Protein 7ZIE (pdb70)

Sequence (368 aa):
TKAIRLQKKINEARSAKKNLQQQIKDISTQHKTLSKQRKFEEKARSKIHKLAPGNFYSMFQKKRAGDSVAEFYQFPEEEKAKWIAARDAYWEKAKSYFTPKPKLGANGFAKYVQENYIRGDSLTETMKKLADEWNALSETEKQQYQISKEDKEKYKKALEKWKELRLKEYSDYLKFKENYKVEDTKAIRLQKKINEARSAKKNLQQQIKDISTQHKTLSKQRKFEEKARSKIHKLAPGNFYSMFQKKRAGDSVAEFYQFPEEEKAKWIAARDAYWEKAKSYFTPKPKLGANGFAKYVQENYIRGDSLTETMKKLADEWNALSETEKQQYQISKEDKEKYKKALEKWKELRLKEYSDYLKFKENYKVED

Radius of gyration: 31.55 Å; Cα contacts (8 Å, |Δi|>4): 201; chains: 2; bounding box: 53×84×81 Å

Structure (mmCIF, N/CA/C/O backbone):
data_7ZIE
#
_entry.id   7ZIE
#
_cell.length_a   66.630
_cell.length_b   96.900
_cell.length_c   113.060
_cell.angle_alpha   90.000
_cell.angle_beta   90.000
_cell.angle_gamma   90.000
#
_symmetry.space_group_name_H-M   'P 2 21 21'
#
loop_
_entity.id
_entity.type
_entity.pdbx_description
1 polymer Gcf1p
2 polymer '20-mer DNA'
3 polymer '20-mer DNA'
4 non-polymer GLYCEROL
5 water water
#
loop_
_atom_site.group_PDB
_atom_site.id
_atom_site.type_symbol
_atom_site.label_atom_id
_atom_site.label_alt_id
_atom_site.label_comp_id
_atom_site.label_asym_id
_atom_site.label_entity_id
_atom_site.label_seq_id
_atom_site.pdbx_PDB_ins_code
_atom_site.Cartn_x
_atom_site.Cartn_y
_atom_site.Cartn_z
_atom_site.occupancy
_atom_site.B_iso_or_equiv
_atom_site.auth_seq_id
_atom_site.auth_comp_id
_atom_site.auth_asym_id
_atom_site.auth_atom_id
_atom_site.pdbx_PDB_model_num
ATOM 1 N N . THR A 1 60 ? 61.49896 -17.21441 75.16436 1.000 97.21703 60 THR A N 1
ATOM 2 C CA . THR A 1 60 ? 60.80210 -16.09902 74.51550 1.000 114.96092 60 THR A CA 1
ATOM 3 C C . THR A 1 60 ? 61.62150 -14.81747 74.52766 1.000 116.54069 60 THR A C 1
ATOM 4 O O . THR A 1 60 ? 61.40779 -13.94033 73.69452 1.000 122.18969 60 THR A O 1
ATOM 8 N N . LYS A 1 61 ? 62.52951 -14.68985 75.49710 1.000 118.70447 61 LYS A N 1
ATOM 9 C CA . LYS A 1 61 ? 63.48786 -13.58714 75.47458 1.000 99.20702 61 LYS A CA 1
ATOM 10 C C . LYS A 1 61 ? 64.34450 -13.65400 74.22034 1.000 100.83412 61 LYS A C 1
ATOM 11 O O . LYS A 1 61 ? 64.38825 -12.71156 73.41440 1.000 116.06175 61 LYS A O 1
ATOM 17 N N . ALA A 1 62 ? 65.01469 -14.79485 74.03051 1.000 101.47792 62 ALA A N 1
ATOM 18 C CA . ALA A 1 62 ? 65.81292 -15.00976 72.83458 1.000 95.33766 62 ALA A CA 1
ATOM 19 C C . ALA A 1 62 ? 64.94246 -15.07688 71.58569 1.000 101.05083 62 ALA A C 1
ATOM 20 O O . ALA A 1 62 ? 65.41243 -14.72795 70.49921 1.000 118.96769 62 ALA A O 1
ATOM 22 N N . ILE A 1 63 ? 63.67452 -15.48929 71.71178 1.000 99.24502 63 ILE A N 1
ATOM 23 C CA . ILE A 1 63 ? 62.78020 -15.50210 70.54986 1.000 110.45361 63 ILE A CA 1
ATOM 24 C C . ILE A 1 63 ? 62.52943 -14.07697 70.05399 1.000 108.55022 63 ILE A C 1
ATOM 25 O O . ILE A 1 63 ? 62.66675 -13.77840 68.85882 1.000 114.05776 63 ILE A O 1
ATOM 30 N N . ARG A 1 64 ? 62.15681 -13.17854 70.96956 1.000 96.97991 64 ARG A N 1
ATOM 31 C CA . ARG A 1 64 ? 61.97022 -11.77860 70.61242 1.000 92.36252 64 ARG A CA 1
ATOM 32 C C . ARG A 1 64 ? 63.25256 -11.17332 70.05836 1.000 104.84536 64 ARG A C 1
ATOM 33 O O . ARG A 1 64 ? 63.21997 -10.44183 69.05609 1.000 97.11050 64 ARG A O 1
ATOM 41 N N . LEU A 1 65 ? 64.39249 -11.47038 70.69693 1.000 95.29588 65 LEU A N 1
ATOM 42 C CA . LEU A 1 65 ? 65.65067 -10.88286 70.24898 1.000 91.80083 65 LEU A CA 1
ATOM 43 C C . LEU A 1 65 ? 66.00531 -11.34836 68.84273 1.000 92.94508 65 LEU A C 1
ATOM 44 O O . LEU A 1 65 ? 66.44318 -10.54740 68.00914 1.000 107.20572 65 LEU A O 1
ATOM 49 N N . GLN A 1 66 ? 65.79796 -12.63080 68.54799 1.000 92.87327 66 GLN A N 1
ATOM 50 C CA . GLN A 1 66 ? 66.07054 -13.12447 67.20404 1.000 93.23353 66 GLN A CA 1
ATOM 51 C C . GLN A 1 66 ? 65.10349 -12.52576 66.20529 1.000 99.74664 66 GLN A C 1
ATOM 52 O O . GLN A 1 66 ? 65.46734 -12.30440 65.04772 1.000 115.53801 66 GLN A O 1
ATOM 58 N N . LYS A 1 67 ? 63.86158 -12.29572 66.62550 1.000 93.03669 67 LYS A N 1
ATOM 59 C CA . LYS A 1 67 ? 62.88953 -11.66945 65.74212 1.000 94.15016 67 LYS A CA 1
ATOM 60 C C . LYS A 1 67 ? 63.35252 -10.27676 65.34927 1.000 98.51000 67 LYS A C 1
ATOM 61 O O . LYS A 1 67 ? 63.26533 -9.88387 64.17649 1.000 104.39749 67 LYS A O 1
ATOM 67 N N . LYS A 1 68 ? 63.90139 -9.54239 66.31929 1.000 97.79395 68 LYS A N 1
ATOM 68 C CA . LYS A 1 68 ? 64.46627 -8.22764 66.04181 1.000 89.41527 68 LYS A CA 1
ATOM 69 C C . LYS A 1 68 ? 65.68416 -8.34107 65.12870 1.000 96.57274 68 LYS A C 1
ATOM 70 O O . LYS A 1 68 ? 65.88541 -7.50100 64.24291 1.000 115.64515 68 LYS A O 1
ATOM 76 N N . ILE A 1 69 ? 66.49181 -9.38411 65.30622 1.000 90.34038 69 ILE A N 1
ATOM 77 C CA . ILE A 1 69 ? 67.65393 -9.56734 64.44023 1.000 90.69055 69 ILE A CA 1
ATOM 78 C C . ILE A 1 69 ? 67.22219 -9.83417 63.00510 1.000 94.52519 69 ILE A C 1
ATOM 79 O O . ILE A 1 69 ? 67.85052 -9.36081 62.04737 1.000 98.78332 69 ILE A O 1
ATOM 84 N N . ASN A 1 70 ? 66.14331 -10.60006 62.83406 1.000 91.87428 70 ASN A N 1
ATOM 85 C CA . ASN A 1 70 ? 65.65683 -10.92347 61.49489 1.000 100.74135 70 ASN A CA 1
ATOM 86 C C . ASN A 1 70 ? 65.04201 -9.71000 60.81777 1.000 111.24031 70 ASN A C 1
ATOM 87 O O . ASN A 1 70 ? 65.21629 -9.51163 59.60551 1.000 104.24367 70 ASN A O 1
ATOM 92 N N . GLU A 1 71 ? 64.31391 -8.88952 61.58282 1.000 103.34311 71 GLU A N 1
ATOM 93 C CA . GLU A 1 71 ? 63.81223 -7.64315 61.01499 1.000 99.37187 71 GLU A CA 1
ATOM 94 C C . GLU A 1 71 ? 64.95757 -6.71544 60.64191 1.000 98.31495 71 GLU A C 1
ATOM 95 O O . GLU A 1 71 ? 64.87701 -6.02356 59.62525 1.000 106.62523 71 GLU A O 1
ATOM 101 N N . ALA A 1 72 ? 66.04763 -6.72051 61.41472 1.000 92.47649 72 ALA A N 1
ATOM 102 C CA . ALA A 1 72 ? 67.20214 -5.91143 61.04154 1.000 88.02147 72 ALA A CA 1
ATOM 103 C C . ALA A 1 72 ? 67.83214 -6.40309 59.74468 1.000 88.52576 72 ALA A C 1
ATOM 104 O O . ALA A 1 72 ? 68.19992 -5.59905 58.88713 1.000 92.50488 72 ALA A O 1
ATOM 106 N N . ARG A 1 73 ? 67.95760 -7.71480 59.57041 1.000 89.52676 73 ARG A N 1
ATOM 107 C CA . ARG A 1 73 ? 68.56047 -8.20964 58.33683 1.000 92.98722 73 ARG A CA 1
ATOM 108 C C . ARG A 1 73 ? 67.66129 -7.94616 57.13067 1.000 100.50034 73 ARG A C 1
ATOM 109 O O . ARG A 1 73 ? 68.15395 -7.59565 56.04721 1.000 119.29898 73 ARG A O 1
ATOM 117 N N . SER A 1 74 ? 66.33822 -8.04028 57.31002 1.000 95.57047 74 SER A N 1
ATOM 118 C CA . SER A 1 74 ? 65.42715 -7.64083 56.23438 1.000 100.99374 74 SER A CA 1
ATOM 119 C C . SER A 1 74 ? 65.52588 -6.14843 55.93274 1.000 108.44543 74 SER A C 1
ATOM 120 O O . SER A 1 74 ? 65.49520 -5.73951 54.76200 1.000 117.64400 74 SER A O 1
ATOM 123 N N . ALA A 1 75 ? 65.59151 -5.31584 56.97242 1.000 88.29473 75 ALA A N 1
ATOM 124 C CA . ALA A 1 75 ? 65.67762 -3.87903 56.75522 1.000 88.21024 75 ALA A CA 1
ATOM 125 C C . ALA A 1 75 ? 66.97037 -3.50789 56.04981 1.000 86.89546 75 ALA A C 1
ATOM 126 O O . ALA A 1 75 ? 66.97759 -2.64296 55.16742 1.000 111.90060 75 ALA A O 1
ATOM 128 N N . LYS A 1 76 ? 68.06338 -4.18910 56.38121 1.000 87.36472 76 LYS A N 1
ATOM 129 C CA . LYS A 1 76 ? 69.31923 -3.92184 55.69560 1.000 87.57729 76 LYS A CA 1
ATOM 130 C C . LYS A 1 76 ? 69.24572 -4.36059 54.23906 1.000 96.61386 76 LYS A C 1
ATOM 131 O O . LYS A 1 76 ? 69.81247 -3.70287 53.35760 1.000 99.41955 76 LYS A O 1
ATOM 137 N N . LYS A 1 77 ? 68.53077 -5.45437 53.95829 1.000 101.57717 77 LYS A N 1
ATOM 138 C CA . LYS A 1 77 ? 68.32363 -5.84440 52.56461 1.000 89.39869 77 LYS A CA 1
ATOM 139 C C . LYS A 1 77 ? 67.51561 -4.79444 51.78954 1.000 101.31885 77 LYS A C 1
ATOM 140 O O . LYS A 1 77 ? 67.85986 -4.45561 50.64594 1.000 101.23276 77 LYS A O 1
ATOM 146 N N . ASN A 1 78 ? 66.44905 -4.25545 52.39759 1.000 101.46737 78 ASN A N 1
ATOM 147 C CA . ASN A 1 78 ? 65.67345 -3.20227 51.73237 1.000 93.32012 78 ASN A CA 1
ATOM 148 C C . ASN A 1 78 ? 66.52395 -1.96600 51.47954 1.000 102.39105 78 ASN A C 1
ATOM 149 O O . ASN A 1 78 ? 66.40424 -1.31589 50.43221 1.000 94.54542 78 ASN A O 1
ATOM 154 N N . LEU A 1 79 ? 67.39197 -1.62922 52.43058 1.000 99.80303 79 LEU A N 1
ATOM 155 C CA . LEU A 1 79 ? 68.27040 -0.48604 52.24395 1.000 88.15218 79 LEU A CA 1
ATOM 156 C C . LEU A 1 79 ? 69.23082 -0.72034 51.08421 1.000 97.09285 79 LEU A C 1
ATOM 157 O O . LEU A 1 79 ? 69.48247 0.18914 50.28295 1.000 119.55768 79 LEU A O 1
ATOM 162 N N . GLN A 1 80 ? 69.78614 -1.92987 50.98479 1.000 87.22687 80 GLN A N 1
ATOM 163 C CA . GLN A 1 80 ? 70.70584 -2.22520 49.89010 1.000 95.37743 80 GLN A CA 1
ATOM 164 C C . GLN A 1 80 ? 69.99963 -2.10818 48.54320 1.000 99.77500 80 GLN A C 1
ATOM 165 O O . GLN A 1 80 ? 70.55855 -1.56168 47.57534 1.000 106.50726 80 GLN A O 1
ATOM 171 N N . GLN A 1 81 ? 68.74128 -2.55594 48.48290 1.000 98.78853 81 GLN A N 1
ATOM 172 C CA . GLN A 1 81 ? 67.97897 -2.41142 47.24355 1.000 104.95456 81 GLN A CA 1
ATOM 173 C C . GLN A 1 81 ? 67.71406 -0.94630 46.91483 1.000 100.06594 81 GLN A C 1
ATOM 174 O O . GLN A 1 81 ? 67.79359 -0.53958 45.74968 1.000 95.48767 81 GLN A O 1
ATOM 180 N N . GLN A 1 82 ? 67.37749 -0.14320 47.92018 1.000 90.17349 82 GLN A N 1
ATOM 181 C CA . GLN A 1 82 ? 67.09532 1.26478 47.65513 1.000 102.38786 82 GLN A CA 1
ATOM 182 C C . GLN A 1 82 ? 68.34257 2.00745 47.19170 1.000 90.13230 82 GLN A C 1
ATOM 183 O O . GLN A 1 82 ? 68.26402 2.88369 46.32006 1.000 95.91334 82 GLN A O 1
ATOM 189 N N . ILE A 1 83 ? 69.50412 1.64690 47.73620 1.000 85.69507 83 ILE A N 1
ATOM 190 C CA . ILE A 1 83 ? 70.74137 2.29100 47.31500 1.000 85.74163 83 ILE A CA 1
ATOM 191 C C . ILE A 1 83 ? 71.04510 1.94531 45.87380 1.000 86.47746 83 ILE A C 1
ATOM 192 O O . ILE A 1 83 ? 71.45030 2.80614 45.08483 1.000 105.25598 83 ILE A O 1
ATOM 197 N N . LYS A 1 84 ? 70.83535 0.68552 45.49901 1.000 89.21144 84 LYS A N 1
ATOM 198 C CA . LYS A 1 84 ? 71.08460 0.31224 44.11688 1.000 88.25548 84 LYS A CA 1
ATOM 199 C C . LYS A 1 84 ? 70.08047 0.97537 43.17915 1.000 95.20674 84 LYS A C 1
ATOM 200 O O . LYS A 1 84 ? 70.44369 1.36700 42.06151 1.000 91.28023 84 LYS A O 1
ATOM 206 N N . ASP A 1 85 ? 68.83667 1.16679 43.63785 1.000 92.31549 85 ASP A N 1
ATOM 207 C CA . ASP A 1 85 ? 67.82874 1.81923 42.80506 1.000 87.07858 85 ASP A CA 1
ATOM 208 C C . ASP A 1 85 ? 68.17055 3.27988 42.56970 1.000 95.08626 85 ASP A C 1
ATOM 209 O O . ASP A 1 85 ? 68.04620 3.78278 41.44062 1.000 92.64516 85 ASP A O 1
ATOM 214 N N . ILE A 1 86 ? 68.61495 3.97415 43.62076 1.000 91.51861 86 ILE A N 1
ATOM 215 C CA . ILE A 1 86 ? 68.99337 5.36916 43.44088 1.000 84.87474 86 ILE A CA 1
ATOM 216 C C . ILE A 1 86 ? 70.25799 5.48500 42.59992 1.000 94.86347 86 ILE A C 1
ATOM 217 O O . ILE A 1 86 ? 70.39062 6.42590 41.81813 1.000 102.44279 86 ILE A O 1
ATOM 222 N N . SER A 1 87 ? 71.18846 4.52872 42.70506 1.000 94.36057 87 SER A N 1
ATOM 223 C CA . SER A 1 87 ? 72.36649 4.56655 41.83794 1.000 101.98689 87 SER A CA 1
ATOM 224 C C . SER A 1 87 ? 72.00621 4.36726 40.36690 1.000 102.83549 87 SER A C 1
ATOM 225 O O . SER A 1 87 ? 72.52459 5.08122 39.49562 1.000 106.37643 87 SER A O 1
ATOM 228 N N . THR A 1 88 ? 71.12997 3.40511 40.06490 1.000 102.67283 88 THR A N 1
ATOM 229 C CA . THR A 1 88 ? 70.72840 3.19742 38.67356 1.000 110.07625 88 THR A CA 1
ATOM 230 C C . THR A 1 88 ? 70.00559 4.42406 38.13069 1.000 105.40427 88 THR A C 1
ATOM 231 O O . THR A 1 88 ? 70.31119 4.90313 37.02550 1.000 122.87289 88 THR A O 1
ATOM 235 N N . GLN A 1 89 ? 69.05563 4.96494 38.90406 1.000 93.15455 89 GLN A N 1
ATOM 236 C CA . GLN A 1 89 ? 68.33407 6.14229 38.42771 1.000 92.05552 89 GLN A CA 1
ATOM 237 C C . GLN A 1 89 ? 69.26515 7.34134 38.27718 1.000 90.47660 89 GLN A C 1
ATOM 238 O O . GLN A 1 89 ? 69.12824 8.12468 37.33361 1.000 88.05683 89 GLN A O 1
ATOM 244 N N . HIS A 1 90 ? 70.24912 7.46502 39.16704 1.000 98.64550 90 HIS A N 1
ATOM 245 C CA . HIS A 1 90 ? 71.22493 8.54134 39.07708 1.000 87.04593 90 HIS A CA 1
ATOM 246 C C . HIS A 1 90 ? 72.06057 8.44025 37.81192 1.000 86.57950 90 HIS A C 1
ATOM 247 O O . HIS A 1 90 ? 72.36790 9.46066 37.18904 1.000 109.58659 90 HIS A O 1
ATOM 254 N N . LYS A 1 91 ? 72.47148 7.22884 37.43171 1.000 89.71767 91 LYS A N 1
ATOM 255 C CA . LYS A 1 91 ? 73.19971 7.09195 36.17334 1.000 90.21083 91 LYS A CA 1
ATOM 256 C C . LYS A 1 91 ? 72.31541 7.47617 34.99754 1.000 108.60025 91 LYS A C 1
ATOM 257 O O . LYS A 1 91 ? 72.78596 8.11683 34.04441 1.000 118.64048 91 LYS A O 1
ATOM 263 N N . THR A 1 92 ? 71.03097 7.09332 35.04191 1.000 95.64499 92 THR A N 1
ATOM 264 C CA . THR A 1 92 ? 70.13152 7.45920 33.94388 1.000 94.96896 92 THR A CA 1
ATOM 265 C C . THR A 1 92 ? 69.99110 8.97151 33.83030 1.000 102.33932 92 THR A C 1
ATOM 266 O O . THR A 1 92 ? 70.07418 9.53602 32.73657 1.000 111.40901 92 THR A O 1
ATOM 270 N N . LEU A 1 93 ? 69.76851 9.64175 34.95325 1.000 98.95231 93 LEU A N 1
ATOM 271 C CA . LEU A 1 93 ? 69.66667 11.09177 34.92694 1.000 85.81925 93 LEU A CA 1
ATOM 272 C C . LEU A 1 93 ? 70.97661 11.74108 34.50878 1.000 93.10178 93 LEU A C 1
ATOM 273 O O . LEU A 1 93 ? 70.96149 12.80498 33.88649 1.000 117.57661 93 LEU A O 1
ATOM 278 N N . SER A 1 94 ? 72.11831 11.12209 34.81296 1.000 94.41373 94 SER A N 1
ATOM 279 C CA . SER A 1 94 ? 73.37554 11.71358 34.37126 1.000 104.43702 94 SER A CA 1
ATOM 280 C C . SER A 1 94 ? 73.51750 11.60765 32.85894 1.000 104.42332 94 SER A C 1
ATOM 281 O O . SER A 1 94 ? 73.94127 12.56669 32.19712 1.000 110.58816 94 SER A O 1
ATOM 284 N N . LYS A 1 95 ? 73.13047 10.46257 32.29056 1.000 105.80274 95 LYS A N 1
ATOM 285 C CA . LYS A 1 95 ? 73.10185 10.34684 30.83420 1.000 105.15104 95 LYS A CA 1
ATOM 286 C C . LYS A 1 95 ? 72.11544 11.33468 30.21396 1.000 109.84055 95 LYS A C 1
ATOM 287 O O . LYS A 1 95 ? 72.41691 11.96124 29.18771 1.000 124.27410 95 LYS A O 1
ATOM 293 N N . GLN A 1 96 ? 70.93387 11.48295 30.82165 1.000 90.70991 96 GLN A N 1
ATOM 294 C CA . GLN A 1 96 ? 69.94037 12.43119 30.32412 1.000 87.98793 96 GLN A CA 1
ATOM 295 C C . GLN A 1 96 ? 70.48230 13.85417 30.31940 1.000 96.61099 96 GLN A C 1
ATOM 296 O O . GLN A 1 96 ? 70.30020 14.59907 29.34771 1.000 110.03318 96 GLN A O 1
ATOM 302 N N . ARG A 1 97 ? 71.15901 14.24565 31.39822 1.000 98.05133 97 ARG A N 1
ATOM 303 C CA . ARG A 1 97 ? 71.69934 15.59488 31.47775 1.000 97.07309 97 ARG A CA 1
ATOM 304 C C . ARG A 1 97 ? 72.79410 15.80270 30.44019 1.000 93.79185 97 ARG A C 1
ATOM 305 O O . ARG A 1 97 ? 72.84508 16.85564 29.79694 1.000 115.98743 97 ARG A O 1
ATOM 313 N N . LYS A 1 98 ? 73.66352 14.80534 30.24476 1.000 87.54227 98 LYS A N 1
ATOM 314 C CA . LYS A 1 98 ? 74.69597 14.92536 29.21424 1.000 101.67627 98 LYS A CA 1
ATOM 315 C C . LYS A 1 98 ? 74.08207 15.11299 27.83013 1.000 97.27880 98 LYS A C 1
ATOM 316 O O . LYS A 1 98 ? 74.53365 15.95932 27.04128 1.000 89.27125 98 LYS A O 1
ATOM 322 N N . PHE A 1 99 ? 73.03716 14.34005 27.53474 1.000 103.12103 99 PHE A N 1
ATOM 323 C CA . PHE A 1 99 ? 72.34768 14.44694 26.25494 1.000 89.86291 99 PHE A CA 1
ATOM 324 C C . PHE A 1 99 ? 71.71970 15.81825 26.07505 1.000 95.37815 99 PHE A C 1
ATOM 325 O O . PHE A 1 99 ? 71.83013 16.42620 25.00569 1.000 99.81867 99 PHE A O 1
ATOM 333 N N . GLU A 1 100 ? 71.03988 16.31709 27.10718 1.000 97.61139 100 GLU A N 1
ATOM 334 C CA . GLU A 1 100 ? 70.42340 17.63695 26.99696 1.000 98.05630 100 GLU A CA 1
ATOM 335 C C . GLU A 1 100 ? 71.47030 18.73360 26.83645 1.000 87.73426 100 GLU A C 1
ATOM 336 O O . GLU A 1 100 ? 71.21918 19.74257 26.17164 1.000 97.87331 100 GLU A O 1
ATOM 342 N N . GLU A 1 101 ? 72.65573 18.53596 27.40836 1.000 93.30659 101 GLU A N 1
ATOM 343 C CA . GLU A 1 101 ? 73.74236 19.49082 27.23997 1.000 87.70823 101 GLU A CA 1
ATOM 344 C C . GLU A 1 101 ? 74.23904 19.49519 25.79605 1.000 88.69227 101 GLU A C 1
ATOM 345 O O . GLU A 1 101 ? 74.44067 20.56039 25.20239 1.000 100.57977 101 GLU A O 1
ATOM 351 N N . LYS A 1 102 ? 74.43590 18.31514 25.20356 1.000 92.74517 102 LYS A N 1
ATOM 352 C CA . LYS A 1 102 ? 74.88531 18.29409 23.80798 1.000 94.43332 102 LYS A CA 1
ATOM 353 C C . LYS A 1 102 ? 73.79606 18.74608 22.83083 1.000 90.78978 102 LYS A C 1
ATOM 354 O O . LYS A 1 102 ? 74.11624 19.29527 21.77518 1.000 91.43698 102 LYS A O 1
ATOM 360 N N . ALA A 1 103 ? 72.51599 18.51464 23.14288 1.000 90.37820 103 ALA A N 1
ATOM 361 C CA . ALA A 1 103 ? 71.42567 18.86977 22.23514 1.000 90.76775 103 ALA A CA 1
ATOM 362 C C . ALA A 1 103 ? 71.19233 20.36504 22.13431 1.000 92.34502 103 ALA A C 1
ATOM 363 O O . ALA A 1 103 ? 70.48886 20.81341 21.22210 1.000 93.40251 103 ALA A O 1
ATOM 365 N N . ARG A 1 104 ? 71.76331 21.14613 23.03334 1.000 94.79155 104 ARG A N 1
ATOM 366 C CA . ARG A 1 104 ? 71.55158 22.57601 23.03971 1.000 89.22987 104 ARG A CA 1
ATOM 367 C C . ARG A 1 104 ? 72.83724 23.34039 22.79718 1.000 92.18931 104 ARG A C 1
ATOM 368 O O . ARG A 1 104 ? 72.80742 24.57306 22.74781 1.000 97.86448 104 ARG A O 1
ATOM 376 N N . SER A 1 105 ? 73.95106 22.63929 22.61133 1.000 89.83602 105 SER A N 1
ATOM 377 C CA . SER A 1 105 ? 75.25363 23.24704 22.44704 1.000 90.15916 105 SER A CA 1
ATOM 378 C C . SER A 1 105 ? 75.33836 23.95465 21.10335 1.000 99.62565 105 SER A C 1
ATOM 379 O O . SER A 1 105 ? 74.44662 23.85299 20.25579 1.000 96.49520 105 SER A O 1
ATOM 382 N N . LYS A 1 106 ? 76.43382 24.69563 20.92686 1.000 123.06425 106 LYS A N 1
ATOM 383 C CA . LYS A 1 106 ? 76.66683 25.48023 19.72112 1.000 102.93144 106 LYS A CA 1
ATOM 384 C C . LYS A 1 106 ? 77.11282 24.57689 18.58374 1.000 97.95894 106 LYS A C 1
ATOM 385 O O . LYS A 1 106 ? 78.07267 23.81227 18.72197 1.000 127.18359 106 LYS A O 1
ATOM 391 N N . ILE A 1 107 ? 76.43850 24.70456 17.44994 1.000 103.92863 107 ILE A N 1
ATOM 392 C CA . ILE A 1 107 ? 76.61724 23.82257 16.29925 1.000 101.43469 107 ILE A CA 1
ATOM 393 C C . ILE A 1 107 ? 77.86888 24.24958 15.54147 1.000 106.04153 107 ILE A C 1
ATOM 394 O O . ILE A 1 107 ? 77.95928 25.38861 15.07329 1.000 130.69772 107 ILE A O 1
ATOM 399 N N . HIS A 1 108 ? 78.83781 23.34175 15.41978 1.000 96.86018 108 HIS A N 1
ATOM 400 C CA . HIS A 1 108 ? 80.11588 23.66626 14.79042 1.000 98.15390 108 HIS A CA 1
ATOM 401 C C . HIS A 1 108 ? 80.38147 22.76395 13.59708 1.000 112.27566 108 HIS A C 1
ATOM 402 O O . HIS A 1 108 ? 80.20901 21.54480 13.68861 1.000 134.99460 108 HIS A O 1
ATOM 409 N N . LYS A 1 109 ? 80.80637 23.37340 12.48472 1.000 108.40611 109 LYS A N 1
ATOM 410 C CA . LYS A 1 109 ? 81.04528 22.64680 11.24141 1.000 113.04439 109 LYS A CA 1
ATOM 411 C C . LYS A 1 109 ? 82.14347 21.61082 11.41672 1.000 110.09339 109 LYS A C 1
ATOM 412 O O . LYS A 1 109 ? 83.27766 21.95143 11.76814 1.000 103.85647 109 LYS A O 1
ATOM 418 N N . LEU A 1 110 ? 81.78420 20.34948 11.17408 1.000 107.66131 110 LEU A N 1
ATOM 419 C CA . LEU A 1 110 ? 82.68652 19.21603 11.33819 1.000 110.76254 110 LEU A CA 1
ATOM 420 C C . LEU A 1 110 ? 83.93791 19.37052 10.47823 1.000 107.32819 110 LEU A C 1
ATOM 421 O O . LEU A 1 110 ? 83.84917 19.66191 9.28306 1.000 123.81157 110 LEU A O 1
ATOM 426 N N . ALA A 1 111 ? 85.10748 19.17356 11.08406 1.000 107.94030 111 ALA A N 1
ATOM 427 C CA . ALA A 1 111 ? 86.34719 19.21112 10.32474 1.000 110.25916 111 ALA A CA 1
ATOM 428 C C . ALA A 1 111 ? 86.38914 18.04953 9.33879 1.000 136.12429 111 ALA A C 1
ATOM 429 O O . ALA A 1 111 ? 85.72642 17.02668 9.53817 1.000 147.16528 111 ALA A O 1
ATOM 431 N N . PRO A 1 112 ? 87.16827 18.18525 8.26247 1.000 138.15959 112 PRO A N 1
ATOM 432 C CA . PRO A 1 112 ? 87.18222 17.12296 7.23569 1.000 138.30796 112 PRO A CA 1
ATOM 433 C C . PRO A 1 112 ? 87.75712 15.79861 7.71623 1.000 136.92499 112 PRO A C 1
ATOM 434 O O . PRO A 1 112 ? 87.24834 14.73096 7.33495 1.000 134.89219 112 PRO A O 1
ATOM 438 N N . GLY A 1 113 ? 88.79102 15.83697 8.55983 1.000 131.59900 113 GLY A N 1
ATOM 439 C CA . GLY A 1 113 ? 89.34166 14.60223 9.09446 1.000 141.84213 113 GLY A CA 1
ATOM 440 C C . GLY A 1 113 ? 88.33860 13.81659 9.91565 1.000 136.52544 113 GLY A C 1
ATOM 441 O O . GLY A 1 113 ? 88.24963 12.59357 9.78937 1.000 135.62943 113 GLY A O 1
ATOM 442 N N . ASN A 1 114 ? 87.55794 14.51410 10.75211 1.000 130.82276 114 ASN A N 1
ATOM 443 C CA . ASN A 1 114 ? 86.52282 13.85326 11.54258 1.000 128.78267 114 ASN A CA 1
ATOM 444 C C . ASN A 1 114 ? 85.44576 13.25589 10.65545 1.000 126.10758 114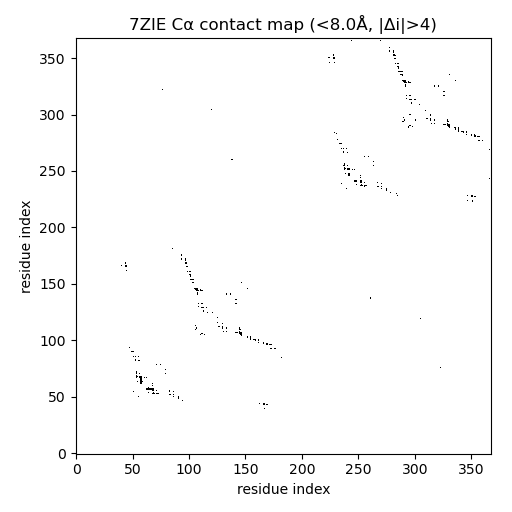 ASN A C 1
ATOM 445 O O . ASN A 1 114 ? 84.89039 12.20146 10.97505 1.000 138.67059 114 ASN A O 1
ATOM 450 N N . PHE A 1 115 ? 85.13585 13.91902 9.54715 1.000 130.78610 115 PHE A N 1
ATOM 451 C CA . PHE A 1 115 ? 84.24308 13.34467 8.55197 1.000 121.82288 115 PHE A CA 1
ATOM 452 C C . PHE A 1 115 ? 84.79874 12.02362 8.03928 1.000 138.07260 115 PHE A C 1
ATOM 453 O O . PHE A 1 115 ? 84.12006 10.97972 8.07275 1.000 152.62685 115 PHE A O 1
ATOM 461 N N . TYR A 1 116 ? 86.06922 12.04433 7.62322 1.000 133.55518 116 TYR A N 1
ATOM 462 C CA . TYR A 1 116 ? 86.68980 10.84671 7.06886 1.000 142.27891 116 TYR A CA 1
ATOM 463 C C . TYR A 1 116 ? 86.74617 9.71567 8.09465 1.000 140.09780 116 TYR A C 1
ATOM 464 O O . TYR A 1 116 ? 86.53514 8.54734 7.75026 1.000 157.10446 116 TYR A O 1
ATOM 473 N N . SER A 1 117 ? 86.99887 10.04160 9.36369 1.000 129.33610 117 SER A N 1
ATOM 474 C CA . SER A 1 117 ? 86.99649 9.00062 10.38601 1.000 126.27684 117 SER A CA 1
ATOM 475 C C . SER A 1 117 ? 85.58212 8.51124 10.66717 1.000 128.30172 117 SER A C 1
ATOM 476 O O . SER A 1 117 ? 85.40024 7.37146 11.10671 1.000 135.73250 117 SER A O 1
ATOM 479 N N . MET A 1 118 ? 84.57656 9.36847 10.46230 1.000 133.61123 118 MET A N 1
ATOM 480 C CA . MET A 1 118 ? 83.19188 8.91881 10.55098 1.000 125.71304 118 MET A CA 1
ATOM 481 C C . MET A 1 118 ? 82.91483 7.83247 9.53639 1.000 124.17653 118 MET A C 1
ATOM 482 O O . MET A 1 118 ? 82.14113 6.90526 9.80225 1.000 128.64096 118 MET A O 1
ATOM 487 N N . PHE A 1 119 ? 83.51489 7.94264 8.35701 1.000 122.57780 119 PHE A N 1
ATOM 488 C CA . PHE A 1 119 ? 83.18953 6.99298 7.29938 1.000 137.81989 119 PHE A CA 1
ATOM 489 C C . PHE A 1 119 ? 84.12600 5.79019 7.22011 1.000 147.11572 119 PHE A C 1
ATOM 490 O O . PHE A 1 119 ? 83.86754 4.87644 6.42836 1.000 133.96921 119 PHE A O 1
ATOM 498 N N . GLN A 1 120 ? 85.17753 5.73837 8.02677 1.000 148.24862 120 GLN A N 1
ATOM 499 C CA . GLN A 1 120 ? 86.05431 4.57701 8.07386 1.000 146.45080 120 GLN A CA 1
ATOM 500 C C . GLN A 1 120 ? 85.80431 3.84933 9.39000 1.000 149.48811 120 GLN A C 1
ATOM 501 O O . GLN A 1 120 ? 85.88962 4.45429 10.46488 1.000 145.16859 120 GLN A O 1
ATOM 507 N N . LYS A 1 121 ? 85.50482 2.54868 9.30683 1.000 162.31386 121 LYS A N 1
ATOM 508 C CA . LYS A 1 121 ? 85.22837 1.77761 10.51549 1.000 156.35158 121 LYS A CA 1
ATOM 509 C C . LYS A 1 121 ? 86.48493 1.47655 11.31682 1.000 153.29267 121 LYS A C 1
ATOM 510 O O . LYS A 1 121 ? 86.37980 0.96315 12.43700 1.000 159.30101 121 LYS A O 1
ATOM 516 N N . LYS A 1 122 ? 87.66104 1.77056 10.77023 1.000 150.90515 122 LYS A N 1
ATOM 517 C CA . LYS A 1 122 ? 88.85758 1.83003 11.58141 1.000 149.89251 122 LYS A CA 1
ATOM 518 C C . LYS A 1 122 ? 88.74592 2.98704 12.57248 1.000 165.73570 122 LYS A C 1
ATOM 519 O O . LYS A 1 122 ? 87.85942 3.84187 12.48598 1.000 169.59565 122 LYS A O 1
ATOM 525 N N . ARG A 1 123 ? 89.67205 3.00091 13.52217 1.000 169.09960 123 ARG A N 1
ATOM 526 C CA . ARG A 1 123 ? 89.64800 3.97303 14.60269 1.000 164.18718 123 ARG A CA 1
ATOM 527 C C . ARG A 1 123 ? 89.79762 5.39330 14.06270 1.000 159.73749 123 ARG A C 1
ATOM 528 O O . ARG A 1 123 ? 90.49572 5.63012 13.07326 1.000 159.83112 123 ARG A O 1
ATOM 536 N N . ALA A 1 124 ? 89.10580 6.33497 14.71214 1.000 159.30333 124 ALA A N 1
ATOM 537 C CA . ALA A 1 124 ? 88.96352 7.68355 14.16698 1.000 165.70899 124 ALA A CA 1
ATOM 538 C C . ALA A 1 124 ? 90.28959 8.43584 14.09817 1.000 166.93463 124 ALA A C 1
ATOM 539 O O . ALA A 1 124 ? 90.52877 9.18530 13.14338 1.000 164.07880 124 ALA A O 1
ATOM 541 N N . GLY A 1 125 ? 91.15717 8.26666 15.09951 1.000 159.19623 125 GLY A N 1
ATOM 542 C CA . GLY A 1 125 ? 92.41556 9.00297 15.10317 1.000 164.18518 125 GLY A CA 1
ATOM 543 C C . GLY A 1 125 ? 93.32797 8.62199 13.95229 1.000 172.00565 125 GLY A C 1
ATOM 544 O O . GLY A 1 125 ? 93.84541 9.48673 13.23321 1.000 168.87468 125 GLY A O 1
ATOM 545 N N . ASP A 1 126 ? 93.53072 7.31511 13.76040 1.000 177.72703 126 ASP A N 1
ATOM 546 C CA . ASP A 1 126 ? 94.32598 6.82961 12.63831 1.000 179.16044 126 ASP A CA 1
ATOM 547 C C . ASP A 1 126 ? 93.72222 7.25080 11.30568 1.000 179.78882 126 ASP A C 1
ATOM 548 O O . ASP A 1 126 ? 94.45530 7.49454 10.34196 1.000 177.01011 126 ASP A O 1
ATOM 553 N N . SER A 1 127 ? 92.39133 7.33719 11.23257 1.000 178.06691 127 SER A N 1
ATOM 554 C CA . SER A 1 127 ? 91.73942 7.75603 9.99699 1.000 171.90338 127 SER A CA 1
ATOM 555 C C . SER A 1 127 ? 92.08329 9.20357 9.65838 1.000 169.55163 127 SER A C 1
ATOM 556 O O . SER A 1 127 ? 92.40158 9.51600 8.50775 1.000 159.74268 127 SER A O 1
ATOM 559 N N . VAL A 1 128 ? 92.03675 10.10172 10.64512 1.000 169.36709 128 VAL A N 1
ATOM 560 C CA . VAL A 1 128 ? 92.42634 11.48793 10.39482 1.000 168.08055 128 VAL A CA 1
ATOM 561 C C . VAL A 1 128 ? 93.91032 11.57171 10.05638 1.000 169.32010 128 VAL A C 1
ATOM 562 O O . VAL A 1 128 ? 94.32894 12.39091 9.22444 1.000 162.02775 128 VAL A O 1
ATOM 566 N N . ALA A 1 129 ? 94.72704 10.71721 10.68465 1.000 175.18466 129 ALA A N 1
ATOM 567 C CA . ALA A 1 129 ? 96.15395 10.69559 10.37243 1.000 174.65376 129 ALA A CA 1
ATOM 568 C C . ALA A 1 129 ? 96.39895 10.28666 8.92364 1.000 176.33870 129 ALA A C 1
ATOM 569 O O . ALA A 1 129 ? 97.20855 10.90363 8.22224 1.000 174.80873 129 ALA A O 1
ATOM 571 N N . GLU A 1 130 ? 95.70084 9.25198 8.45687 1.000 177.96725 130 GLU A N 1
ATOM 572 C CA . GLU A 1 130 ? 95.77428 8.87164 7.05024 1.000 176.11679 130 GLU A CA 1
ATOM 573 C C . GLU A 1 130 ? 95.17680 9.94713 6.14852 1.000 176.60978 130 GLU A C 1
ATOM 574 O O . GLU A 1 130 ? 95.58038 10.07330 4.98565 1.000 183.06449 130 GLU A O 1
ATOM 580 N N . PHE A 1 131 ? 94.21061 10.71880 6.65762 1.000 168.29280 131 PHE A N 1
ATOM 581 C CA . PHE A 1 131 ? 93.62145 11.79091 5.86123 1.000 166.44790 131 PHE A CA 1
ATOM 582 C C . PHE A 1 131 ? 94.58574 12.95793 5.68242 1.000 161.07027 131 PHE A C 1
ATOM 583 O O . PHE A 1 131 ? 94.46365 13.71429 4.71134 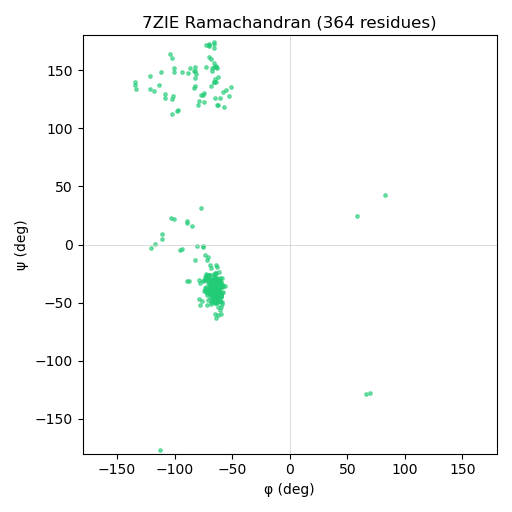1.000 164.71111 131 PHE A O 1
ATOM 591 N N . TYR A 1 132 ? 95.52881 13.14209 6.61071 1.000 171.76620 132 TYR A N 1
ATOM 592 C CA . TYR A 1 132 ? 96.50966 14.21292 6.43196 1.000 172.58393 132 TYR A CA 1
ATOM 593 C C . TYR A 1 132 ? 97.41104 13.94477 5.22796 1.000 180.23082 132 TYR A C 1
ATOM 594 O O . TYR A 1 132 ? 97.74991 14.86983 4.47879 1.000 167.43783 132 TYR A O 1
ATOM 603 N N . GLN A 1 133 ? 97.80038 12.68587 5.02168 1.000 185.89280 133 GLN A N 1
ATOM 604 C CA . GLN A 1 133 ? 98.71030 12.30197 3.94827 1.000 172.05232 133 GLN A CA 1
ATOM 605 C C . GLN A 1 133 ? 98.02193 12.17293 2.59527 1.000 166.48145 133 GLN A C 1
ATOM 606 O O . GLN A 1 133 ? 98.70158 11.87527 1.60501 1.000 167.37014 133 GLN A O 1
ATOM 612 N N . PHE A 1 134 ? 96.70795 12.39151 2.53139 1.000 159.57744 134 PHE A N 1
ATOM 613 C CA . PHE A 1 134 ? 95.96817 12.20397 1.29377 1.000 156.44714 134 PHE A CA 1
ATOM 614 C C . PHE A 1 134 ? 96.43754 13.18246 0.22290 1.000 158.19814 134 PHE A C 1
ATOM 615 O O . PHE A 1 134 ? 96.93192 14.27193 0.53435 1.000 159.51337 134 PHE A O 1
ATOM 623 N N . PRO A 1 135 ? 96.30408 12.81997 -1.05028 1.000 170.64498 135 PRO A N 1
ATOM 624 C CA . PRO A 1 135 ? 96.55244 13.77683 -2.13177 1.000 152.73340 135 PRO A CA 1
ATOM 625 C C . PRO A 1 135 ? 95.52154 14.89875 -2.12160 1.000 149.44091 135 PRO A C 1
ATOM 626 O O . PRO A 1 135 ? 94.55189 14.89722 -1.36386 1.000 163.52107 135 PRO A O 1
ATOM 630 N N . GLU A 1 136 ? 95.74764 15.87526 -2.99701 1.000 160.56449 136 GLU A N 1
ATOM 631 C CA . GLU A 1 136 ? 94.85213 17.02592 -3.07213 1.000 164.85561 136 GLU A CA 1
ATOM 632 C C . GLU A 1 136 ? 93.47884 16.64402 -3.62240 1.000 171.81873 136 GLU A C 1
ATOM 633 O O . GLU A 1 136 ? 92.45911 17.17792 -3.17227 1.000 161.57406 136 GLU A O 1
ATOM 639 N N . GLU A 1 137 ? 93.42796 15.71984 -4.58908 1.000 166.47079 137 GLU A N 1
ATOM 640 C CA . GLU A 1 137 ? 92.17298 15.43173 -5.28509 1.000 160.47601 137 GLU A CA 1
ATOM 641 C C . GLU A 1 137 ? 91.18082 14.68082 -4.39928 1.000 171.45244 137 GLU A C 1
ATOM 642 O O . GLU A 1 137 ? 90.02041 15.09486 -4.26453 1.000 180.21181 137 GLU A O 1
ATOM 648 N N . GLU A 1 138 ? 91.61044 13.56687 -3.79349 1.000 171.71316 138 GLU A N 1
ATOM 649 C CA . GLU A 1 138 ? 90.72823 12.84328 -2.87914 1.000 170.39154 138 GLU A CA 1
ATOM 650 C C . GLU A 1 138 ? 90.37788 13.69024 -1.66595 1.000 171.69757 138 GLU A C 1
ATOM 651 O O . GLU A 1 138 ? 89.26058 13.59812 -1.13980 1.000 171.04582 138 GLU A O 1
ATOM 657 N N . LYS A 1 139 ? 91.32276 14.51337 -1.20992 1.000 171.46450 139 LYS A N 1
ATOM 658 C CA . LYS A 1 139 ? 91.05475 15.42506 -0.10604 1.000 161.72179 139 LYS A CA 1
ATOM 659 C C . LYS A 1 139 ? 89.95258 16.41568 -0.47049 1.000 158.95803 139 LYS A C 1
ATOM 660 O O . LYS A 1 139 ? 89.05278 16.67504 0.33596 1.000 163.94311 139 LYS A O 1
ATOM 666 N N . ALA A 1 140 ? 89.98959 16.96124 -1.69145 1.000 155.56839 140 ALA A N 1
ATOM 667 C CA . ALA A 1 140 ? 88.93544 17.87575 -2.12678 1.000 147.75220 140 ALA A CA 1
ATOM 668 C C . ALA A 1 140 ? 87.59497 17.16267 -2.30245 1.000 155.62867 140 ALA A C 1
ATOM 669 O O . ALA A 1 140 ? 86.54330 17.75959 -2.03499 1.000 158.50634 140 ALA A O 1
ATOM 671 N N . LYS A 1 141 ? 87.60428 15.89907 -2.74727 1.000 140.33179 141 LYS A N 1
ATOM 672 C CA . LYS A 1 141 ? 86.35203 15.14462 -2.84329 1.000 134.35951 141 LYS A CA 1
ATOM 673 C C . LYS A 1 141 ? 85.73959 14.93525 -1.46599 1.000 138.01822 141 LYS A C 1
ATOM 674 O O . LYS A 1 141 ? 84.52885 15.12251 -1.26639 1.000 134.52842 141 LYS A O 1
ATOM 680 N N . TRP A 1 142 ? 86.57451 14.55160 -0.49858 1.000 144.70358 142 TRP A N 1
ATOM 681 C CA . TRP A 1 142 ? 86.10099 14.37077 0.86655 1.000 136.57217 142 TRP A CA 1
ATOM 682 C C . TRP A 1 142 ? 85.59861 15.68235 1.45360 1.000 144.07352 142 TRP A C 1
ATOM 683 O O . TRP A 1 142 ? 84.59777 15.69888 2.17448 1.000 147.82867 142 TRP A O 1
ATOM 694 N N . ILE A 1 143 ? 86.25899 16.79833 1.12982 1.000 146.54208 143 ILE A N 1
ATOM 695 C CA . ILE A 1 143 ? 85.84638 18.09216 1.67314 1.000 137.81944 143 ILE A CA 1
ATOM 696 C C . ILE A 1 143 ? 84.51042 18.53967 1.08860 1.000 135.37985 143 ILE A C 1
ATOM 697 O O . ILE A 1 143 ? 83.66616 19.09666 1.80141 1.000 125.91101 143 ILE A O 1
ATOM 702 N N . ALA A 1 144 ? 84.29741 18.32310 -0.21436 1.000 132.49109 144 ALA A N 1
ATOM 703 C CA . ALA A 1 144 ? 83.01100 18.67907 -0.80946 1.000 121.31334 144 ALA A CA 1
ATOM 704 C C . ALA A 1 144 ? 81.88573 17.80173 -0.26574 1.000 123.76099 144 ALA A C 1
ATOM 705 O O . ALA A 1 144 ? 80.78512 18.29910 0.02408 1.000 118.55406 144 ALA A O 1
ATOM 707 N N . ALA A 1 145 ? 82.14429 16.49641 -0.10580 1.000 121.42175 145 ALA A N 1
ATOM 708 C CA . ALA A 1 145 ? 81.13513 15.62385 0.49000 1.000 132.01999 145 ALA A CA 1
ATOM 709 C C . ALA A 1 145 ? 80.84714 16.03280 1.92818 1.000 126.35125 145 ALA A C 1
ATOM 710 O O . ALA A 1 145 ? 79.68895 16.02774 2.36621 1.000 133.75670 145 ALA A O 1
ATOM 712 N N . ARG A 1 146 ? 81.89062 16.41772 2.66942 1.000 123.21656 146 ARG A N 1
ATOM 713 C CA . ARG A 1 146 ? 81.70931 16.90706 4.02814 1.000 118.42551 146 ARG A CA 1
ATOM 714 C C . ARG A 1 146 ? 80.93244 18.20678 4.04782 1.000 118.48030 146 ARG A C 1
ATOM 715 O O . ARG A 1 146 ? 80.17698 18.45914 4.98494 1.000 117.56210 146 ARG A O 1
ATOM 723 N N . ASP A 1 147 ? 81.08838 19.03765 3.02549 1.000 128.01303 147 ASP A N 1
ATOM 724 C CA . ASP A 1 147 ? 80.35302 20.29108 3.01827 1.000 115.79794 147 ASP A CA 1
ATOM 725 C C . ASP A 1 147 ? 78.87336 20.05225 2.74028 1.000 122.35540 147 ASP A C 1
ATOM 726 O O . ASP A 1 147 ? 78.00941 20.68783 3.36362 1.000 135.84639 147 ASP A O 1
ATOM 731 N N . ALA A 1 148 ? 78.56146 19.14002 1.81231 1.000 114.05388 148 ALA A N 1
ATOM 732 C CA . ALA A 1 148 ? 77.16286 18.79287 1.57735 1.000 113.98218 148 ALA A CA 1
ATOM 733 C C . ALA A 1 148 ? 76.54127 18.18653 2.82415 1.000 118.23522 148 ALA A C 1
ATOM 734 O O . ALA A 1 148 ? 75.39044 18.49720 3.17789 1.000 133.95583 148 ALA A O 1
ATOM 736 N N . TYR A 1 149 ? 77.30203 17.33038 3.51594 1.000 115.77391 149 TYR A N 1
ATOM 737 C CA . TYR A 1 149 ? 76.85443 16.82071 4.80411 1.000 111.15622 149 TYR A CA 1
ATOM 738 C C . TYR A 1 149 ? 76.65422 17.94985 5.80080 1.000 112.82479 149 TYR A C 1
ATOM 739 O O . TYR A 1 149 ? 75.73515 17.90169 6.61870 1.000 112.00046 149 TYR A O 1
ATOM 748 N N . TRP A 1 150 ? 77.50120 18.97728 5.75056 1.000 113.93102 150 TRP A N 1
ATOM 749 C CA . TRP A 1 150 ? 77.35821 20.06151 6.70864 1.000 106.63575 150 TRP A CA 1
ATOM 750 C C . TRP A 1 150 ? 76.08000 20.83798 6.46802 1.000 105.92502 150 TRP A C 1
ATOM 751 O O . TRP A 1 150 ? 75.40143 21.22110 7.42655 1.000 132.22440 150 TRP A O 1
ATOM 762 N N . GLU A 1 151 ? 75.74860 21.09511 5.20405 1.000 107.16424 151 GLU A N 1
ATOM 763 C CA . GLU A 1 151 ? 74.49120 21.77628 4.90588 1.000 117.15229 151 GLU A CA 1
ATOM 764 C C . GLU A 1 151 ? 73.31110 20.95490 5.41125 1.000 106.42476 151 GLU A C 1
ATOM 765 O O . GLU A 1 151 ? 72.43475 21.46401 6.13677 1.000 117.48147 151 GLU A O 1
ATOM 771 N N . LYS A 1 152 ? 73.31189 19.65812 5.08675 1.000 109.71770 152 LYS A N 1
ATOM 772 C CA . LYS A 1 152 ? 72.24091 18.79086 5.55752 1.000 109.90083 152 LYS A CA 1
ATOM 773 C C . LYS A 1 152 ? 72.19234 18.72385 7.07892 1.000 105.64692 152 LYS A C 1
ATOM 774 O O . LYS A 1 152 ? 71.10356 18.67260 7.65788 1.000 110.52610 152 LYS A O 1
ATOM 780 N N . ALA A 1 153 ? 73.34580 18.80625 7.74200 1.000 104.97072 153 ALA A N 1
ATOM 781 C CA . ALA A 1 153 ? 73.40217 18.62530 9.18890 1.000 103.41845 153 ALA A CA 1
ATOM 782 C C . ALA A 1 153 ? 72.89358 19.85846 9.91081 1.000 106.66864 153 ALA A C 1
ATOM 783 O O . ALA A 1 153 ? 72.05539 19.75918 10.81610 1.000 100.77002 153 ALA A O 1
ATOM 785 N N . LYS A 1 154 ? 73.39277 21.03291 9.51387 1.000 106.37702 154 LYS A N 1
ATOM 786 C CA . LYS A 1 154 ? 72.92890 22.27965 10.10261 1.000 106.09062 154 LYS A CA 1
ATOM 787 C C . LYS A 1 154 ? 71.44205 22.50403 9.85382 1.000 100.44322 154 LYS A C 1
ATOM 788 O O . LYS A 1 154 ? 70.79951 23.18398 10.66038 1.000 99.33962 154 LYS A O 1
ATOM 794 N N . SER A 1 155 ? 70.86614 21.88851 8.80624 1.000 101.84170 155 SER A N 1
ATOM 795 C CA . SER A 1 155 ? 69.42691 22.01719 8.57885 1.000 102.12742 155 SER A CA 1
ATOM 796 C C . SER A 1 155 ? 68.59337 21.52234 9.75552 1.000 101.17662 155 SER A C 1
ATOM 797 O O . SER A 1 155 ? 67.49116 22.03291 9.98479 1.000 109.17135 155 SER A O 1
ATOM 800 N N . TYR A 1 156 ? 69.10413 20.55696 10.52523 1.000 100.71452 156 TYR A N 1
ATOM 801 C CA . TYR A 1 156 ? 68.29378 19.94222 11.57510 1.000 108.63461 156 TYR A CA 1
ATOM 802 C C . TYR A 1 156 ? 68.07817 20.86939 12.76019 1.000 104.00735 156 TYR A C 1
ATOM 803 O O . TYR A 1 156 ? 67.08285 20.72300 13.47927 1.000 97.97167 156 TYR A O 1
ATOM 812 N N . PHE A 1 157 ? 68.98405 21.81398 12.98425 1.000 104.16867 157 PHE A N 1
ATOM 813 C CA . PHE A 1 157 ? 68.97721 22.62075 14.19599 1.000 107.88332 157 PHE A CA 1
ATOM 814 C C . PHE A 1 157 ? 68.36596 24.00365 13.96451 1.000 98.81150 157 PHE A C 1
ATOM 815 O O . PHE A 1 157 ? 68.48474 24.58904 12.88685 1.000 118.71675 157 PHE A O 1
ATOM 823 N N . THR A 1 158 ? 67.73943 24.52865 15.00806 1.000 92.04857 158 THR A N 1
ATOM 824 C CA . THR A 1 158 ? 67.19841 25.87178 15.18373 1.000 90.77552 158 THR A CA 1
ATOM 825 C C . THR A 1 158 ? 68.13498 26.69173 16.05416 1.000 89.06987 158 THR A C 1
ATOM 826 O O . THR A 1 158 ? 68.42075 26.29459 17.19506 1.000 91.41259 158 THR A O 1
ATOM 830 N N . PRO A 1 159 ? 68.58894 27.85270 15.59428 1.000 98.11962 159 PRO A N 1
ATOM 831 C CA . PRO A 1 159 ? 69.49565 28.66242 16.41388 1.000 98.51717 159 PRO A CA 1
ATOM 832 C C . PRO A 1 159 ? 68.80707 29.21976 17.64850 1.000 93.20263 159 PRO A C 1
ATOM 833 O O . PRO A 1 159 ? 67.61388 29.54278 17.64302 1.000 86.40132 159 PRO A O 1
ATOM 837 N N . LYS A 1 160 ? 69.60629 29.37652 18.69425 1.000 85.15056 160 LYS A N 1
ATOM 838 C CA . LYS A 1 160 ? 69.08750 29.69899 20.00432 1.000 84.22447 160 LYS A CA 1
ATOM 839 C C . LYS A 1 160 ? 68.46577 31.08754 19.99835 1.000 87.62274 160 LYS A C 1
ATOM 840 O O . LYS A 1 160 ? 69.00600 32.00141 19.36812 1.000 92.79813 160 LYS A O 1
ATOM 846 N N . PRO A 1 161 ? 67.33135 31.27310 20.66962 1.000 92.87602 161 PRO A N 1
ATOM 847 C CA . PRO A 1 161 ? 66.74760 32.61775 20.77430 1.000 91.43934 161 PRO A CA 1
ATOM 848 C C . PRO A 1 161 ? 67.68816 33.59216 21.47067 1.000 98.01289 161 PRO A C 1
ATOM 849 O O . PRO A 1 161 ? 68.18979 33.32484 22.56696 1.000 97.73972 161 PRO A O 1
ATOM 853 N N . LYS A 1 162 ? 67.95037 34.71533 20.79198 1.000 97.49992 162 LYS A N 1
ATOM 854 C CA . LYS A 1 162 ? 68.75217 35.79584 21.34656 1.000 88.44190 162 LYS A CA 1
ATOM 855 C C . LYS A 1 162 ? 67.88902 36.66879 22.24181 1.000 97.15106 162 LYS A C 1
ATOM 856 O O . LYS A 1 162 ? 66.71568 36.91523 21.94734 1.000 88.78372 162 LYS A O 1
ATOM 862 N N . LEU A 1 163 ? 68.47087 37.15286 23.32898 1.000 99.60116 163 LEU A N 1
ATOM 863 C CA . LEU A 1 163 ? 67.75486 38.10496 24.16300 1.000 112.27938 163 LEU A CA 1
ATOM 864 C C . LEU A 1 163 ? 67.96651 39.51980 23.63716 1.000 110.68617 163 LEU A C 1
ATOM 865 O O . LEU A 1 163 ? 68.98462 39.82078 23.00561 1.000 118.07501 163 LEU A O 1
ATOM 870 N N . GLY A 1 164 ? 66.97779 40.37931 23.88374 1.000 101.32173 164 GLY A N 1
ATOM 871 C CA . GLY A 1 164 ? 67.03889 41.73746 23.37232 1.000 95.21757 164 GLY A CA 1
ATOM 872 C C . GLY A 1 164 ? 68.18826 42.53002 23.96721 1.000 113.30241 164 GLY A C 1
ATOM 873 O O . GLY A 1 164 ? 68.67603 42.24130 25.06489 1.000 122.99749 164 GLY A O 1
ATOM 874 N N . ALA A 1 165 ? 68.64491 43.52807 23.20864 1.000 94.78332 165 ALA A N 1
ATOM 875 C CA . ALA A 1 165 ? 69.66845 44.43699 23.70350 1.000 84.35504 165 ALA A CA 1
ATOM 876 C C . ALA A 1 165 ? 69.12255 45.21688 24.88893 1.000 95.83083 165 ALA A C 1
ATOM 877 O O . ALA A 1 165 ? 67.96681 45.64800 24.88719 1.000 110.43468 165 ALA A O 1
ATOM 879 N N . ASN A 1 166 ? 69.95993 45.40395 25.90502 1.000 83.45534 166 ASN A N 1
ATOM 880 C CA . ASN A 1 166 ? 69.51590 46.00817 27.15105 1.000 79.73555 166 ASN A CA 1
ATOM 881 C C . ASN A 1 166 ? 70.51867 47.05458 27.61156 1.000 97.38855 166 ASN A C 1
ATOM 882 O O . ASN A 1 166 ? 71.73072 46.82419 27.55700 1.000 99.32979 166 ASN A O 1
ATOM 887 N N . GLY A 1 167 ? 70.00889 48.19598 28.07789 1.000 82.29777 167 GLY A N 1
ATOM 888 C CA . GLY A 1 167 ? 70.88403 49.18655 28.69092 1.000 80.46701 167 GLY A CA 1
ATOM 889 C C . GLY A 1 167 ? 71.83797 49.77182 27.67812 1.000 80.68398 167 GLY A C 1
ATOM 890 O O . GLY A 1 167 ? 71.43194 50.16190 26.58320 1.000 80.83856 167 GLY A O 1
ATOM 891 N N . PHE A 1 168 ? 73.13257 49.76194 28.00828 1.000 81.11026 168 PHE A N 1
ATOM 892 C CA . PHE A 1 168 ? 74.12495 50.36709 27.12848 1.000 81.92741 168 PHE A CA 1
ATOM 893 C C . PHE A 1 168 ? 74.24018 49.62430 25.81152 1.000 88.75120 168 PHE A C 1
ATOM 894 O O . PHE A 1 168 ? 74.56234 50.23389 24.78467 1.000 86.68282 168 PHE A O 1
ATOM 902 N N . ALA A 1 169 ? 73.99999 48.31297 25.82018 1.000 90.06206 169 ALA A N 1
ATOM 903 C CA . ALA A 1 169 ? 73.96812 47.57575 24.56503 1.000 89.96969 169 ALA A CA 1
ATOM 904 C C . ALA A 1 169 ? 72.87792 48.11706 23.65353 1.000 88.49954 169 ALA A C 1
ATOM 905 O O . ALA A 1 169 ? 73.10492 48.31446 22.45465 1.000 90.71669 169 ALA A O 1
ATOM 907 N N . LYS A 1 170 ? 71.69309 48.39499 24.21236 1.000 81.43701 170 LYS A N 1
ATOM 908 C CA . LYS A 1 170 ? 70.62083 48.94534 23.39326 1.000 81.48931 170 LYS A CA 1
ATOM 909 C C . LYS A 1 170 ? 70.93973 50.34874 22.93747 1.000 84.70172 170 LYS A C 1
ATOM 910 O O . LYS A 1 170 ? 70.55605 50.74803 21.83115 1.000 106.29940 170 LYS A O 1
ATOM 916 N N . TYR A 1 171 ? 71.64942 51.10113 23.76982 1.000 95.91556 171 TYR A N 1
ATOM 917 C CA . TYR A 1 171 ? 72.07851 52.43824 23.38599 1.000 83.55977 171 TYR A CA 1
ATOM 918 C C . TYR A 1 171 ? 72.99711 52.37989 22.17384 1.000 88.29361 171 TYR A C 1
ATOM 919 O O . TYR A 1 171 ? 72.82794 53.15235 21.22152 1.000 114.56890 171 TYR A O 1
ATOM 928 N N . VAL A 1 172 ? 73.94997 51.43964 22.17488 1.000 86.09946 172 VAL A N 1
ATOM 929 C CA . VAL A 1 172 ? 74.82707 51.26782 21.01997 1.000 86.86279 172 VAL A CA 1
ATOM 930 C C . VAL A 1 172 ? 74.01735 50.82318 19.81535 1.000 87.34901 172 VAL A C 1
ATOM 931 O O . VAL A 1 172 ? 74.30545 51.20575 18.67664 1.000 89.38868 172 VAL A O 1
ATOM 935 N N . GLN A 1 173 ? 73.00628 49.98763 20.04615 1.000 85.86654 173 GLN A N 1
ATOM 936 C CA . GLN A 1 173 ? 72.16126 49.54324 18.94810 1.000 88.45078 173 GLN A CA 1
ATOM 937 C C . GLN A 1 173 ? 71.41415 50.70804 18.32175 1.000 87.73782 173 GLN A C 1
ATOM 938 O O . GLN A 1 173 ? 71.20801 50.74409 17.10476 1.000 89.52552 173 GLN A O 1
ATOM 944 N N . GLU A 1 174 ? 71.02298 51.67498 19.12482 1.000 87.10105 174 GLU A N 1
ATOM 945 C CA . GLU A 1 174 ? 70.20307 52.74230 18.58099 1.000 103.94269 174 GLU A CA 1
ATOM 946 C C . GLU A 1 174 ? 71.02429 53.87303 17.98336 1.000 98.91626 174 GLU A C 1
ATOM 947 O O . GLU A 1 174 ? 70.60089 54.47910 16.99050 1.000 101.97651 174 GLU A O 1
ATOM 953 N N . ASN A 1 175 ? 72.21161 54.13434 18.52033 1.000 90.23816 175 ASN A N 1
ATOM 954 C CA . ASN A 1 175 ? 72.95857 55.32291 18.14435 1.000 103.14706 175 ASN A CA 1
ATOM 955 C C . ASN A 1 175 ? 74.21812 55.00463 17.35264 1.000 104.54208 175 ASN A C 1
ATOM 956 O O . ASN A 1 175 ? 74.99380 55.91298 17.03926 1.000 106.18738 175 ASN A O 1
ATOM 961 N N . TYR A 1 176 ? 74.43823 53.74625 17.00916 1.000 110.53718 176 TYR A N 1
ATOM 962 C CA . TYR A 1 176 ? 75.51217 53.42674 16.08970 1.000 124.69504 176 TYR A CA 1
ATOM 963 C C . TYR A 1 176 ? 75.05706 53.82393 14.69809 1.000 131.64991 176 TYR A C 1
ATOM 964 O O . TYR A 1 176 ? 73.96000 53.44864 14.26449 1.000 137.92297 176 TYR A O 1
ATOM 973 N N . ILE A 1 177 ? 75.89417 54.58713 14.00262 1.000 133.37625 177 ILE A N 1
ATOM 974 C CA . ILE A 1 177 ? 75.61397 55.00980 12.63739 1.000 147.51735 177 ILE A CA 1
ATOM 975 C C . ILE A 1 177 ? 76.63116 54.35916 11.71047 1.000 146.29634 177 ILE A C 1
ATOM 976 O O . ILE A 1 177 ? 77.80973 54.23943 12.06526 1.000 138.64308 177 ILE A O 1
ATOM 981 N N . ARG A 1 178 ? 76.14624 53.87114 10.56189 1.000 154.04921 178 ARG A N 1
ATOM 982 C CA . ARG A 1 178 ? 76.95686 53.13264 9.59265 1.000 155.05022 178 ARG A CA 1
ATOM 983 C C . ARG A 1 178 ? 78.24566 53.87004 9.22719 1.000 168.16627 178 ARG A C 1
ATOM 984 O O . ARG A 1 178 ? 78.25104 55.08672 9.00994 1.000 170.02150 178 ARG A O 1
ATOM 992 N N . GLY A 1 179 ? 79.34801 53.12516 9.19027 1.000 158.73032 179 GLY A N 1
ATOM 993 C CA . GLY A 1 179 ? 80.63148 53.69032 8.80878 1.000 175.41659 179 GLY A CA 1
ATOM 994 C C . GLY A 1 179 ? 81.37353 54.40294 9.91934 1.000 168.20626 179 GLY A C 1
ATOM 995 O O . GLY A 1 179 ? 81.95129 55.47911 9.69016 1.000 153.52776 179 GLY A O 1
ATOM 996 N N . ASP A 1 180 ? 81.38967 53.82651 11.11945 1.000 161.13767 180 ASP A N 1
ATOM 997 C CA . ASP A 1 180 ? 82.04235 54.42611 12.27462 1.000 162.40748 180 ASP A CA 1
ATOM 998 C C . ASP A 1 180 ? 83.11590 53.49749 12.82963 1.000 170.04270 180 ASP A C 1
ATOM 999 O O . ASP A 1 180 ? 82.96869 52.27008 12.79213 1.000 158.82967 180 ASP A O 1
ATOM 1004 N N . SER A 1 181 ? 84.20287 54.09530 13.33019 1.000 170.75908 181 SER A N 1
ATOM 1005 C CA . SER A 1 181 ? 85.18658 53.36402 14.12379 1.000 158.91168 181 SER A CA 1
ATOM 1006 C C . SER A 1 181 ? 84.48938 52.72478 15.31271 1.000 155.53896 181 SER A C 1
ATOM 1007 O O . SER A 1 181 ? 83.89901 53.42625 16.14329 1.000 159.37967 181 SER A O 1
ATOM 1010 N N . LEU A 1 182 ? 84.53129 51.39180 15.37761 1.000 148.37290 182 LEU A N 1
ATOM 1011 C CA . LEU A 1 182 ? 83.78044 50.69824 16.41704 1.000 157.48862 182 LEU A CA 1
ATOM 1012 C C . LEU A 1 182 ? 84.30337 51.04616 17.80746 1.000 159.01914 182 LEU A C 1
ATOM 1013 O O . LEU A 1 182 ? 83.51243 51.32316 18.71332 1.000 146.40708 182 LEU A O 1
ATOM 1018 N N . THR A 1 183 ? 85.62492 51.01049 18.00401 1.000 162.57268 183 THR A N 1
ATOM 1019 C CA . THR A 1 183 ? 86.20809 51.38804 19.29366 1.000 161.90684 183 THR A CA 1
ATOM 1020 C C . THR A 1 183 ? 85.89600 52.84488 19.64959 1.000 151.09924 183 THR A C 1
ATOM 1021 O O . THR A 1 183 ? 85.52391 53.15673 20.79373 1.000 131.83115 183 THR A O 1
ATOM 1025 N N . GLU A 1 184 ? 86.01839 53.74738 18.67337 1.000 145.21050 184 GLU A N 1
ATOM 1026 C CA . GLU A 1 184 ? 85.71060 55.14976 18.92046 1.000 126.49468 184 GLU A CA 1
ATOM 1027 C C . GLU A 1 184 ? 84.22583 55.35844 19.19772 1.000 123.94975 184 GLU A C 1
ATOM 1028 O O . GLU A 1 184 ? 83.86137 56.09287 20.12344 1.000 127.60418 184 GLU A O 1
ATOM 1034 N N . THR A 1 185 ? 83.35466 54.68897 18.43793 1.000 122.51234 185 THR A N 1
ATOM 1035 C CA . THR A 1 185 ? 81.91771 54.83429 18.66024 1.000 127.00240 185 THR A CA 1
ATOM 1036 C C . THR A 1 185 ? 81.50708 54.26667 20.00966 1.000 131.50553 185 THR A C 1
ATOM 1037 O O . THR A 1 185 ? 80.71030 54.87877 20.72743 1.000 120.21139 185 THR A O 1
ATOM 1041 N N . MET A 1 186 ? 82.03618 53.09362 20.36201 1.000 132.09890 186 MET A N 1
ATOM 1042 C CA . MET A 1 186 ? 81.73404 52.48692 21.65097 1.000 121.13485 186 MET A CA 1
ATOM 1043 C C . MET A 1 186 ? 82.18938 53.37873 22.80457 1.000 132.13922 186 MET A C 1
ATOM 1044 O O . MET A 1 186 ? 81.42474 53.61857 23.74620 1.000 125.52833 186 MET A O 1
ATOM 1049 N N . LYS A 1 187 ? 83.39894 53.94735 22.71746 1.000 111.03982 187 LYS A N 1
ATOM 1050 C CA . LYS A 1 187 ? 83.86470 54.79450 23.80941 1.000 104.52108 187 LYS A CA 1
ATOM 1051 C C . LYS A 1 187 ? 83.06634 56.09578 23.89000 1.000 126.21506 187 LYS A C 1
ATOM 1052 O O . LYS A 1 187 ? 82.69239 56.53383 24.98879 1.000 122.70847 187 LYS A O 1
ATOM 1058 N N . LYS A 1 188 ? 82.79177 56.72696 22.74074 1.000 123.24992 188 LYS A N 1
ATOM 1059 C CA . LYS A 1 188 ? 82.03216 57.97387 22.74268 1.000 124.42500 188 LYS A CA 1
ATOM 1060 C C . LYS A 1 188 ? 80.61555 57.75178 23.24808 1.000 115.60814 188 LYS A C 1
ATOM 1061 O O . LYS A 1 188 ? 80.09329 58.54648 24.04505 1.000 125.85510 188 LYS A O 1
ATOM 1067 N N . LEU A 1 189 ? 79.97626 56.67813 22.78922 1.000 101.54678 189 LEU A N 1
ATOM 1068 C CA . LEU A 1 189 ? 78.65875 56.33461 23.28812 1.000 103.34443 189 LEU A CA 1
ATOM 1069 C C . LEU A 1 189 ? 78.69887 56.04356 24.77771 1.000 105.62766 189 LEU A C 1
ATOM 1070 O O . LEU A 1 189 ? 77.74392 56.36252 25.48487 1.000 107.55097 189 LEU A O 1
ATOM 1075 N N . ALA A 1 190 ? 79.79879 55.46601 25.27746 1.000 110.45731 190 ALA A N 1
ATOM 1076 C CA . ALA A 1 190 ? 79.91580 55.21981 26.71337 1.000 106.91085 190 ALA A CA 1
ATOM 1077 C C . ALA A 1 190 ? 79.95328 56.52454 27.48997 1.000 117.42819 190 ALA A C 1
ATOM 1078 O O . ALA A 1 190 ? 79.31739 56.64980 28.54691 1.000 113.43565 190 ALA A O 1
ATOM 1080 N N . ASP A 1 191 ? 80.70271 57.50219 26.97801 1.000 123.25416 191 ASP A N 1
ATOM 1081 C CA . ASP A 1 191 ? 80.74537 58.81057 27.62318 1.000 99.76580 191 ASP A CA 1
ATOM 1082 C C . ASP A 1 191 ? 79.36431 59.45097 27.63645 1.000 93.16967 191 ASP A C 1
ATOM 1083 O O . ASP A 1 191 ? 78.95437 60.03653 28.64302 1.000 103.20528 191 ASP A O 1
ATOM 1088 N N . GLU A 1 192 ? 78.62721 59.33906 26.53252 1.000 92.55233 192 GLU A N 1
ATOM 1089 C CA . GLU A 1 192 ? 77.26143 59.86125 26.51713 1.000 93.19233 192 GLU A CA 1
ATOM 1090 C C . GLU A 1 192 ? 76.36972 59.12821 27.50927 1.000 94.62640 192 GLU A C 1
ATOM 1091 O O . GLU A 1 192 ? 75.58441 59.75229 28.23841 1.000 92.14215 192 GLU A O 1
ATOM 1097 N N . TRP A 1 193 ? 76.49135 57.80276 27.55297 1.000 93.69439 193 TRP A N 1
ATOM 1098 C CA . TRP A 1 193 ? 75.64021 56.97665 28.40000 1.000 92.93810 193 TRP A CA 1
ATOM 1099 C C . TRP A 1 193 ? 75.85600 57.29443 29.86734 1.000 100.07404 193 TRP A C 1
ATOM 1100 O O . TRP A 1 193 ? 74.89136 57.46634 30.62259 1.000 102.64782 193 TRP A O 1
ATOM 1111 N N . ASN A 1 194 ? 77.12393 57.37192 30.28452 1.000 93.53992 194 ASN A N 1
ATOM 1112 C CA . ASN A 1 194 ? 77.44625 57.59706 31.68750 1.000 103.13208 194 ASN A CA 1
ATOM 1113 C C . ASN A 1 194 ? 76.86035 58.90332 32.20429 1.000 103.34471 194 ASN A C 1
ATOM 1114 O O . ASN A 1 194 ? 76.43050 58.97925 33.36331 1.000 103.23973 194 ASN A O 1
ATOM 1119 N N . ALA A 1 195 ? 76.76071 59.90829 31.34245 1.000 93.19646 195 ALA A N 1
ATOM 1120 C CA . ALA A 1 195 ? 76.18916 61.18965 31.71792 1.000 96.31640 195 ALA A CA 1
ATOM 1121 C C . ALA A 1 195 ? 74.67155 61.16181 31.82581 1.000 100.41877 195 ALA A C 1
ATOM 1122 O O . ALA A 1 195 ? 74.07273 62.19554 32.14332 1.000 115.63510 195 ALA A O 1
ATOM 1124 N N . LEU A 1 196 ? 74.02952 60.03237 31.56321 1.000 92.39095 196 LEU A N 1
ATOM 1125 C CA . LEU A 1 196 ? 72.58277 59.99215 31.65735 1.000 95.38728 196 LEU A CA 1
ATOM 1126 C C . LEU A 1 196 ? 72.15288 59.80615 33.10539 1.000 101.32343 196 LEU A C 1
ATOM 1127 O O . LEU A 1 196 ? 72.82203 59.12607 33.89366 1.000 90.02019 196 LEU A O 1
ATOM 1132 N N . SER A 1 197 ? 71.01091 60.40111 33.44825 1.000 87.56452 197 SER A N 1
ATOM 1133 C CA . SER A 1 197 ? 70.43875 60.14455 34.75804 1.000 101.24850 197 SER A CA 1
ATOM 1134 C C . SER A 1 197 ? 69.91270 58.71360 34.81674 1.000 102.50640 197 SER A C 1
ATOM 1135 O O . SER A 1 197 ? 69.77650 58.03258 33.80397 1.000 102.14167 197 SER A O 1
ATOM 1138 N N . GLU A 1 198 ? 69.53707 58.28522 36.01654 1.000 111.55261 198 GLU A N 1
ATOM 1139 C CA . GLU A 1 198 ? 69.15625 56.89169 36.19138 1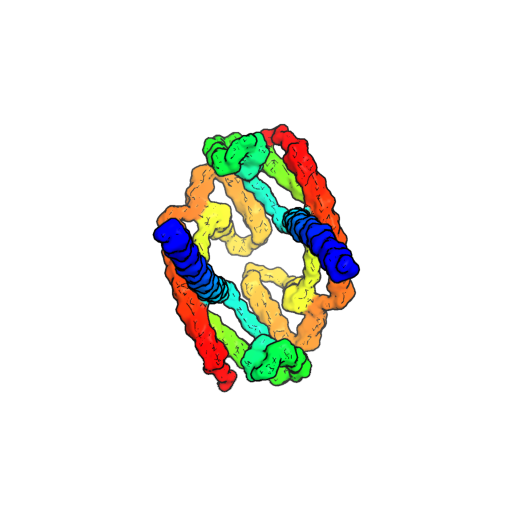.000 91.10524 198 GLU A CA 1
ATOM 1140 C C . GLU A 1 198 ? 67.82187 56.55158 35.53446 1.000 94.03784 198 GLU A C 1
ATOM 1141 O O . GLU A 1 198 ? 67.63630 55.40919 35.10146 1.000 120.42996 198 GLU A O 1
ATOM 1147 N N . THR A 1 199 ? 66.88527 57.49699 35.42842 1.000 88.97846 199 THR A N 1
ATOM 1148 C CA . THR A 1 199 ? 65.65677 57.16546 34.70553 1.000 90.26387 199 THR A CA 1
ATOM 1149 C C . THR A 1 199 ? 65.85088 57.21864 33.19230 1.000 94.47958 199 THR A C 1
ATOM 1150 O O . THR A 1 199 ? 65.20022 56.45274 32.45576 1.000 100.31244 199 THR A O 1
ATOM 1154 N N . GLU A 1 200 ? 66.74843 58.09024 32.71411 1.000 90.20933 200 GLU A N 1
ATOM 1155 C CA . GLU A 1 200 ? 67.13013 58.04645 31.30365 1.000 105.86907 200 GLU A CA 1
ATOM 1156 C C . GLU A 1 200 ? 67.72111 56.68715 30.93873 1.000 96.11504 200 GLU A C 1
ATOM 1157 O O . GLU A 1 200 ? 67.41001 56.13104 29.88051 1.000 101.23086 200 GLU A O 1
ATOM 1163 N N . LYS A 1 201 ? 68.56289 56.12791 31.80818 1.000 84.55754 201 LYS A N 1
ATOM 1164 C CA . LYS A 1 201 ? 69.04842 54.77494 31.58095 1.000 83.64799 201 LYS A CA 1
ATOM 1165 C C . LYS A 1 201 ? 67.91236 53.77369 31.68483 1.000 94.96605 201 LYS A C 1
ATOM 1166 O O . LYS A 1 201 ? 67.77445 52.88733 30.83115 1.000 87.48399 201 LYS A O 1
ATOM 1172 N N . GLN A 1 202 ? 67.03053 53.96659 32.66411 1.000 91.62340 202 GLN A N 1
ATOM 1173 C CA . GLN A 1 202 ? 65.94620 53.02703 32.91118 1.000 97.42655 202 GLN A CA 1
ATOM 1174 C C . GLN A 1 202 ? 64.95609 52.93467 31.75192 1.000 85.68454 202 GLN A C 1
ATOM 1175 O O . GLN A 1 202 ? 64.16761 51.99071 31.70180 1.000 102.88766 202 GLN A O 1
ATOM 1181 N N . GLN A 1 203 ? 64.93703 53.90019 30.84452 1.000 86.21897 203 GLN A N 1
ATOM 1182 C CA . GLN A 1 203 ? 64.09495 53.68359 29.67010 1.000 95.82420 203 GLN A CA 1
ATOM 1183 C C . GLN A 1 203 ? 64.78637 52.82611 28.59571 1.000 92.42221 203 GLN A C 1
ATOM 1184 O O . GLN A 1 203 ? 64.10975 52.33192 27.68143 1.000 84.71614 203 GLN A O 1
ATOM 1190 N N . TYR A 1 204 ? 66.10438 52.61091 28.69884 1.000 84.76995 204 TYR A N 1
ATOM 1191 C CA . TYR A 1 204 ? 66.86366 51.77993 27.76618 1.000 82.97822 204 TYR A CA 1
ATOM 1192 C C . TYR A 1 204 ? 66.90867 50.29432 28.18710 1.000 105.89584 204 TYR A C 1
ATOM 1193 O O . TYR A 1 204 ? 67.77256 49.52912 27.72756 1.000 81.23194 204 TYR A O 1
ATOM 1202 N N . GLN A 1 205 ? 66.00270 49.86983 29.04838 1.000 101.86024 205 GLN A N 1
ATOM 1203 C CA . GLN A 1 205 ? 65.98489 48.49515 29.50263 1.000 92.15408 205 GLN A CA 1
ATOM 1204 C C . GLN A 1 205 ? 64.85362 47.75496 28.80770 1.000 103.67544 205 GLN A C 1
ATOM 1205 O O . GLN A 1 205 ? 63.96582 48.36214 28.20559 1.000 98.67840 205 GLN A O 1
ATOM 1211 N N . ILE A 1 206 ? 64.92296 46.42868 28.86074 1.000 105.79146 206 ILE A N 1
ATOM 1212 C CA . ILE A 1 206 ? 63.91004 45.57891 28.25141 1.000 90.06263 206 ILE A CA 1
ATOM 1213 C C . ILE A 1 206 ? 62.73936 45.45875 29.21239 1.000 91.13599 206 ILE A C 1
ATOM 1214 O O . ILE A 1 206 ? 62.93021 45.28448 30.42188 1.000 108.91378 206 ILE A O 1
ATOM 1219 N N . SER A 1 207 ? 61.52180 45.56699 28.68467 1.000 93.17558 207 SER A N 1
ATOM 1220 C CA . SER A 1 207 ? 60.33778 45.50814 29.53213 1.000 104.56949 207 SER A CA 1
ATOM 1221 C C . SER A 1 207 ? 60.17352 44.10948 30.10832 1.000 118.82648 207 SER A C 1
ATOM 1222 O O . SER A 1 207 ? 60.71529 43.13552 29.58319 1.000 133.13211 207 SER A O 1
ATOM 1225 N N . LYS A 1 208 ? 59.41099 44.00896 31.20513 1.000 119.96070 208 LYS A N 1
ATOM 1226 C CA . LYS A 1 208 ? 59.17435 42.69281 31.79848 1.000 121.47973 208 LYS A CA 1
ATOM 1227 C C . LYS A 1 208 ? 58.41953 41.78532 30.83577 1.000 121.52605 208 LYS A C 1
ATOM 1228 O O . LYS A 1 208 ? 58.61101 40.56065 30.84693 1.000 131.14174 208 LYS A O 1
ATOM 1234 N N . GLU A 1 209 ? 57.60321 42.37570 29.96187 1.000 127.92038 209 GLU A N 1
ATOM 1235 C CA . GLU A 1 209 ? 56.85065 41.59470 28.98962 1.000 130.25202 209 GLU A CA 1
ATOM 1236 C C . GLU A 1 209 ? 57.78389 40.90986 27.98778 1.000 125.99998 209 GLU A C 1
ATOM 1237 O O . GLU A 1 209 ? 57.65451 39.70696 27.72450 1.000 125.51488 209 GLU A O 1
ATOM 1243 N N . ASP A 1 210 ? 58.75052 41.65117 27.43136 1.000 118.07072 210 ASP A N 1
ATOM 1244 C CA . ASP A 1 210 ? 59.69835 41.02920 26.50479 1.000 111.74560 210 ASP A CA 1
ATOM 1245 C C . ASP A 1 210 ? 60.62922 40.04323 27.20472 1.000 110.01591 210 ASP A C 1
ATOM 1246 O O . ASP A 1 210 ? 61.04724 39.05569 26.59076 1.000 104.97087 210 ASP A O 1
ATOM 1251 N N . LYS A 1 211 ? 60.99115 40.30116 28.46447 1.000 104.54132 211 LYS A N 1
ATOM 1252 C CA . LYS A 1 211 ? 61.79359 39.33300 29.20125 1.000 92.15775 211 LYS A CA 1
ATOM 1253 C C . LYS A 1 211 ? 61.04302 38.01606 29.35332 1.000 98.42066 211 LYS A C 1
ATOM 1254 O O . LYS A 1 211 ? 61.61538 36.94055 29.14234 1.000 114.29824 211 LYS A O 1
ATOM 1260 N N . GLU A 1 212 ? 59.74893 38.07454 29.68298 1.000 105.52614 212 GLU A N 1
ATOM 1261 C CA . GLU A 1 212 ? 58.99587 36.82889 29.79763 1.000 118.49256 212 GLU A CA 1
ATOM 1262 C C . GLU A 1 212 ? 58.78326 36.17967 28.43080 1.000 113.89729 212 GLU A C 1
ATOM 1263 O O . GLU A 1 212 ? 58.73956 34.94760 28.33067 1.000 126.28563 212 GLU A O 1
ATOM 1269 N N . LYS A 1 213 ? 58.66377 36.97824 27.36856 1.000 110.69248 213 LYS A N 1
ATOM 1270 C CA . LYS A 1 213 ? 58.58798 36.39851 26.02836 1.000 111.25974 213 LYS A CA 1
ATOM 1271 C C . LYS A 1 213 ? 59.87021 35.65483 25.65635 1.000 103.57698 213 LYS A C 1
ATOM 1272 O O . LYS A 1 213 ? 59.80877 34.55490 25.09232 1.000 103.83476 213 LYS A O 1
ATOM 1278 N N . TYR A 1 214 ? 61.04143 36.22981 25.96816 1.000 101.43820 214 TYR A N 1
ATOM 1279 C CA . TYR A 1 214 ? 62.29356 35.50513 25.74093 1.000 86.76347 214 TYR A CA 1
ATOM 1280 C C . TYR A 1 214 ? 62.36764 34.25184 26.59931 1.000 101.79448 214 TYR A C 1
ATOM 1281 O O . TYR A 1 214 ? 62.92134 33.23847 26.16482 1.000 108.76218 214 TYR A O 1
ATOM 1290 N N . LYS A 1 215 ? 61.84629 34.30973 27.83058 1.000 88.85380 215 LYS A N 1
ATOM 1291 C CA . LYS A 1 215 ? 61.80292 33.10929 28.65567 1.000 90.20870 215 LYS A CA 1
ATOM 1292 C C . LYS A 1 215 ? 60.98589 32.01713 27.97986 1.000 101.58040 215 LYS A C 1
ATOM 1293 O O . LYS A 1 215 ? 61.42963 30.86495 27.89324 1.000 110.41846 215 LYS A O 1
ATOM 1299 N N . LYS A 1 216 ? 59.81796 32.37976 27.44218 1.000 98.03541 216 LYS A N 1
ATOM 1300 C CA . LYS A 1 216 ? 58.95910 31.40590 26.77300 1.000 99.96052 216 LYS A CA 1
ATOM 1301 C C . LYS A 1 216 ? 59.62925 30.83424 25.51822 1.000 104.72512 216 LYS A C 1
ATOM 1302 O O . LYS A 1 216 ? 59.56793 29.61904 25.26224 1.000 113.44817 216 LYS A O 1
ATOM 1308 N N . ALA A 1 217 ? 60.31975 31.68472 24.75421 1.000 91.27551 217 ALA A N 1
ATOM 1309 C CA . ALA A 1 217 ? 60.98436 31.22454 23.53443 1.000 93.05165 217 ALA A CA 1
ATOM 1310 C C . ALA A 1 217 ? 62.17367 30.32203 23.83735 1.000 89.42906 217 ALA A C 1
ATOM 1311 O O . ALA A 1 217 ? 62.38265 29.30897 23.15576 1.000 98.55313 217 ALA A O 1
ATOM 1313 N N . LEU A 1 218 ? 62.98726 30.68837 24.83014 1.000 87.75357 218 LEU A N 1
ATOM 1314 C CA . LEU A 1 218 ? 64.10526 29.83539 25.21163 1.000 87.01264 218 LEU A CA 1
ATOM 1315 C C . LEU A 1 218 ? 63.61218 28.50716 25.75815 1.000 105.00745 218 LEU A C 1
ATOM 1316 O O . LEU A 1 218 ? 64.24434 27.46849 25.53664 1.000 89.90985 218 LEU A O 1
ATOM 1321 N N . GLU A 1 219 ? 62.46639 28.51726 26.43889 1.000 96.71924 219 GLU A N 1
ATOM 1322 C CA . GLU A 1 219 ? 61.92487 27.28725 26.98981 1.000 92.84954 219 GLU A CA 1
ATOM 1323 C C . GLU A 1 219 ? 61.48513 26.33565 25.87907 1.000 111.53504 219 GLU A C 1
ATOM 1324 O O . GLU A 1 219 ? 61.84900 25.14483 25.87701 1.000 112.41590 219 GLU A O 1
ATOM 1330 N N . LYS A 1 220 ? 60.70086 26.84341 24.92064 1.000 95.86637 220 LYS A N 1
ATOM 1331 C CA . LYS A 1 220 ? 60.29593 26.00603 23.79059 1.000 94.94441 220 LYS A CA 1
ATOM 1332 C C . LYS A 1 220 ? 61.50299 25.51725 22.98528 1.000 97.12521 220 LYS A C 1
ATOM 1333 O O . LYS A 1 220 ? 61.48617 24.40041 22.44871 1.000 105.28563 220 LYS A O 1
ATOM 1339 N N . TRP A 1 221 ? 62.56300 26.32501 22.90197 1.000 90.87985 221 TRP A N 1
ATOM 1340 C CA . TRP A 1 221 ? 63.75633 25.89843 22.17600 1.000 89.62089 221 TRP A CA 1
ATOM 1341 C C . TRP A 1 221 ? 64.51685 24.82043 22.92995 1.000 96.88232 221 TRP A C 1
ATOM 1342 O O . TRP A 1 221 ? 65.02460 23.87516 22.31671 1.000 94.85862 221 TRP A O 1
ATOM 1353 N N . LYS A 1 222 ? 64.64701 24.97105 24.25424 1.000 103.19312 222 LYS A N 1
ATOM 1354 C CA . LYS A 1 222 ? 65.24550 23.92407 25.07919 1.000 90.31654 222 LYS A CA 1
ATOM 1355 C C . LYS A 1 222 ? 64.50288 22.60502 24.90721 1.000 94.46614 222 LYS A C 1
ATOM 1356 O O . LYS A 1 222 ? 65.11245 21.53154 24.95176 1.000 97.97891 222 LYS A O 1
ATOM 1362 N N . GLU A 1 223 ? 63.18046 22.66782 24.73006 1.000 102.88097 223 GLU A N 1
ATOM 1363 C CA . GLU A 1 223 ? 62.42422 21.47190 24.36132 1.000 104.98828 223 GLU A CA 1
ATOM 1364 C C . GLU A 1 223 ? 62.83622 20.94144 22.98563 1.000 108.77140 223 GLU A C 1
ATOM 1365 O O . GLU A 1 223 ? 63.33604 19.81846 22.85480 1.000 113.04189 223 GLU A O 1
ATOM 1371 N N . LEU A 1 224 ? 62.62188 21.73704 21.93921 1.000 100.09151 224 LEU A N 1
ATOM 1372 C CA . LEU A 1 224 ? 62.74526 21.20354 20.58791 1.000 103.32221 224 LEU A CA 1
ATOM 1373 C C . LEU A 1 224 ? 64.17368 20.86513 20.20173 1.000 99.93011 224 LEU A C 1
ATOM 1374 O O . LEU A 1 224 ? 64.37494 20.13563 19.22911 1.000 117.11301 224 LEU A O 1
ATOM 1379 N N . ARG A 1 225 ? 65.17056 21.38411 20.90750 1.000 91.96731 225 ARG A N 1
ATOM 1380 C CA . ARG A 1 225 ? 66.52985 21.00543 20.56196 1.000 91.23691 225 ARG A CA 1
ATOM 1381 C C . ARG A 1 225 ? 66.79485 19.55790 20.92166 1.000 99.55746 225 ARG A C 1
ATOM 1382 O O . ARG A 1 225 ? 67.62067 18.90853 20.27710 1.000 110.57771 225 ARG A O 1
ATOM 1390 N N . LEU A 1 226 ? 66.07039 19.02136 21.90621 1.000 106.41055 226 LEU A N 1
ATOM 1391 C CA . LEU A 1 226 ? 66.18358 17.60106 22.22256 1.000 95.02365 226 LEU A CA 1
ATOM 1392 C C . LEU A 1 226 ? 65.74409 16.74660 21.03230 1.000 96.25411 226 LEU A C 1
ATOM 1393 O O . LEU A 1 226 ? 66.50853 15.91027 20.52806 1.000 104.53866 226 LEU A O 1
ATOM 1398 N N . LYS A 1 227 ? 64.53655 17.00413 20.52244 1.000 97.14322 227 LYS A N 1
ATOM 1399 C CA . LYS A 1 227 ? 64.02075 16.25572 19.38063 1.000 98.66697 227 LYS A CA 1
ATOM 1400 C C . LYS A 1 227 ? 64.85608 16.48802 18.12885 1.000 99.63407 227 LYS A C 1
ATOM 1401 O O . LYS A 1 227 ? 65.11797 15.55053 17.36095 1.000 118.54862 227 LYS A O 1
ATOM 1407 N N . GLU A 1 228 ? 65.28586 17.72660 17.90755 1.000 96.23999 228 GLU A N 1
ATOM 1408 C CA . GLU A 1 228 ? 66.14710 18.02032 16.77113 1.000 95.88614 228 GLU A CA 1
ATOM 1409 C C . GLU A 1 228 ? 67.45970 17.26445 16.86202 1.000 98.69509 228 GLU A C 1
ATOM 1410 O O . GLU A 1 228 ? 67.95257 16.74540 15.85450 1.000 96.80620 228 GLU A O 1
ATOM 1416 N N . TYR A 1 229 ? 68.04492 17.19389 18.06191 1.000 94.90796 229 TYR A N 1
ATOM 1417 C CA . TYR A 1 229 ? 69.31796 16.51105 18.20654 1.000 95.13417 229 TYR A CA 1
ATOM 1418 C C . TYR A 1 229 ? 69.16397 15.01635 17.95545 1.000 103.41636 229 TYR A C 1
ATOM 1419 O O . TYR A 1 229 ? 70.02980 14.39573 17.32627 1.000 100.84063 229 TYR A O 1
ATOM 1428 N N . SER A 1 230 ? 68.04982 14.43127 18.40994 1.000 111.48618 230 SER A N 1
ATOM 1429 C CA . SER A 1 230 ? 67.80387 13.01573 18.14591 1.000 99.72252 230 SER A CA 1
ATOM 1430 C C . SER A 1 230 ? 67.66430 12.75258 16.65371 1.000 103.34821 230 SER A C 1
ATOM 1431 O O . SER A 1 230 ? 68.21566 11.77038 16.13152 1.000 111.84590 230 SER A O 1
ATOM 1434 N N . ASP A 1 231 ? 66.92319 13.61451 15.95042 1.000 101.88148 231 ASP A N 1
ATOM 1435 C CA . ASP A 1 231 ? 66.80064 13.45338 14.50396 1.000 101.98493 231 ASP A CA 1
ATOM 1436 C C . ASP A 1 231 ? 68.15279 13.60535 13.82241 1.000 101.84642 231 ASP A C 1
ATOM 1437 O O . ASP A 1 231 ? 68.45136 12.89469 12.85870 1.000 116.88650 231 ASP A O 1
ATOM 1442 N N . TYR A 1 232 ? 68.98953 14.51925 14.31585 1.000 100.14820 232 TYR A N 1
ATOM 1443 C CA . TYR A 1 232 ? 70.32397 14.67708 13.74694 1.000 100.47506 232 TYR A CA 1
ATOM 1444 C C . TYR A 1 232 ? 71.15477 13.41681 13.95212 1.000 101.65282 232 TYR A C 1
ATOM 1445 O O . TYR A 1 232 ? 71.94001 13.02835 13.08065 1.000 103.24703 232 TYR A O 1
ATOM 1454 N N . LEU A 1 233 ? 71.04042 12.80241 15.12929 1.000 103.64154 233 LEU A N 1
ATOM 1455 C CA . LEU A 1 233 ? 71.82995 11.60963 15.41898 1.000 102.45315 233 LEU A CA 1
ATOM 1456 C C . LEU A 1 233 ? 71.41770 10.45081 14.51573 1.000 105.50067 233 LEU A C 1
ATOM 1457 O O . LEU A 1 233 ? 72.27107 9.70562 14.00934 1.000 106.17723 233 LEU A O 1
ATOM 1462 N N . LYS A 1 234 ? 70.10955 10.30942 14.28130 1.000 109.66713 234 LYS A N 1
ATOM 1463 C CA . LYS A 1 234 ? 69.62937 9.33393 13.30681 1.000 107.08274 234 LYS A CA 1
ATOM 1464 C C . LYS A 1 234 ? 70.12103 9.65527 11.90225 1.000 108.25134 234 LYS A C 1
ATOM 1465 O O . LYS A 1 234 ? 70.45517 8.75040 11.13292 1.000 125.01190 234 LYS A O 1
ATOM 1471 N N . PHE A 1 235 ? 70.15642 10.93425 11.54257 1.000 107.21206 235 PHE A N 1
ATOM 1472 C CA . PHE A 1 235 ? 70.69266 11.32184 10.24108 1.000 108.71768 235 PHE A CA 1
ATOM 1473 C C . PHE A 1 235 ? 72.16497 10.94673 10.11922 1.000 118.53422 235 PHE A C 1
ATOM 1474 O O . PHE A 1 235 ? 72.60532 10.44413 9.07961 1.000 129.58671 235 PHE A O 1
ATOM 1482 N N . LYS A 1 236 ? 72.93653 11.17101 11.18012 1.000 117.54227 236 LYS A N 1
ATOM 1483 C CA . LYS A 1 236 ? 74.37573 10.97102 11.09982 1.000 111.84824 236 LYS A CA 1
ATOM 1484 C C . LYS A 1 236 ? 74.72440 9.49247 11.08605 1.000 111.40679 236 LYS A C 1
ATOM 1485 O O . LYS A 1 236 ? 75.72910 9.10045 10.48277 1.000 120.44998 236 LYS A O 1
ATOM 1491 N N . GLU A 1 237 ? 73.91331 8.65624 11.73621 1.000 122.99877 237 GLU A N 1
ATOM 1492 C CA . GLU A 1 237 ? 74.19880 7.22391 11.71758 1.000 115.33947 237 GLU A CA 1
ATOM 1493 C C . GLU A 1 237 ? 73.88700 6.61720 10.35718 1.000 115.40884 237 GLU A C 1
ATOM 1494 O O . GLU A 1 237 ? 74.61400 5.73788 9.88763 1.000 133.37273 237 GLU A O 1
ATOM 1500 N N . ASN A 1 238 ? 72.82152 7.08969 9.70350 1.000 128.80343 238 ASN A N 1
ATOM 1501 C CA . ASN A 1 238 ? 72.29238 6.50205 8.47746 1.000 128.32180 238 ASN A CA 1
ATOM 1502 C C . ASN A 1 238 ? 72.64746 7.29362 7.22129 1.000 141.35288 238 ASN A C 1
ATOM 1503 O O . ASN A 1 238 ? 71.95704 7.16016 6.20345 1.000 144.92996 238 ASN A O 1
ATOM 1508 N N . TYR A 1 239 ? 73.71187 8.09311 7.25445 1.000 137.49158 239 TYR A N 1
ATOM 1509 C CA . TYR A 1 239 ? 74.07764 8.94029 6.12376 1.000 132.09617 239 TYR A CA 1
ATOM 1510 C C . TYR A 1 239 ? 75.14983 8.26389 5.27815 1.000 137.61478 239 TYR A C 1
ATOM 1511 O O . TYR A 1 239 ? 76.27001 8.03847 5.74862 1.000 138.35268 239 TYR A O 1
ATOM 1520 N N . LYS A 1 240 ? 74.79842 7.93947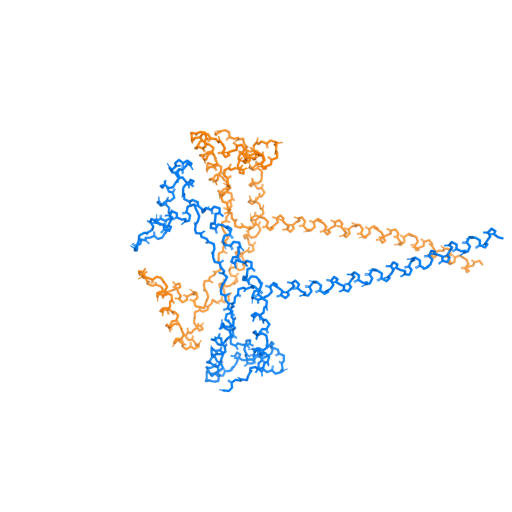 4.03873 1.000 139.02248 240 LYS A N 1
ATOM 1521 C CA . LYS A 1 240 ? 75.74151 7.46712 3.03795 1.000 148.46223 240 LYS A CA 1
ATOM 1522 C C . LYS A 1 240 ? 76.21850 8.65858 2.21664 1.000 147.52292 240 LYS A C 1
ATOM 1523 O O . LYS A 1 240 ? 75.47636 9.62543 2.02340 1.000 151.63952 240 LYS A O 1
ATOM 1529 N N . VAL A 1 241 ? 77.47156 8.58936 1.74979 1.000 152.13695 241 VAL A N 1
ATOM 1530 C CA . VAL A 1 241 ? 78.08291 9.72091 1.04193 1.000 160.55529 241 VAL A CA 1
ATOM 1531 C C . VAL A 1 241 ? 77.31997 10.03448 -0.24497 1.000 161.05052 241 VAL A C 1
ATOM 1532 O O . VAL A 1 241 ? 76.78303 11.13761 -0.41950 1.000 139.64423 241 VAL A O 1
ATOM 1536 N N . GLU A 1 242 ? 77.26714 9.06324 -1.16046 1.000 170.07776 242 GLU A N 1
ATOM 1537 C CA . GLU A 1 242 ? 76.44666 9.13296 -2.37588 1.000 171.68820 242 GLU A CA 1
ATOM 1538 C C . GLU A 1 242 ? 76.79381 10.32843 -3.27039 1.000 162.59530 242 GLU A C 1
ATOM 1539 O O . GLU A 1 242 ? 75.91831 11.09492 -3.67366 1.000 152.41996 242 GLU A O 1
ATOM 1545 N N . ASP B 1 59 ? 103.12415 -21.69132 72.37066 1.000 163.07664 59 ASP B N 1
ATOM 1546 C CA . ASP B 1 59 ? 103.86449 -20.48358 72.71963 1.000 151.42212 59 ASP B CA 1
ATOM 1547 C C . ASP B 1 59 ? 104.13887 -19.64691 71.47997 1.000 144.26599 59 ASP B C 1
ATOM 1548 O O . ASP B 1 59 ? 103.51794 -18.60472 71.27753 1.000 151.81393 59 ASP B O 1
ATOM 1553 N N . THR B 1 60 ? 105.06869 -20.11751 70.64505 1.000 144.10635 60 THR B N 1
ATOM 1554 C CA . THR B 1 60 ? 105.49336 -19.32771 69.49441 1.000 139.58489 60 THR B CA 1
ATOM 1555 C C . THR B 1 60 ? 104.37345 -19.13856 68.47707 1.000 128.15932 60 THR B C 1
ATOM 1556 O O . THR B 1 60 ? 104.40359 -18.16516 67.71746 1.000 144.05256 60 THR B O 1
ATOM 1560 N N . LYS B 1 61 ? 103.39466 -20.05132 68.42336 1.000 128.54993 61 LYS B N 1
ATOM 1561 C CA . LYS B 1 61 ? 102.18885 -19.77732 67.64025 1.000 117.47385 61 LYS B CA 1
ATOM 1562 C C . LYS B 1 61 ? 101.48915 -18.53085 68.16138 1.000 126.36761 61 LYS B C 1
ATOM 1563 O O . LYS B 1 61 ? 101.19625 -17.60668 67.39664 1.000 144.21861 61 LYS B O 1
ATOM 1569 N N . ALA B 1 62 ? 101.19554 -18.48902 69.46335 1.000 118.66207 62 ALA B N 1
ATOM 1570 C CA . ALA B 1 62 ? 100.57068 -17.28970 70.00460 1.000 118.40521 62 ALA B CA 1
ATOM 1571 C C . ALA B 1 62 ? 101.51517 -16.09240 69.99513 1.000 117.54069 62 ALA B C 1
ATOM 1572 O O . ALA B 1 62 ? 101.05184 -14.95329 69.87272 1.000 131.78496 62 ALA B O 1
ATOM 1574 N N . ILE B 1 63 ? 102.82911 -16.31781 70.10642 1.000 118.26738 63 ILE B N 1
ATOM 1575 C CA . ILE B 1 63 ? 103.78252 -15.20474 70.09087 1.000 134.74841 63 ILE B CA 1
ATOM 1576 C C . ILE B 1 63 ? 103.79618 -14.52411 68.72385 1.000 129.69668 63 ILE B C 1
ATOM 1577 O O . ILE B 1 63 ? 103.75954 -13.29071 68.62748 1.000 125.44811 63 ILE B O 1
ATOM 1582 N N . ARG B 1 64 ? 103.87279 -15.31496 67.64919 1.000 114.10478 64 ARG B N 1
ATOM 1583 C CA . ARG B 1 64 ? 103.80237 -14.74221 66.30991 1.000 111.73599 64 ARG B CA 1
ATOM 1584 C C . ARG B 1 64 ? 102.46382 -14.06217 66.07239 1.000 117.69083 64 ARG B C 1
ATOM 1585 O O . ARG B 1 64 ? 102.40984 -12.97394 65.48776 1.000 126.03507 64 ARG B O 1
ATOM 1593 N N . LEU B 1 65 ? 101.37217 -14.69652 66.51075 1.000 116.01158 65 LEU B N 1
ATOM 1594 C CA . LEU B 1 65 ? 100.04385 -14.13436 66.29367 1.000 109.80850 65 LEU B CA 1
ATOM 1595 C C . LEU B 1 65 ? 99.88699 -12.79603 66.99249 1.000 110.58729 65 LEU B C 1
ATOM 1596 O O . LEU B 1 65 ? 99.29948 -11.86532 66.43458 1.000 123.98990 65 LEU B O 1
ATOM 1601 N N . GLN B 1 66 ? 100.40737 -12.67282 68.21091 1.000 111.79041 66 GLN B N 1
ATOM 1602 C CA . GLN B 1 66 ? 100.28308 -11.39949 68.90548 1.000 115.24495 66 GLN B CA 1
ATOM 1603 C C . GLN B 1 66 ? 101.09613 -10.31628 68.22223 1.000 113.53930 66 GLN B C 1
ATOM 1604 O O . GLN B 1 66 ? 100.64354 -9.17134 68.12830 1.000 112.24937 66 GLN B O 1
ATOM 1610 N N . LYS B 1 67 ? 102.28080 -10.66475 67.71030 1.000 119.50883 67 LYS B N 1
ATOM 1611 C CA . LYS B 1 67 ? 103.08754 -9.68150 66.99319 1.000 117.20885 67 LYS 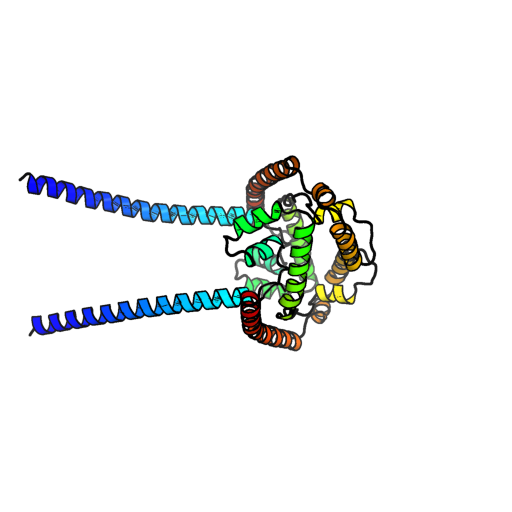B CA 1
ATOM 1612 C C . LYS B 1 67 ? 102.37854 -9.16931 65.74443 1.000 107.46489 67 LYS B C 1
ATOM 1613 O O . LYS B 1 67 ? 102.41267 -7.97002 65.45792 1.000 108.61096 67 LYS B O 1
ATOM 1619 N N . LYS B 1 68 ? 101.73874 -10.05746 64.98471 1.000 105.45113 68 LYS B N 1
ATOM 1620 C CA . LYS B 1 68 ? 101.01099 -9.59666 63.81077 1.000 104.80972 68 LYS B CA 1
ATOM 1621 C C . LYS B 1 68 ? 99.78991 -8.77431 64.19264 1.000 107.49883 68 LYS B C 1
ATOM 1622 O O . LYS B 1 68 ? 99.43726 -7.82786 63.47978 1.000 112.39618 68 LYS B O 1
ATOM 1628 N N . ILE B 1 69 ? 99.11616 -9.12720 65.29232 1.000 104.55203 69 ILE B N 1
ATOM 1629 C CA . ILE B 1 69 ? 97.95019 -8.35118 65.70231 1.000 104.65333 69 ILE B CA 1
ATOM 1630 C C . ILE B 1 69 ? 98.37179 -6.94113 66.08025 1.000 104.56434 69 ILE B C 1
ATOM 1631 O O . ILE B 1 69 ? 97.65674 -5.97347 65.79936 1.000 106.47826 69 ILE B O 1
ATOM 1636 N N . ASN B 1 70 ? 99.54898 -6.79854 66.69947 1.000 105.72461 70 ASN B N 1
ATOM 1637 C CA . ASN B 1 70 ? 100.05862 -5.46995 67.03229 1.000 107.61455 70 ASN B CA 1
ATOM 1638 C C . ASN B 1 70 ? 100.48441 -4.70549 65.78323 1.000 107.83828 70 ASN B C 1
ATOM 1639 O O . ASN B 1 70 ? 100.30856 -3.48271 65.70623 1.000 114.49847 70 ASN B O 1
ATOM 1644 N N . GLU B 1 71 ? 101.06173 -5.40285 64.80475 1.000 112.13632 71 GLU B N 1
ATOM 1645 C CA . GLU B 1 71 ? 101.45999 -4.74402 63.56612 1.000 100.45205 71 GLU B CA 1
ATOM 1646 C C . GLU B 1 71 ? 100.25491 -4.22029 62.79877 1.000 98.55622 71 GLU B C 1
ATOM 1647 O O . GLU B 1 71 ? 100.31075 -3.13466 62.21190 1.000 104.92946 71 GLU B O 1
ATOM 1653 N N . ALA B 1 72 ? 99.14775 -4.96044 62.81510 1.000 98.54179 72 ALA B N 1
ATOM 1654 C CA . ALA B 1 72 ? 97.94861 -4.49601 62.12885 1.000 97.05731 72 ALA B CA 1
ATOM 1655 C C . ALA B 1 72 ? 97.37122 -3.25033 62.79239 1.000 97.41716 72 ALA B C 1
ATOM 1656 O O . ALA B 1 72 ? 96.96761 -2.30789 62.10182 1.000 101.67038 72 ALA B O 1
ATOM 1658 N N . ARG B 1 73 ? 97.34337 -3.20607 64.12588 1.000 105.98788 73 ARG B N 1
ATOM 1659 C CA . ARG B 1 73 ? 96.77199 -2.03353 64.78027 1.000 108.59026 73 ARG B CA 1
ATOM 1660 C C . ARG B 1 73 ? 97.63401 -0.79926 64.56391 1.000 99.62885 73 ARG B C 1
ATOM 1661 O O . ARG B 1 73 ? 97.09628 0.29136 64.35545 1.000 108.29572 73 ARG B O 1
ATOM 1669 N N . SER B 1 74 ? 98.96704 -0.94750 64.58083 1.000 99.92479 74 SER B N 1
ATOM 1670 C CA . SER B 1 74 ? 99.83396 0.17657 64.21873 1.000 99.33895 74 SER B CA 1
ATOM 1671 C C . SER B 1 74 ? 99.68978 0.53637 62.74987 1.000 97.77721 74 SER B C 1
ATOM 1672 O O . SER B 1 74 ? 99.52537 1.71053 62.40248 1.000 116.76832 74 SER B O 1
ATOM 1675 N N . ALA B 1 75 ? 99.72015 -0.46878 61.87766 1.000 95.65310 75 ALA B N 1
ATOM 1676 C CA . ALA B 1 75 ? 99.59322 -0.22362 60.44916 1.000 93.47164 75 ALA B CA 1
ATOM 1677 C C . ALA B 1 75 ? 98.24790 0.40334 60.11246 1.000 92.30313 75 ALA B C 1
ATOM 1678 O O . ALA B 1 75 ? 98.14096 1.15904 59.13810 1.000 91.96013 75 ALA B O 1
ATOM 1680 N N . LYS B 1 76 ? 97.20674 0.07662 60.88355 1.000 93.27260 76 LYS B N 1
ATOM 1681 C CA . LYS B 1 76 ? 95.90388 0.69908 60.67304 1.000 92.63151 76 LYS B CA 1
ATOM 1682 C C . LYS B 1 76 ? 95.91098 2.17265 61.06961 1.000 107.65872 76 LYS B C 1
ATOM 1683 O O . LYS B 1 76 ? 95.24480 2.99325 60.42621 1.000 107.27519 76 LYS B O 1
ATOM 1689 N N . LYS B 1 77 ? 96.62670 2.52723 62.14243 1.000 96.28088 77 LYS B N 1
ATOM 1690 C CA . LYS B 1 77 ? 96.76989 3.94012 62.48085 1.000 110.45673 77 LYS B CA 1
ATOM 1691 C C . LYS B 1 77 ? 97.53606 4.68904 61.39899 1.000 114.74909 77 LYS B C 1
ATOM 1692 O O . LYS B 1 77 ? 97.19641 5.83011 61.06516 1.000 123.75477 77 LYS B O 1
ATOM 1698 N N . ASN B 1 78 ? 98.58277 4.06731 60.85639 1.000 94.34354 78 ASN B N 1
ATOM 1699 C CA . ASN B 1 78 ? 99.33657 4.67964 59.77268 1.000 93.72130 78 ASN B CA 1
ATOM 1700 C C . ASN B 1 78 ? 98.45691 4.91374 58.55941 1.000 92.74503 78 ASN B C 1
ATOM 1701 O O . ASN B 1 78 ? 98.57522 5.94061 57.88291 1.000 101.10474 78 ASN B O 1
ATOM 1706 N N . LEU B 1 79 ? 97.58737 3.95772 58.25345 1.000 89.67732 79 LEU B N 1
ATOM 1707 C CA . LEU B 1 79 ? 96.69043 4.12957 57.12269 1.000 89.56959 79 LEU B CA 1
ATOM 1708 C C . LEU B 1 79 ? 95.68610 5.24676 57.37503 1.000 91.59009 79 LEU B C 1
ATOM 1709 O O . LEU B 1 79 ? 95.39780 6.03599 56.46958 1.000 97.23893 79 LEU B O 1
ATOM 1714 N N . GLN B 1 80 ? 95.13859 5.32568 58.59347 1.000 88.41702 80 GLN B N 1
ATOM 1715 C CA . GLN B 1 80 ? 94.19564 6.39430 58.91531 1.000 95.84098 80 GLN B CA 1
ATOM 1716 C C . GLN B 1 80 ? 94.84804 7.76239 58.78494 1.000 96.64024 80 GLN B C 1
ATOM 1717 O O . GLN B 1 80 ? 94.21928 8.71597 58.30540 1.000 94.79573 80 GLN B O 1
ATOM 1723 N N . GLN B 1 81 ? 96.11477 7.87132 59.19737 1.000 89.32708 81 GLN B N 1
ATOM 1724 C CA . GLN B 1 81 ? 96.83245 9.13647 59.08593 1.000 89.38030 81 GLN B CA 1
ATOM 1725 C C . GLN B 1 81 ? 97.04956 9.54089 57.63043 1.000 87.88658 81 GLN B C 1
ATOM 1726 O O . GLN B 1 81 ? 96.85787 10.70558 57.26763 1.000 105.13217 81 GLN B O 1
ATOM 1732 N N . GLN B 1 82 ? 97.44753 8.59683 56.78182 1.000 96.80459 82 GLN B N 1
ATOM 1733 C CA . GLN B 1 82 ? 97.66393 8.91847 55.37905 1.000 90.67999 82 GLN B CA 1
ATOM 1734 C C . GLN B 1 82 ? 96.35870 9.29350 54.68630 1.000 91.02122 82 GLN B C 1
ATOM 1735 O O . GLN B 1 82 ? 96.36778 10.08559 53.73970 1.000 90.45260 82 GLN B O 1
ATOM 1741 N N . ILE B 1 83 ? 95.23400 8.71959 55.11660 1.000 91.41307 83 ILE B N 1
ATOM 1742 C CA . ILE B 1 83 ? 93.96251 9.06557 54.49150 1.000 85.76714 83 ILE B CA 1
ATOM 1743 C C . ILE B 1 83 ? 93.59813 10.51103 54.78395 1.000 91.73543 83 ILE B C 1
ATOM 1744 O O . ILE B 1 83 ? 93.12188 11.23121 53.89995 1.000 100.55231 83 ILE B O 1
ATOM 1749 N N . LYS B 1 84 ? 93.77711 10.95818 56.02600 1.000 85.63659 84 LYS B N 1
ATOM 1750 C CA . LYS B 1 84 ? 93.48974 12.36039 56.29717 1.000 84.76261 84 LYS B CA 1
ATOM 1751 C C . LYS B 1 84 ? 94.57438 13.27819 55.73738 1.000 94.04524 84 LYS B C 1
ATOM 1752 O O . LYS B 1 84 ? 94.27606 14.42362 55.38019 1.000 108.27860 84 LYS B O 1
ATOM 1758 N N . ASP B 1 85 ? 95.83316 12.82095 55.66625 1.000 84.26558 85 ASP B N 1
ATOM 1759 C CA . ASP B 1 85 ? 96.87144 13.66827 55.07100 1.000 85.47249 85 ASP B CA 1
ATOM 1760 C C . ASP B 1 85 ? 96.65679 13.86585 53.57265 1.000 90.50697 85 ASP B C 1
ATOM 1761 O O . ASP B 1 85 ? 96.84243 14.97307 53.06000 1.000 96.61541 85 ASP B O 1
ATOM 1766 N N . ILE B 1 86 ? 96.30457 12.80240 52.84482 1.000 93.30035 86 ILE B N 1
ATOM 1767 C CA . ILE B 1 86 ? 96.01698 12.96136 51.42178 1.000 92.61138 86 ILE B CA 1
ATOM 1768 C C . ILE B 1 86 ? 94.74143 13.77291 51.23570 1.000 93.68496 86 ILE B C 1
ATOM 1769 O O . ILE B 1 86 ? 94.57223 14.44381 50.21475 1.000 102.27837 86 ILE B O 1
ATOM 1774 N N . SER B 1 87 ? 93.80265 13.68433 52.18028 1.000 91.59166 87 SER B N 1
ATOM 1775 C CA . SER B 1 87 ? 92.63698 14.56154 52.14813 1.000 96.25447 87 SER B CA 1
ATOM 1776 C C . SER B 1 87 ? 93.04553 16.00953 52.37462 1.000 91.90183 87 SER B C 1
ATOM 1777 O O . SER B 1 87 ? 92.52917 16.92218 51.72032 1.000 94.99050 87 SER B O 1
ATOM 1780 N N . THR B 1 88 ? 93.95904 16.23193 53.31614 1.000 90.92233 88 THR B N 1
ATOM 1781 C CA . THR B 1 88 ? 94.45764 17.57291 53.58926 1.000 81.96179 88 THR B CA 1
ATOM 1782 C C . THR B 1 88 ? 95.19890 18.14738 52.39212 1.000 85.06558 88 THR B C 1
ATOM 1783 O O . THR B 1 88 ? 94.95874 19.29153 51.99149 1.000 103.83347 88 THR B O 1
ATOM 1787 N N . GLN B 1 89 ? 96.11938 17.37260 51.81398 1.000 89.88848 89 GLN B N 1
ATOM 1788 C CA . GLN B 1 89 ? 96.86866 17.86189 50.65805 1.000 97.37917 89 GLN B CA 1
ATOM 1789 C C . GLN B 1 89 ? 95.95887 18.08165 49.45983 1.000 91.20764 89 GLN B C 1
ATOM 1790 O O . GLN B 1 89 ? 96.18329 19.00985 48.67430 1.000 97.44489 89 GLN B O 1
ATOM 1796 N N . HIS B 1 90 ? 94.92435 17.24936 49.31523 1.000 87.25538 90 HIS B N 1
ATOM 1797 C CA . HIS B 1 90 ? 93.97234 17.41718 48.22390 1.000 89.81897 90 HIS B CA 1
ATOM 1798 C C . HIS B 1 90 ? 93.19157 18.71953 48.36103 1.000 105.21397 90 HIS B C 1
ATOM 1799 O O . HIS B 1 90 ? 92.98177 19.42161 47.36536 1.000 128.81617 90 HIS B O 1
ATOM 1806 N N . LYS B 1 91 ? 92.74744 19.06793 49.57463 1.000 92.98444 91 LYS B N 1
ATOM 1807 C CA . LYS B 1 91 ? 92.10793 20.37165 49.74528 1.000 85.83159 91 LYS B CA 1
ATOM 1808 C C . LYS B 1 91 ? 93.10573 21.49741 49.49959 1.000 91.36492 91 LYS B C 1
ATOM 1809 O O . LYS B 1 91 ? 92.77573 22.48784 48.83956 1.000 87.97023 91 LYS B O 1
ATOM 1815 N N . THR B 1 92 ? 94.33846 21.34420 50.00442 1.000 91.98625 92 THR B N 1
ATOM 1816 C CA . THR B 1 92 ? 95.36968 22.37206 49.84663 1.000 88.07030 92 THR B CA 1
ATOM 1817 C C . THR B 1 92 ? 95.72122 22.59584 48.38443 1.000 91.99201 92 THR B C 1
ATOM 1818 O O . THR B 1 92 ? 95.80101 23.73865 47.92073 1.000 102.70776 92 THR B O 1
ATOM 1822 N N . LEU B 1 93 ? 95.96111 21.51365 47.64628 1.000 97.33967 93 LEU B N 1
ATOM 1823 C CA . LEU B 1 93 ? 96.27984 21.64874 46.23059 1.000 90.24241 93 LEU B CA 1
ATOM 1824 C C . LEU B 1 93 ? 95.10832 22.22580 45.44505 1.000 90.21594 93 LEU B C 1
ATOM 1825 O O . LEU B 1 93 ? 95.31392 22.85883 44.40783 1.000 104.95842 93 LEU B O 1
ATOM 1830 N N . SER B 1 94 ? 93.87428 21.98827 45.89586 1.000 94.24780 94 SER B N 1
ATOM 1831 C CA . SER B 1 94 ? 92.72152 22.59631 45.23777 1.000 88.46971 94 SER B CA 1
ATOM 1832 C C . SER B 1 94 ? 92.65901 24.10003 45.49904 1.000 92.12125 94 SER B C 1
ATOM 1833 O O . SER B 1 94 ? 92.32030 24.87647 44.60002 1.000 104.43022 94 SER B O 1
ATOM 1836 N N . LYS B 1 95 ? 92.96227 24.52739 46.72754 1.000 88.45870 95 LYS B N 1
ATOM 1837 C CA . LYS B 1 95 ? 93.07152 25.95410 47.00848 1.000 86.84694 9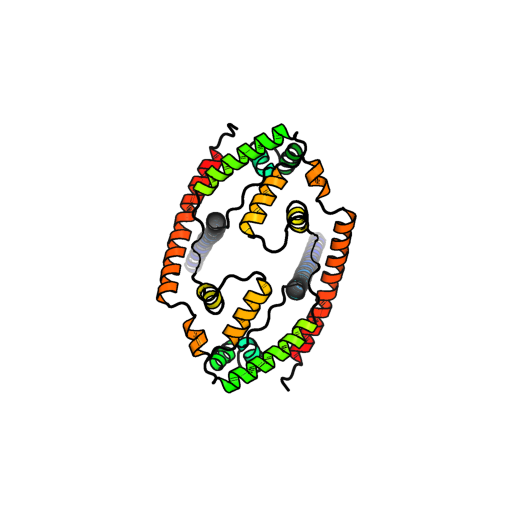5 LYS B CA 1
ATOM 1838 C C . LYS B 1 95 ? 94.17453 26.58095 46.17223 1.000 96.02431 95 LYS B C 1
ATOM 1839 O O . LYS B 1 95 ? 94.01110 27.68772 45.64023 1.000 87.07864 95 LYS B O 1
ATOM 1845 N N . GLN B 1 96 ? 95.30113 25.87213 46.04519 1.000 89.88295 96 GLN B N 1
ATOM 1846 C CA . GLN B 1 96 ? 96.40541 26.32163 45.20723 1.000 83.43395 96 GLN B CA 1
ATOM 1847 C C . GLN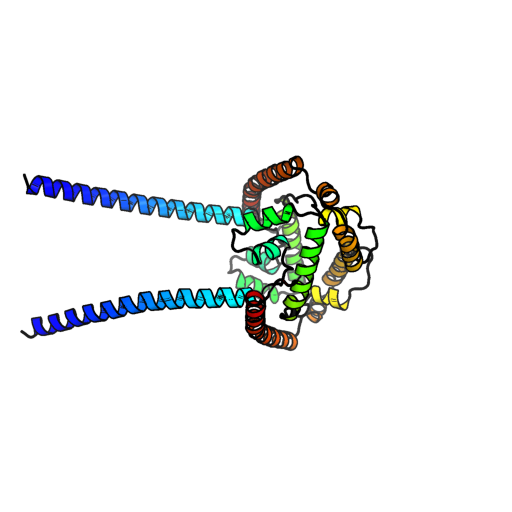 B 1 96 ? 95.94497 26.51853 43.77691 1.000 85.60562 96 GLN B C 1
ATOM 1848 O O . GLN B 1 96 ? 96.33017 27.48695 43.11918 1.000 115.68035 96 GLN B O 1
ATOM 1854 N N . ARG B 1 97 ? 95.10713 25.60894 43.28655 1.000 86.71911 97 ARG B N 1
ATOM 1855 C CA . ARG B 1 97 ? 94.62312 25.68889 41.91610 1.000 90.36125 97 ARG B CA 1
ATOM 1856 C C . ARG B 1 97 ? 93.69798 26.88409 41.72931 1.000 86.79572 97 ARG B C 1
ATOM 1857 O O . ARG B 1 97 ? 93.87130 27.67403 40.79445 1.000 94.58659 97 ARG B O 1
ATOM 1865 N N . LYS B 1 98 ? 92.70697 27.03379 42.61243 1.000 89.22867 98 LYS B N 1
ATOM 1866 C CA . LYS B 1 98 ? 91.74159 28.12034 42.47873 1.000 99.53321 98 LYS B CA 1
ATOM 1867 C C . LYS B 1 98 ? 92.38028 29.49448 42.62827 1.000 92.48201 98 LYS B C 1
ATOM 1868 O O . LYS B 1 98 ? 91.82784 30.47058 42.11522 1.000 93.68202 98 LYS B O 1
ATOM 1874 N N . PHE B 1 99 ? 93.52371 29.59482 43.31524 1.000 94.20074 99 PHE B N 1
ATOM 1875 C CA . PHE B 1 99 ? 94.22589 30.87194 43.43109 1.000 87.05795 99 PHE B CA 1
ATOM 1876 C C . PHE B 1 99 ? 95.02481 31.17500 42.16603 1.000 88.05178 99 PHE B C 1
ATOM 1877 O O . PHE B 1 99 ? 94.97160 32.29337 41.64472 1.000 96.21770 99 PHE B O 1
ATOM 1885 N N . GLU B 1 100 ? 95.78047 30.19485 41.66104 1.000 92.87365 100 GLU B N 1
ATOM 1886 C CA . GLU B 1 100 ? 96.48658 30.39328 40.39873 1.000 93.75423 100 GLU B CA 1
ATOM 1887 C C . GLU B 1 100 ? 95.51463 30.56843 39.23972 1.000 89.74143 100 GLU B C 1
ATOM 1888 O O . GLU B 1 100 ? 95.87675 31.16224 38.21898 1.000 88.42207 100 GLU B O 1
ATOM 1894 N N . GLU B 1 101 ? 94.30430 30.01409 39.34961 1.000 88.56377 101 GLU B N 1
ATOM 1895 C CA . GLU B 1 101 ? 93.29128 30.26753 38.33341 1.000 84.30984 101 GLU B CA 1
ATOM 1896 C C . GLU B 1 101 ? 92.81903 31.71389 38.39252 1.000 90.35019 101 GLU B C 1
ATOM 1897 O O . GLU B 1 101 ? 92.72532 32.38674 37.35779 1.000 110.41232 101 GLU B O 1
ATOM 1903 N N . LYS B 1 102 ? 92.52568 32.21680 39.59967 1.000 98.54668 102 LYS B N 1
ATOM 1904 C CA . LYS B 1 102 ? 92.07012 33.60165 39.73217 1.000 94.63241 102 LYS B CA 1
ATOM 1905 C C . LYS B 1 102 ? 93.17521 34.58974 39.38237 1.000 88.31303 102 LYS B C 1
ATOM 1906 O O . LYS B 1 102 ? 92.88941 35.67572 38.86816 1.000 98.72766 102 LYS B O 1
ATOM 1912 N N . ALA B 1 103 ? 94.43679 34.22272 39.61407 1.000 79.15096 103 ALA B N 1
ATOM 1913 C CA . ALA B 1 103 ? 95.55251 35.10562 39.30592 1.000 80.05725 103 ALA B CA 1
ATOM 1914 C C . ALA B 1 103 ? 95.78196 35.27175 37.81389 1.000 89.50298 103 ALA B C 1
ATOM 1915 O O . ALA B 1 103 ? 96.59267 36.11848 37.42680 1.000 96.62936 103 ALA B O 1
ATOM 1917 N N . ARG B 1 104 ? 95.13357 34.47006 36.97091 1.000 90.77807 104 ARG B N 1
ATOM 1918 C CA . ARG B 1 104 ? 95.37103 34.53226 35.53832 1.000 96.51653 104 ARG B CA 1
ATOM 1919 C C . ARG B 1 104 ? 94.13572 34.85268 34.70725 1.000 93.99385 104 ARG B C 1
ATOM 1920 O O . ARG B 1 104 ? 94.25630 35.00175 33.48208 1.000 85.80838 104 ARG B O 1
ATOM 1928 N N . SER B 1 105 ? 92.96463 34.98207 35.32661 1.000 81.36476 105 SER B N 1
ATOM 1929 C CA . SER B 1 105 ? 91.75000 35.20292 34.56063 1.000 90.59566 105 SER B CA 1
ATOM 1930 C C . SER B 1 105 ? 91.71647 36.62645 33.99709 1.000 120.02874 105 SER B C 1
ATOM 1931 O O . SER B 1 105 ? 92.54627 37.48393 34.32907 1.000 99.48840 105 SER B O 1
ATOM 1934 N N . LYS B 1 106 ? 90.72410 36.86943 33.13570 1.000 126.78978 106 LYS B N 1
ATOM 1935 C CA . LYS B 1 106 ? 90.57607 38.16478 32.48183 1.000 106.97961 106 LYS B CA 1
ATOM 1936 C C . LYS B 1 106 ? 90.03376 39.19349 33.46844 1.000 118.78027 106 LYS B C 1
ATOM 1937 O O . LYS B 1 106 ? 89.02360 38.95826 34.13933 1.000 127.34474 106 LYS B O 1
ATOM 1943 N N . ILE B 1 107 ? 90.69482 40.34570 33.52581 1.000 116.73451 107 ILE B N 1
ATOM 1944 C CA . ILE B 1 107 ? 90.42220 41.38025 34.52196 1.000 109.17374 107 ILE B CA 1
ATOM 1945 C C . ILE B 1 107 ? 89.18260 42.15697 34.09978 1.000 111.57803 107 ILE B C 1
ATOM 1946 O O . ILE B 1 107 ? 89.13258 42.72324 33.00273 1.000 107.25954 107 ILE B O 1
ATOM 1951 N N . HIS B 1 108 ? 88.18235 42.19603 34.96860 1.000 100.26240 108 HIS B N 1
ATOM 1952 C CA . HIS B 1 108 ? 86.91948 42.83679 34.63821 1.000 107.59352 108 HIS B CA 1
ATOM 1953 C C . HIS B 1 108 ? 86.69334 43.98706 35.59780 1.000 120.07826 108 HIS B C 1
ATOM 1954 O O . HIS B 1 108 ? 86.87181 43.83096 36.80891 1.000 123.05406 108 HIS B O 1
ATOM 1961 N N . LYS B 1 109 ? 86.32662 45.14097 35.04770 1.000 127.86725 109 LYS B N 1
ATOM 1962 C CA . LYS B 1 109 ? 86.14414 46.32957 35.86095 1.000 106.27881 109 LYS B CA 1
ATOM 1963 C C . LYS B 1 109 ? 85.01447 46.11382 36.84807 1.000 100.18076 109 LYS B C 1
ATOM 1964 O O . LYS B 1 109 ? 83.87601 45.83751 36.45575 1.000 89.61643 109 LYS B O 1
ATOM 1970 N N . LEU B 1 110 ? 85.36216 46.22669 38.12694 1.000 104.51273 110 LEU B N 1
ATOM 1971 C CA . LEU B 1 110 ? 84.43941 45.99692 39.22763 1.000 104.09512 110 LEU B CA 1
ATOM 1972 C C . LEU B 1 110 ? 83.19925 46.87324 39.10806 1.000 111.64060 110 LEU B C 1
ATOM 1973 O O . LEU B 1 110 ? 83.29672 48.07244 38.83715 1.000 124.35598 110 LEU B O 1
ATOM 1978 N N . ALA B 1 111 ? 82.02975 46.26376 39.28228 1.000 105.25649 111 ALA B N 1
ATOM 1979 C CA . ALA B 1 111 ? 80.79408 47.02877 39.27870 1.000 101.89681 111 ALA B CA 1
ATOM 1980 C C . ALA B 1 111 ? 80.75364 47.98006 40.47186 1.000 131.19681 111 ALA B C 1
ATOM 1981 O O . ALA B 1 111 ? 81.36579 47.71326 41.51056 1.000 136.63025 111 ALA B O 1
ATOM 1983 N N . PRO B 1 112 ? 80.02352 49.09340 40.34847 1.000 126.25399 112 PRO B N 1
ATOM 1984 C CA . PRO B 1 112 ? 79.96979 50.05567 41.46371 1.000 115.78890 112 PRO B CA 1
ATOM 1985 C C . PRO B 1 112 ? 79.26032 49.51199 42.69225 1.000 124.56137 112 PRO B C 1
ATOM 1986 O O . PRO B 1 112 ? 79.64618 49.84588 43.81939 1.000 128.31222 112 PRO B O 1
ATOM 1990 N N . GLY B 1 113 ? 78.21954 48.69708 42.50850 1.000 120.92074 113 GLY B N 1
ATOM 1991 C CA . GLY B 1 113 ? 77.58309 48.06037 43.65003 1.000 112.58556 113 GLY B CA 1
ATOM 1992 C C . GLY B 1 113 ? 78.53597 47.15363 44.40393 1.000 125.89351 113 GLY B C 1
ATOM 1993 O O . GLY B 1 113 ? 78.53148 47.11512 45.63733 1.000 133.13403 113 GLY B O 1
ATOM 1994 N N . ASN B 1 114 ? 79.36488 46.40666 43.67179 1.000 126.44643 114 ASN B N 1
ATOM 1995 C CA . ASN B 1 114 ? 80.36035 45.55769 44.31832 1.000 133.32410 114 ASN B CA 1
ATOM 1996 C C . ASN B 1 114 ? 81.40462 46.39460 45.04952 1.000 127.01043 114 ASN B C 1
ATOM 1997 O O . ASN B 1 114 ? 81.85413 46.02886 46.14691 1.000 122.23353 114 ASN B O 1
ATOM 2002 N N . PHE B 1 115 ? 81.77782 47.53462 44.46220 1.000 115.13102 115 PHE B N 1
ATOM 2003 C CA . PHE B 1 115 ? 82.66988 48.47851 45.12744 1.000 118.77524 115 PHE B CA 1
ATOM 2004 C C . PHE B 1 115 ? 82.08057 48.96134 46.44788 1.000 128.01780 115 PHE B C 1
ATOM 2005 O O . PHE B 1 115 ? 82.75502 48.94984 47.48712 1.000 121.41058 115 PHE B O 1
ATOM 2013 N N . TYR B 1 116 ? 80.81983 49.39891 46.42039 1.000 120.49280 116 TYR B N 1
ATOM 2014 C CA . TYR B 1 116 ? 80.16601 49.87303 47.63643 1.000 127.48874 116 TYR B CA 1
ATOM 2015 C C . TYR B 1 116 ? 80.03114 48.76165 48.67298 1.000 129.39256 116 TYR B C 1
ATOM 2016 O O . TYR B 1 116 ? 80.17211 49.00695 49.87709 1.000 157.08597 116 TYR B O 1
ATOM 2025 N N . SER B 1 117 ? 79.77002 47.53089 48.22902 1.000 124.33942 117 SER B N 1
ATOM 2026 C CA . SER B 1 117 ? 79.65293 46.42073 49.17140 1.000 146.13294 117 SER B CA 1
ATOM 2027 C C . SER B 1 117 ? 80.99643 46.05147 49.78945 1.000 142.56022 117 SER B C 1
ATOM 2028 O O . SER B 1 117 ? 81.03278 45.49547 50.89569 1.000 124.88548 117 SER B O 1
ATOM 2031 N N . MET B 1 118 ? 82.09792 46.33370 49.08281 1.000 135.88764 118 MET B N 1
ATOM 2032 C CA . MET B 1 118 ? 83.43037 46.07981 49.62718 1.000 130.78755 118 MET B CA 1
ATOM 2033 C C . MET B 1 118 ? 83.66344 46.81745 50.94047 1.000 140.07894 118 MET B C 1
ATOM 2034 O O . MET B 1 118 ? 84.35844 46.31236 51.83118 1.000 143.95513 118 MET B O 1
ATOM 2039 N N . PHE B 1 119 ? 83.11434 48.02202 51.06980 1.000 135.09744 119 PHE B N 1
ATOM 2040 C CA . PHE B 1 119 ? 83.39825 48.87768 52.21163 1.000 152.01371 119 PHE B CA 1
ATOM 2041 C C . PHE B 1 119 ? 82.36462 48.77240 53.32688 1.000 160.47083 119 PHE B C 1
ATOM 2042 O O . PHE B 1 119 ? 82.54878 49.39637 54.37713 1.000 161.22201 119 PHE B O 1
ATOM 2050 N N . GLN B 1 120 ? 81.29142 48.01254 53.13026 1.000 152.03902 120 GLN B N 1
ATOM 2051 C CA . GLN B 1 120 ? 80.28377 47.78397 54.15682 1.000 152.85335 120 GLN B CA 1
ATOM 2052 C C . GLN B 1 120 ? 80.38770 46.34990 54.65904 1.000 131.17956 120 GLN B C 1
ATOM 2053 O O . GLN B 1 120 ? 80.44060 45.41119 53.85899 1.000 133.64290 120 GLN B O 1
ATOM 2059 N N . LYS B 1 121 ? 80.45115 46.18174 55.98229 1.000 145.63129 121 LYS B N 1
ATOM 2060 C CA . LYS B 1 121 ? 80.51357 44.85101 56.58909 1.000 146.77269 121 LYS B CA 1
ATOM 2061 C C . LYS B 1 121 ? 79.17005 44.12202 56.63421 1.000 151.54635 121 LYS B C 1
ATOM 2062 O O . LYS B 1 121 ? 78.93428 43.32471 57.54859 1.000 122.98002 121 LYS B O 1
ATOM 2068 N N . LYS B 1 122 ? 78.29220 44.36923 55.66619 1.000 159.46371 122 LYS B N 1
ATOM 2069 C CA . LYS B 1 122 ? 76.96500 43.78266 55.60949 1.000 150.32340 122 LYS B CA 1
ATOM 2070 C C . LYS B 1 122 ? 76.87669 42.82635 54.41893 1.000 159.28910 122 LYS B C 1
ATOM 2071 O O . LYS B 1 122 ? 77.85581 42.59090 53.69767 1.000 127.44696 122 LYS B O 1
ATOM 2077 N N . ARG B 1 123 ? 75.68518 42.26469 54.22149 1.000 162.32979 123 ARG B N 1
ATOM 2078 C CA . ARG B 1 123 ? 75.45654 41.35883 53.10435 1.000 147.28089 123 ARG B CA 1
ATOM 2079 C C . ARG B 1 123 ? 75.58879 42.10588 51.78316 1.000 147.84136 123 ARG B C 1
ATOM 2080 O O . ARG B 1 123 ? 75.19462 43.27087 51.66877 1.000 153.49722 123 ARG B O 1
ATOM 2088 N N . ALA B 1 124 ? 76.15965 41.42458 50.78479 1.000 131.68107 124 ALA B N 1
ATOM 2089 C CA . ALA B 1 124 ? 76.45758 42.05685 49.50218 1.000 131.10643 124 ALA B CA 1
ATOM 2090 C C . ALA B 1 124 ? 75.18210 42.43509 48.76347 1.000 118.80068 124 ALA B C 1
ATOM 2091 O O . ALA B 1 124 ? 75.14141 43.45884 48.07110 1.000 117.54604 124 ALA B O 1
ATOM 2093 N N . GLY B 1 125 ? 74.14364 41.60093 48.86876 1.000 125.09935 125 GLY B N 1
ATOM 2094 C CA . GLY B 1 125 ? 72.88745 41.91552 48.20746 1.000 126.67518 125 GLY B CA 1
ATOM 2095 C C . GLY B 1 125 ? 72.25969 43.16925 48.77785 1.000 143.38143 125 GLY B C 1
ATOM 2096 O O . GLY B 1 125 ? 71.84832 44.07321 48.03937 1.000 156.89820 125 GLY B O 1
ATOM 2097 N N . ASP B 1 126 ? 72.19848 43.24364 50.11125 1.000 149.44694 126 ASP B N 1
ATOM 2098 C CA . ASP B 1 126 ? 71.70700 44.44114 50.78151 1.000 139.84971 126 ASP B CA 1
ATOM 2099 C C . ASP B 1 126 ? 72.56030 45.65348 50.42319 1.000 132.85301 126 ASP B C 1
ATOM 2100 O O . ASP B 1 126 ? 72.03668 46.75690 50.22041 1.000 152.67313 126 ASP B O 1
ATOM 2105 N N . SER B 1 127 ? 73.87168 45.44978 50.27917 1.000 117.27867 127 SER B N 1
ATOM 2106 C CA . SER B 1 127 ? 74.77489 46.55412 49.97482 1.000 140.34794 127 SER B CA 1
ATOM 2107 C C . SER B 1 127 ? 74.52075 47.12782 48.58146 1.000 141.67508 127 SER B C 1
ATOM 2108 O O . SER B 1 127 ? 74.40147 48.35052 48.41125 1.000 150.18931 127 SER B O 1
ATOM 2111 N N . VAL B 1 128 ? 74.41381 46.26252 47.57010 1.000 139.65655 128 VAL B N 1
ATOM 2112 C CA . VAL B 1 128 ? 74.12832 46.76441 46.22543 1.000 135.61265 128 VAL B CA 1
ATOM 2113 C C . VAL B 1 128 ? 72.73139 47.37552 46.16246 1.000 131.71010 128 VAL B C 1
ATOM 2114 O O . VAL B 1 128 ? 72.50658 48.34415 45.42361 1.000 137.76768 128 VAL B O 1
ATOM 2118 N N . ALA B 1 129 ? 71.77422 46.83100 46.92624 1.000 135.54152 129 ALA B N 1
ATOM 2119 C CA . ALA B 1 129 ? 70.43636 47.41824 46.96318 1.000 138.35366 129 ALA B CA 1
ATOM 2120 C C . ALA B 1 129 ? 70.47609 48.84236 47.51665 1.000 159.25633 129 ALA B C 1
ATOM 2121 O O . ALA B 1 129 ? 69.81439 49.74751 46.98637 1.000 142.62703 129 ALA B O 1
ATOM 2123 N N . GLU B 1 130 ? 71.25872 49.06274 48.57867 1.000 161.25539 130 GLU B N 1
ATOM 2124 C CA . GLU B 1 130 ? 71.44553 50.42238 49.07634 1.000 155.69512 130 GLU B CA 1
ATOM 2125 C C . GLU B 1 130 ? 72.16137 51.29830 48.05260 1.000 142.41931 130 GLU B C 1
ATOM 2126 O O . GLU B 1 130 ? 71.92219 52.50894 48.00458 1.000 145.87031 130 GLU B O 1
ATOM 2132 N N . PHE B 1 131 ? 73.04039 50.71354 47.22826 1.000 132.01898 131 PHE B N 1
ATOM 2133 C CA . PHE B 1 131 ? 73.73350 51.52211 46.22350 1.000 129.66437 131 PHE B CA 1
ATOM 2134 C C . PHE B 1 131 ? 72.82519 51.92505 45.05949 1.000 134.87924 131 PHE B C 1
ATOM 2135 O O . PHE B 1 131 ? 73.08005 52.94457 44.40583 1.000 138.08010 131 PHE B O 1
ATOM 2143 N N . TYR B 1 132 ? 71.79597 51.13601 44.74786 1.000 140.56005 132 TYR B N 1
ATOM 2144 C CA . TYR B 1 132 ? 70.93684 51.50745 43.62195 1.000 134.28753 132 TYR B CA 1
ATOM 2145 C C . TYR B 1 132 ? 70.13639 52.77548 43.90177 1.000 129.32944 132 TYR B C 1
ATOM 2146 O O . TYR B 1 132 ? 69.88537 53.56055 42.98231 1.000 129.86877 132 TYR B O 1
ATOM 2155 N N . GLN B 1 133 ? 69.72142 52.98894 45.14607 1.000 132.56407 133 GLN B N 1
ATOM 2156 C CA . GLN B 1 133 ? 68.85729 54.10380 45.51051 1.000 136.45010 133 GLN B CA 1
ATOM 2157 C C . GLN B 1 133 ? 69.62511 55.40447 45.78321 1.000 151.57982 133 GLN B C 1
ATOM 2158 O O . GLN B 1 133 ? 69.06129 56.34306 46.36762 1.000 135.52970 133 GLN B O 1
ATOM 2164 N N . PHE B 1 134 ? 70.88607 55.48608 45.36203 1.000 153.31794 134 PHE B N 1
ATOM 2165 C CA . PHE B 1 134 ? 71.67936 56.68092 45.59651 1.000 140.67287 134 PHE B CA 1
ATOM 2166 C C . PHE B 1 134 ? 71.22065 57.82504 44.70034 1.000 128.81747 134 PHE B C 1
ATOM 2167 O O . PHE B 1 134 ? 70.68484 57.60199 43.60995 1.000 130.59342 134 PHE B O 1
ATOM 2175 N N . PRO B 1 135 ? 71.42165 59.06302 45.13126 1.000 132.46381 135 PRO B N 1
ATOM 2176 C CA . PRO B 1 135 ? 71.19326 60.19989 44.23873 1.000 129.13550 135 PRO B CA 1
ATOM 2177 C C . PRO B 1 135 ? 72.19998 60.18378 43.09824 1.000 126.25564 135 PRO B C 1
ATOM 2178 O O . PRO B 1 135 ? 73.15843 59.40788 43.08419 1.000 130.57594 135 PRO B O 1
ATOM 2182 N N . GLU B 1 136 ? 71.98435 61.08434 42.13509 1.000 136.99578 136 GLU B N 1
ATOM 2183 C CA . GLU B 1 136 ? 72.87136 61.13460 40.97658 1.000 121.74429 136 GLU B CA 1
ATOM 2184 C C . GLU B 1 136 ? 74.25855 61.62490 41.37367 1.000 134.80774 136 GLU B C 1
ATOM 2185 O O . GLU B 1 136 ? 75.27154 61.11991 40.87452 1.000 127.47310 136 GLU B O 1
ATOM 2191 N N . GLU B 1 137 ? 74.32281 62.58744 42.29457 1.000 147.39669 137 GLU B N 1
ATOM 2192 C CA . GLU B 1 137 ? 75.60650 63.14368 42.70384 1.000 145.68494 137 GLU B CA 1
ATOM 2193 C C . GLU B 1 137 ? 76.39560 62.13478 43.52841 1.000 143.34301 137 GLU B C 1
ATOM 2194 O O . GLU B 1 137 ? 77.59120 61.92102 43.28856 1.000 148.25230 137 GLU B O 1
ATOM 2200 N N . GLU B 1 138 ? 75.74246 61.51771 44.52007 1.000 128.42197 138 GLU B N 1
ATOM 2201 C CA . GLU B 1 138 ? 76.40394 60.50182 45.33040 1.000 125.66384 138 GLU B CA 1
ATOM 2202 C C . GLU B 1 138 ? 76.81074 59.31028 44.47276 1.000 133.97621 138 GLU B C 1
ATOM 2203 O O . GLU B 1 138 ? 77.89449 58.73400 44.65552 1.000 135.73884 138 GLU B O 1
ATOM 2209 N N . LYS B 1 139 ? 75.96104 58.95142 43.50684 1.000 123.07759 139 LYS B N 1
ATOM 2210 C CA . LYS B 1 139 ? 76.29706 57.88396 42.57871 1.000 117.16777 139 LYS B CA 1
ATOM 2211 C C . LYS B 1 139 ? 77.53383 58.23701 41.76946 1.000 126.64318 139 LYS B C 1
ATOM 2212 O O . LYS B 1 139 ? 78.41684 57.39483 41.57510 1.000 128.42707 139 LYS B O 1
ATOM 2218 N N . ALA B 1 140 ? 77.61921 59.48386 41.29876 1.000 123.30877 140 ALA B N 1
ATOM 2219 C CA . ALA B 1 140 ? 78.77800 59.90515 40.51849 1.000 128.49943 140 ALA B CA 1
ATOM 2220 C C . ALA B 1 140 ? 80.04386 59.90738 41.36676 1.000 126.58861 140 ALA B C 1
ATOM 2221 O O . ALA B 1 140 ? 81.13387 59.58011 40.87641 1.000 106.93218 140 ALA B O 1
ATOM 2223 N N . LYS B 1 141 ? 79.91665 60.26622 42.64494 1.000 128.38470 141 LYS B N 1
ATOM 2224 C CA . LYS B 1 141 ? 81.08311 60.24414 43.51790 1.000 119.03583 141 LYS B CA 1
ATOM 2225 C C . LYS B 1 141 ? 81.58048 58.82018 43.71849 1.000 126.58443 141 LYS B C 1
ATOM 2226 O O . LYS B 1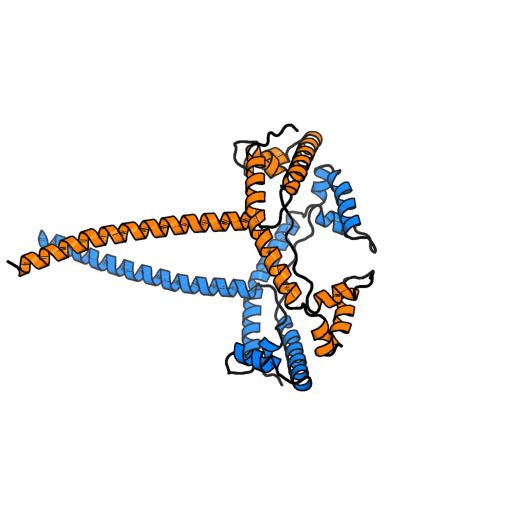 141 ? 82.79011 58.56518 43.63802 1.000 138.99598 141 LYS B O 1
ATOM 2232 N N . TRP B 1 142 ? 80.66496 57.87509 43.96877 1.000 128.91354 142 TRP B N 1
ATOM 2233 C CA . TRP B 1 142 ? 81.08736 56.47956 44.10637 1.000 129.60598 142 TRP B CA 1
ATOM 2234 C C . TRP B 1 142 ? 81.65647 55.93698 42.80174 1.000 121.78594 142 TRP B C 1
ATOM 2235 O O . TRP B 1 142 ? 82.60042 55.14543 42.81910 1.000 112.72114 142 TRP B O 1
ATOM 2246 N N . ILE B 1 143 ? 81.09722 56.34538 41.66145 1.000 112.62487 143 ILE B N 1
ATOM 2247 C CA . ILE B 1 143 ? 81.60464 55.85253 40.38678 1.000 115.64018 143 ILE B CA 1
ATOM 2248 C C . ILE B 1 143 ? 83.00491 56.39073 40.13595 1.000 125.05614 143 ILE B C 1
ATOM 2249 O O . ILE B 1 143 ? 83.88051 55.67310 39.64212 1.000 126.96739 143 ILE B O 1
ATOM 2254 N N . ALA B 1 144 ? 83.24303 57.65584 40.48724 1.000 133.67135 144 ALA B N 1
ATOM 2255 C CA . ALA B 1 144 ? 84.57494 58.22749 40.34274 1.000 124.49653 144 ALA B CA 1
ATOM 2256 C C . ALA B 1 144 ? 85.56555 57.54522 41.27601 1.000 113.98417 144 ALA B C 1
ATOM 2257 O O . ALA B 1 144 ? 86.71249 57.28933 40.89187 1.000 127.93109 144 ALA B O 1
ATOM 2259 N N . ALA B 1 145 ? 85.14201 57.24000 42.50487 1.000 112.30290 145 ALA B N 1
ATOM 2260 C CA . ALA B 1 145 ? 86.02215 56.52385 43.42522 1.000 131.88669 145 ALA B CA 1
ATOM 2261 C C . ALA B 1 145 ? 86.30949 55.11771 42.92887 1.000 123.70551 145 ALA B C 1
ATOM 2262 O O . ALA B 1 145 ? 87.45065 54.64646 42.99823 1.000 114.81936 145 ALA B O 1
ATOM 2264 N N . ARG B 1 146 ? 85.28564 54.44431 42.40670 1.000 123.56299 146 ARG B N 1
ATOM 2265 C CA . ARG B 1 146 ? 85.46249 53.11118 41.85766 1.000 126.50664 146 ARG B CA 1
ATOM 2266 C C . ARG B 1 146 ? 86.35386 53.15101 40.63305 1.000 124.52936 146 ARG B C 1
ATOM 2267 O O . ARG B 1 146 ? 87.09134 52.19924 40.37637 1.000 129.75418 146 ARG B O 1
ATOM 2275 N N . ASP B 1 147 ? 86.30662 54.24085 39.87320 1.000 107.67336 147 ASP B N 1
ATOM 2276 C CA . ASP B 1 147 ? 87.15663 54.34112 38.69863 1.000 122.69625 147 ASP B CA 1
ATOM 2277 C C . ASP B 1 147 ? 88.60585 54.60029 39.09260 1.000 120.30207 147 ASP B C 1
ATOM 2278 O O . ASP B 1 147 ? 89.52779 54.05488 38.47465 1.000 120.62193 147 ASP B O 1
ATOM 2283 N N . ALA B 1 148 ? 88.82717 55.44476 40.10627 1.000 138.01792 148 ALA B N 1
ATOM 2284 C CA . ALA B 1 148 ? 90.17963 55.64018 40.62664 1.000 135.62588 148 ALA B CA 1
ATOM 2285 C C . ALA B 1 148 ? 90.72463 54.33640 41.18249 1.000 127.83021 148 ALA B C 1
ATOM 2286 O O . ALA B 1 148 ? 91.89807 53.98701 40.96439 1.000 139.06914 148 ALA B O 1
ATOM 2288 N N . TYR B 1 149 ? 89.86153 53.58452 41.86848 1.000 124.67714 149 TYR B N 1
ATOM 2289 C CA . TYR B 1 149 ? 90.22289 52.24947 42.32040 1.000 132.44620 149 TYR B CA 1
ATOM 2290 C C . TYR B 1 149 ? 90.57686 51.35859 41.13920 1.000 123.14125 149 TYR B C 1
ATOM 2291 O O . TYR B 1 149 ? 91.57244 50.63569 41.18959 1.000 109.52533 149 TYR B O 1
ATOM 2300 N N . TRP B 1 150 ? 89.77289 51.39821 40.06634 1.000 115.04518 150 TRP B N 1
ATOM 2301 C CA . TRP B 1 150 ? 90.00429 50.49396 38.94647 1.000 120.03323 150 TRP B CA 1
ATOM 2302 C C . TRP B 1 150 ? 91.29384 50.82235 38.21736 1.000 118.57630 150 TRP B C 1
ATOM 2303 O O . TRP B 1 150 ? 91.98490 49.90823 37.76154 1.000 145.67371 150 TRP B O 1
ATOM 2314 N N . GLU B 1 151 ? 91.64164 52.10109 38.10564 1.000 104.75658 151 GLU B N 1
ATOM 2315 C CA . GLU B 1 151 ? 92.93189 52.45904 37.52370 1.000 106.95054 151 GLU B CA 1
ATOM 2316 C C . GLU B 1 151 ? 94.07358 51.92315 38.38152 1.000 116.14101 151 GLU B C 1
ATOM 2317 O O . GLU B 1 151 ? 94.99235 51.25147 37.87647 1.000 122.89682 151 GLU B O 1
ATOM 2323 N N . LYS B 1 152 ? 94.00344 52.17285 39.69942 1.000 119.34579 152 LYS B N 1
ATOM 2324 C CA . LYS B 1 152 ? 95.02803 51.65657 40.60399 1.000 123.93318 152 LYS B CA 1
ATOM 2325 C C . LYS B 1 152 ? 95.08690 50.13193 40.58100 1.000 120.66912 152 LYS B C 1
ATOM 2326 O O . LYS B 1 152 ? 96.16357 49.55127 40.75319 1.000 132.15307 152 LYS B O 1
ATOM 2332 N N . ALA B 1 153 ? 93.95542 49.47010 40.33986 1.000 107.45103 153 ALA B N 1
ATOM 2333 C CA . ALA B 1 153 ? 93.91894 48.01214 40.36892 1.000 122.81572 153 ALA B CA 1
ATOM 2334 C C . ALA B 1 153 ? 94.50401 47.41856 39.09672 1.000 116.40530 153 ALA B C 1
ATOM 2335 O O . ALA B 1 153 ? 95.42849 46.59862 39.15613 1.000 115.76984 153 ALA B O 1
ATOM 2337 N N . LYS B 1 154 ? 94.01561 47.86405 37.93214 1.000 102.56470 154 LYS B N 1
ATOM 2338 C CA . LYS B 1 154 ? 94.52869 47.35148 36.66615 1.000 100.29058 154 LYS B CA 1
ATOM 2339 C C . LYS B 1 154 ? 96.00322 47.67022 36.46182 1.000 105.90687 154 LYS B C 1
ATOM 2340 O O . LYS B 1 154 ? 96.64564 47.01753 35.63109 1.000 117.48504 154 LYS B O 1
ATOM 2346 N N . SER B 1 155 ? 96.55891 48.66043 37.17531 1.000 114.26842 155 SER B N 1
ATOM 2347 C CA . SER B 1 155 ? 98.00803 48.84539 37.10216 1.000 120.84484 155 SER B CA 1
ATOM 2348 C C . SER B 1 155 ? 98.76705 47.60817 37.58731 1.000 107.06146 155 SER B C 1
ATOM 2349 O O . SER B 1 155 ? 99.87363 47.33684 37.10338 1.000 103.58403 155 SER B O 1
ATOM 2352 N N . TYR B 1 156 ? 98.18282 46.83004 38.51174 1.000 103.22758 156 TYR B N 1
ATOM 2353 C CA . TYR B 1 156 ? 98.92227 45.72566 39.12599 1.000 106.38571 156 TYR B CA 1
ATOM 2354 C C . TYR B 1 156 ? 99.11926 44.55132 38.17782 1.000 102.96319 156 TYR B C 1
ATOM 2355 O O . TYR B 1 156 ? 100.09436 43.80572 38.31675 1.000 105.82568 156 TYR B O 1
ATOM 2364 N N . PHE B 1 157 ? 98.22692 44.37233 37.21391 1.000 106.42730 157 PHE B N 1
ATOM 2365 C CA . PHE B 1 157 ? 98.21466 43.18188 36.37895 1.000 99.56377 157 PHE B CA 1
ATOM 2366 C C . PHE B 1 157 ? 98.86261 43.42953 35.02192 1.000 109.83452 157 PHE B C 1
ATOM 2367 O O . PHE B 1 157 ? 98.85115 44.54406 34.49487 1.000 116.07303 157 PHE B O 1
ATOM 2375 N N . THR B 1 158 ? 99.41338 42.36594 34.45956 1.000 110.84903 158 THR B N 1
ATOM 2376 C CA . THR B 1 158 ? 99.92464 42.27045 33.09794 1.000 98.50188 158 THR B CA 1
ATOM 2377 C C . THR B 1 158 ? 98.89740 41.54730 32.24637 1.000 94.70954 158 THR B C 1
ATOM 2378 O O . THR B 1 158 ? 98.42701 40.47247 32.64773 1.000 114.02006 158 THR B O 1
ATOM 2382 N N . PRO B 1 159 ? 98.48345 42.09618 31.10875 1.000 94.66019 159 PRO B N 1
ATOM 2383 C CA . PRO B 1 159 ? 97.54553 41.37251 30.24316 1.000 96.56725 159 PRO B CA 1
ATOM 2384 C C . PRO B 1 159 ? 98.20755 40.14411 29.65414 1.000 82.04401 159 PRO B C 1
ATOM 2385 O O . PRO B 1 159 ? 99.42905 40.08833 29.49536 1.000 95.77419 159 PRO B O 1
ATOM 2389 N N . LYS B 1 160 ? 97.39475 39.13636 29.36892 1.000 82.73462 160 LYS B N 1
ATOM 2390 C CA . LYS B 1 160 ? 97.94842 37.84637 28.97876 1.000 89.90226 160 LYS B CA 1
ATOM 2391 C C . LYS B 1 160 ? 98.62475 37.92377 27.60660 1.000 99.27101 160 LYS B C 1
ATOM 2392 O O . LYS B 1 160 ? 98.06907 38.51408 26.66866 1.000 94.54570 160 LYS B O 1
ATOM 2398 N N . PRO B 1 161 ? 99.80849 37.32675 27.45711 1.000 96.77224 161 PRO B N 1
ATOM 2399 C CA . PRO B 1 161 ? 100.43153 37.23102 26.12811 1.000 106.77316 161 PRO B CA 1
ATOM 2400 C C . PRO B 1 161 ? 99.59860 36.35672 25.19829 1.000 103.81118 161 PRO B C 1
ATOM 2401 O O . PRO B 1 161 ? 99.27624 35.20892 25.52221 1.000 86.14706 161 PRO B O 1
ATOM 2405 N N . LYS B 1 162 ? 99.24740 36.91519 24.04287 1.000 102.86086 162 LYS B N 1
ATOM 2406 C CA . LYS B 1 162 ? 98.51343 36.18293 23.02388 1.000 97.51693 162 LYS B CA 1
ATOM 2407 C C . LYS B 1 162 ? 99.46381 35.34116 22.18583 1.000 90.97087 162 LYS B C 1
ATOM 2408 O O . LYS B 1 162 ? 100.63412 35.68357 21.99945 1.000 88.64176 162 LYS B O 1
ATOM 2414 N N . LEU B 1 163 ? 98.95903 34.21576 21.70149 1.000 89.51822 163 LEU B N 1
ATOM 2415 C CA . LEU B 1 163 ? 99.71611 33.43277 20.73891 1.000 98.31142 163 LEU B CA 1
ATOM 2416 C C . LEU B 1 163 ? 99.52585 34.01520 19.33806 1.000 113.91784 163 LEU B C 1
ATOM 2417 O O . LEU B 1 163 ? 98.51868 34.67362 19.04245 1.000 104.25852 163 LEU B O 1
ATOM 2422 N N . GLY B 1 164 ? 100.52551 33.79756 18.48366 1.000 106.57052 164 GLY B N 1
ATOM 2423 C CA . GLY B 1 164 ? 100.47008 34.34861 17.14241 1.000 109.97489 164 GLY B CA 1
ATOM 2424 C C . GLY B 1 164 ? 99.31584 33.78147 16.33794 1.000 111.31980 164 GLY B C 1
ATOM 2425 O O . GLY B 1 164 ? 98.85717 32.65284 16.55860 1.000 104.10618 164 GLY B O 1
ATOM 2426 N N . ALA B 1 165 ? 98.83376 34.59418 15.39824 1.000 96.32950 165 ALA B N 1
ATOM 2427 C CA . ALA B 1 165 ? 97.76869 34.15904 14.50841 1.000 104.43585 165 ALA B CA 1
ATOM 2428 C C . ALA B 1 165 ? 98.25936 33.02560 13.61822 1.000 118.17938 165 ALA B C 1
ATOM 2429 O O . ALA B 1 165 ? 99.38763 33.05164 13.11732 1.000 111.14109 165 ALA B O 1
ATOM 2431 N N . ASN B 1 166 ? 97.40151 32.03019 13.40977 1.000 96.42696 166 ASN B N 1
ATOM 2432 C CA . ASN B 1 166 ? 97.80087 30.83216 12.69922 1.000 97.78968 166 ASN B CA 1
ATOM 2433 C C . ASN B 1 166 ? 96.74415 30.45619 11.67538 1.000 104.10604 166 ASN B C 1
ATOM 2434 O O . ASN B 1 166 ? 95.53952 30.55149 11.93828 1.000 109.63374 166 ASN B O 1
ATOM 2439 N N . GLY B 1 167 ? 97.20959 30.01783 10.51333 1.000 100.39645 167 GLY B N 1
ATOM 2440 C CA . GLY B 1 167 ? 96.29136 29.54221 9.50001 1.000 101.93962 167 GLY B CA 1
ATOM 2441 C C . GLY B 1 167 ? 95.50935 30.70313 8.94404 1.000 107.47989 167 GLY B C 1
ATOM 2442 O O . GLY B 1 167 ? 96.08195 31.70423 8.50039 1.000 117.54279 167 GLY B O 1
ATOM 2443 N N . PHE B 1 168 ? 94.18560 30.57899 8.94488 1.000 106.67419 168 PHE B N 1
ATOM 2444 C CA . PHE B 1 168 ? 93.38885 31.64825 8.36890 1.000 104.55245 168 PHE B CA 1
ATOM 2445 C C . PHE B 1 168 ? 93.47013 32.91153 9.19749 1.000 103.70399 168 PHE B C 1
ATOM 2446 O O . PHE B 1 168 ? 93.36388 34.00896 8.64593 1.000 118.82436 168 PHE B O 1
ATOM 2454 N N . ALA B 1 169 ? 93.65665 32.78040 10.51370 1.000 109.57445 169 ALA B N 1
ATOM 2455 C CA . ALA B 1 169 ? 93.82128 33.96101 11.35595 1.000 102.20991 169 ALA B CA 1
ATOM 2456 C C . ALA B 1 169 ? 95.04243 34.76714 10.93863 1.000 111.55815 169 ALA B C 1
ATOM 2457 O O . ALA B 1 169 ? 94.97555 35.99857 10.84413 1.000 115.47622 169 ALA B O 1
ATOM 2459 N N . LYS B 1 170 ? 96.16652 34.09203 10.66884 1.000 105.31261 170 LYS B N 1
ATOM 2460 C CA . LYS B 1 170 ? 97.34059 34.81505 10.18644 1.000 99.77685 170 LYS B CA 1
ATOM 2461 C C . LYS B 1 170 ? 97.11523 35.36592 8.79082 1.000 104.14864 170 LYS B C 1
ATOM 2462 O O . LYS B 1 170 ? 97.69006 36.40064 8.44001 1.000 121.92431 170 LYS B O 1
ATOM 2468 N N . TYR B 1 171 ? 96.31308 34.68010 7.97459 1.000 107.66381 171 TYR B N 1
ATOM 2469 C CA . TYR B 1 171 ? 95.96781 35.22085 6.66688 1.000 106.24817 171 TYR B CA 1
ATOM 2470 C C . TYR B 1 171 ? 95.23623 36.54380 6.81733 1.000 108.73805 171 TYR B C 1
ATOM 2471 O O . TYR B 1 171 ? 95.52679 37.51031 6.10804 1.000 120.18136 171 TYR B O 1
ATOM 2480 N N . VAL B 1 172 ? 94.28554 36.60560 7.75058 1.000 108.18171 172 VAL B N 1
ATOM 2481 C CA . VAL B 1 172 ? 93.58990 37.85731 8.01849 1.000 106.99932 172 VAL B CA 1
ATOM 2482 C C . VAL B 1 172 ? 94.54611 38.89284 8.59098 1.000 106.59747 172 VAL B C 1
ATOM 2483 O O . VAL B 1 172 ? 94.50956 40.05941 8.20079 1.000 107.56345 172 VAL B O 1
ATOM 2487 N N . GLN B 1 173 ? 95.45346 38.47303 9.47443 1.000 105.19834 173 GLN B N 1
ATOM 2488 C CA . GLN B 1 173 ? 96.38913 39.40771 10.09592 1.000 102.28816 173 GLN B CA 1
ATOM 2489 C C . GLN B 1 173 ? 97.32977 40.03414 9.07887 1.000 104.20440 173 GLN B C 1
ATOM 2490 O O . GLN B 1 173 ? 97.66775 41.21670 9.18866 1.000 147.32455 173 GLN B O 1
ATOM 2496 N N . GLU B 1 174 ? 97.75904 39.27264 8.08053 1.000 110.89145 174 GLU B N 1
ATOM 2497 C CA . GLU B 1 174 ? 98.70798 39.80673 7.10908 1.000 116.84961 174 GLU B CA 1
ATOM 2498 C C . GLU B 1 174 ? 98.03959 40.48342 5.92109 1.000 109.76750 174 GLU B C 1
ATOM 2499 O O . GLU B 1 174 ? 98.60063 41.43774 5.36977 1.000 112.09715 174 GLU B O 1
ATOM 2505 N N . ASN B 1 175 ? 96.85256 40.02464 5.52741 1.000 110.13775 175 ASN B N 1
ATOM 2506 C CA . ASN B 1 175 ? 96.20003 40.44688 4.29481 1.000 113.21006 175 ASN B CA 1
ATOM 2507 C C . ASN B 1 175 ? 94.96317 41.29590 4.53971 1.000 114.89998 175 ASN B C 1
ATOM 2508 O O . ASN B 1 175 ? 94.20633 41.55444 3.59724 1.000 117.74877 175 ASN B O 1
ATOM 2513 N N . TYR B 1 176 ? 94.70840 41.71387 5.77463 1.000 113.86348 176 TYR B N 1
ATOM 2514 C CA . TYR B 1 176 ? 93.55371 42.56798 5.99331 1.000 122.50506 176 TYR B CA 1
ATOM 2515 C C . TYR B 1 176 ? 93.84323 43.97137 5.47071 1.000 134.17442 176 TYR B C 1
ATOM 2516 O O . TYR B 1 176 ? 94.82191 44.61162 5.85850 1.000 118.88206 176 TYR B O 1
ATOM 2525 N N . ILE B 1 177 ? 92.99918 44.42490 4.56237 1.000 144.95644 177 ILE B N 1
ATOM 2526 C CA . ILE B 1 177 ? 92.98274 45.79514 4.07568 1.000 138.17832 177 ILE B CA 1
ATOM 2527 C C . ILE B 1 177 ? 91.67409 46.34910 4.61174 1.000 150.13876 177 ILE B C 1
ATOM 2528 O O . ILE B 1 177 ? 90.76865 45.57170 4.92685 1.000 171.20978 177 ILE B O 1
ATOM 2533 N N . ARG B 1 178 ? 91.64560 47.64231 4.90056 1.000 139.53185 178 ARG B N 1
ATOM 2534 C CA . ARG B 1 178 ? 90.48306 48.30526 5.45941 1.000 164.59967 178 ARG B CA 1
ATOM 2535 C C . ARG B 1 178 ? 89.21790 48.04874 4.64204 1.000 171.60947 178 ARG B C 1
ATOM 2536 O O . ARG B 1 178 ? 89.16723 48.37667 3.45494 1.000 183.12229 178 ARG B O 1
ATOM 2544 N N . GLY B 1 179 ? 88.15798 47.59211 5.31744 1.000 171.78165 179 GLY B N 1
ATOM 2545 C CA . GLY B 1 179 ? 86.87772 47.36922 4.67128 1.000 190.39091 179 GLY B CA 1
ATOM 2546 C C . GLY B 1 179 ? 85.67725 47.91769 5.41659 1.000 216.46453 179 GLY B C 1
ATOM 2547 O O . GLY B 1 179 ? 85.55070 47.70198 6.62465 1.000 208.91065 179 GLY B O 1
ATOM 2548 N N . ASP B 1 180 ? 84.78404 48.61047 4.69641 1.000 212.58997 180 ASP B N 1
ATOM 2549 C CA . ASP B 1 180 ? 83.61237 49.23471 5.31338 1.000 212.09148 180 ASP B CA 1
ATOM 2550 C C . ASP B 1 180 ? 82.65722 48.18374 5.90203 1.000 218.14850 180 ASP B C 1
ATOM 2551 O O . ASP B 1 180 ? 82.17527 48.32692 7.03641 1.000 210.29921 180 ASP B O 1
ATOM 2556 N N . SER B 1 181 ? 82.45880 47.07908 5.18138 1.000 221.53733 181 SER B N 1
ATOM 2557 C CA . SER B 1 181 ? 81.66479 45.93880 5.63450 1.000 212.32226 181 SER B CA 1
ATOM 2558 C C . SER B 1 181 ? 82.63293 44.83833 6.09078 1.000 195.57985 181 SER B C 1
ATOM 2559 O O . SER B 1 181 ? 83.38572 44.28770 5.28007 1.000 200.05193 181 SER B O 1
ATOM 2562 N N . LEU B 1 182 ? 82.64338 44.55014 7.40183 1.000 188.60757 182 LEU B N 1
ATOM 2563 C CA . LEU B 1 182 ? 83.56312 43.55879 7.97807 1.000 177.19824 182 LEU B CA 1
ATOM 2564 C C . LEU B 1 182 ? 83.15920 42.12724 7.63888 1.000 177.57146 182 LEU B C 1
ATOM 2565 O O . LEU B 1 182 ? 84.01799 41.24375 7.47199 1.000 175.18005 182 LEU B O 1
ATOM 2570 N N . THR B 1 183 ? 81.85236 41.85988 7.65664 1.000 198.46895 183 THR B N 1
ATOM 2571 C CA . THR B 1 183 ? 81.36253 40.52920 7.31874 1.000 199.93029 183 THR B CA 1
ATOM 2572 C C . THR B 1 183 ? 81.65971 40.15394 5.86434 1.000 191.21135 183 THR B C 1
ATOM 2573 O O . THR B 1 183 ? 81.90953 38.98185 5.55083 1.000 187.33647 183 THR B O 1
ATOM 2577 N N . GLU B 1 184 ? 81.48089 41.09783 4.93951 1.000 175.41052 184 GLU B N 1
ATOM 2578 C CA . GLU B 1 184 ? 81.91276 40.85226 3.56893 1.000 168.42499 184 GLU B CA 1
ATOM 2579 C C . GLU B 1 184 ? 83.43505 40.76860 3.47101 1.000 160.54149 184 GLU B C 1
ATOM 2580 O O . GLU B 1 184 ? 83.95061 40.00760 2.65412 1.000 158.19252 184 GLU B O 1
ATOM 2586 N N . THR B 1 185 ? 84.16818 41.55123 4.27164 1.000 150.40711 185 THR B N 1
ATOM 2587 C CA . THR B 1 185 ? 85.63081 41.50474 4.25068 1.000 139.49052 185 THR B CA 1
ATOM 2588 C C . THR B 1 185 ? 86.15864 40.15175 4.71931 1.000 144.09491 185 THR B C 1
ATOM 2589 O O . THR B 1 185 ? 87.03724 39.55386 4.08251 1.000 139.59778 185 THR B O 1
ATOM 2593 N N . MET B 1 186 ? 85.64786 39.66434 5.85318 1.000 153.37252 186 MET B N 1
ATOM 2594 C CA . MET B 1 186 ? 86.06448 38.35633 6.34690 1.000 129.29687 186 MET B CA 1
ATOM 2595 C C . MET B 1 186 ? 85.67504 37.25754 5.36433 1.000 129.42824 186 MET B C 1
ATOM 2596 O O . MET B 1 186 ? 86.44790 36.32237 5.14005 1.000 134.40174 186 MET B O 1
ATOM 2601 N N . LYS B 1 187 ? 84.49430 37.36870 4.74337 1.000 126.66086 187 LYS B N 1
ATOM 2602 C CA . LYS B 1 187 ? 84.07538 36.37788 3.75357 1.000 133.40755 187 LYS B CA 1
ATOM 2603 C C . LYS B 1 187 ? 84.95433 36.42319 2.50248 1.000 141.19355 187 LYS B C 1
ATOM 2604 O O . LYS B 1 187 ? 85.25236 35.37760 1.90848 1.000 148.64154 187 LYS B O 1
ATOM 2610 N N . LYS B 1 188 ? 85.39575 37.61923 2.09559 1.000 133.76675 188 LYS B N 1
ATOM 2611 C CA . LYS B 1 188 ? 86.28960 37.73399 0.94344 1.000 129.65496 188 LYS B CA 1
ATOM 2612 C C . LYS B 1 188 ? 87.65788 37.13988 1.24603 1.000 130.63986 188 LYS B C 1
ATOM 2613 O O . LYS B 1 188 ? 88.24144 36.44377 0.40310 1.000 143.40837 188 LYS B O 1
ATOM 2619 N N . LEU B 1 189 ? 88.19130 37.40845 2.44030 1.000 125.48019 189 LEU B N 1
ATOM 2620 C CA . LEU B 1 189 ? 89.42525 36.74280 2.84751 1.000 125.79280 189 LEU B CA 1
ATOM 2621 C C . LEU B 1 189 ? 89.24741 35.23160 2.92995 1.000 123.02628 189 LEU B C 1
ATOM 2622 O O . LEU B 1 189 ? 90.17312 34.48332 2.60227 1.000 116.17300 189 LEU B O 1
ATOM 2627 N N . ALA B 1 190 ? 88.06467 34.76515 3.33809 1.000 119.89197 190 ALA B N 1
ATOM 2628 C CA . ALA B 1 190 ? 87.80781 33.33039 3.36586 1.000 120.73247 190 ALA B CA 1
ATOM 2629 C C . ALA B 1 190 ? 87.84043 32.73992 1.96239 1.000 120.55269 190 ALA B C 1
ATOM 2630 O O . ALA B 1 190 ? 88.39061 31.65528 1.75009 1.000 135.90259 190 ALA B O 1
ATOM 2632 N N . ASP B 1 191 ? 87.24499 33.43375 0.99469 1.000 123.62837 191 ASP B N 1
ATOM 2633 C CA . ASP B 1 191 ? 87.28147 32.95472 -0.38508 1.000 137.91303 191 ASP B CA 1
ATOM 2634 C C . ASP B 1 191 ? 88.70986 32.92426 -0.93392 1.000 136.35475 191 ASP B C 1
ATOM 2635 O O . ASP B 1 191 ? 89.11096 31.95124 -1.59203 1.000 143.31152 191 ASP B O 1
ATOM 2640 N N . GLU B 1 192 ? 89.49864 33.96973 -0.65576 1.000 135.75500 192 GLU B N 1
ATOM 2641 C CA . GLU B 1 192 ? 90.90148 33.96989 -1.07604 1.000 125.24553 192 GLU B CA 1
ATOM 2642 C C . GLU B 1 192 ? 91.67081 32.82551 -0.42938 1.000 118.65122 192 GLU B C 1
ATOM 2643 O O . GLU B 1 192 ? 92.48921 32.17445 -1.08693 1.000 121.43053 192 GLU B O 1
ATOM 2649 N N . TRP B 1 193 ? 91.44108 32.58564 0.86654 1.000 116.61299 193 TRP B N 1
ATOM 2650 C CA . TRP B 1 193 ? 92.14301 31.51403 1.56566 1.000 117.43960 193 TRP B CA 1
ATOM 2651 C C . TRP B 1 193 ? 91.77674 30.16031 0.97894 1.000 127.70176 193 TRP B C 1
ATOM 2652 O O . TRP B 1 193 ? 92.65836 29.36508 0.63578 1.000 141.95824 193 TRP B O 1
ATOM 2663 N N . ASN B 1 194 ? 90.47279 29.89107 0.83863 1.000 125.56466 194 ASN B N 1
ATOM 2664 C CA . ASN B 1 194 ? 90.01766 28.60127 0.32942 1.000 123.26610 194 ASN B CA 1
ATOM 2665 C C . ASN B 1 194 ? 90.50824 28.35172 -1.08723 1.000 134.67859 194 ASN B C 1
ATOM 2666 O O . ASN B 1 194 ? 90.75241 27.19914 -1.46465 1.000 135.86419 194 ASN B O 1
ATOM 2671 N N . ALA B 1 195 ? 90.67957 29.41144 -1.87777 1.000 124.74830 195 ALA B N 1
ATOM 2672 C CA . ALA B 1 195 ? 91.23767 29.24761 -3.21232 1.000 122.56020 195 ALA B CA 1
ATOM 2673 C C . ALA B 1 195 ? 92.74517 28.99706 -3.20771 1.000 122.88528 195 ALA B C 1
ATOM 2674 O O . ALA B 1 195 ? 93.32672 28.81812 -4.28221 1.000 133.88852 195 ALA B O 1
ATOM 2676 N N . LEU B 1 196 ? 93.39720 28.99651 -2.04842 1.000 118.17427 196 LEU B N 1
ATOM 2677 C CA . LEU B 1 196 ? 94.82855 28.73746 -1.98642 1.000 119.50853 196 LEU B CA 1
ATOM 2678 C C . LEU B 1 196 ? 95.11832 27.24063 -1.99489 1.000 124.28906 196 LEU B C 1
ATOM 2679 O O . LEU B 1 196 ? 94.33873 26.43182 -1.48154 1.000 137.32752 196 LEU B O 1
ATOM 2684 N N . SER B 1 197 ? 96.26720 26.87803 -2.56594 1.000 117.49678 197 SER B N 1
ATOM 2685 C CA . SER B 1 197 ? 96.72455 25.49667 -2.51084 1.000 124.96272 197 SER B CA 1
ATOM 2686 C C . SER B 1 197 ? 97.14077 25.13639 -1.08831 1.000 116.64762 197 SER B C 1
ATOM 2687 O O . SER B 1 197 ? 97.17904 25.97100 -0.18883 1.000 129.88624 197 SER B O 1
ATOM 2690 N N . GLU B 1 198 ? 97.43667 23.86135 -0.88055 1.000 117.73813 198 GLU B N 1
ATOM 2691 C CA . GLU B 1 198 ? 97.79068 23.43257 0.46388 1.000 126.88459 198 GLU B CA 1
ATOM 2692 C C . GLU B 1 198 ? 99.17194 23.92239 0.87807 1.000 119.69883 198 GLU B C 1
ATOM 2693 O O . GLU B 1 198 ? 99.40621 24.14291 2.06899 1.000 134.94866 198 GLU B O 1
ATOM 2699 N N . THR B 1 199 ? 100.09766 24.11333 -0.06020 1.000 116.52335 199 THR B N 1
ATOM 2700 C CA . THR B 1 199 ? 101.36856 24.69884 0.35448 1.000 123.03797 199 THR B CA 1
ATOM 2701 C C . THR B 1 199 ? 101.24703 26.20656 0.54940 1.000 128.59984 199 THR B C 1
ATOM 2702 O O . THR B 1 199 ? 101.90153 26.77716 1.43898 1.000 124.34417 199 THR B O 1
ATOM 2706 N N . GLU B 1 200 ? 100.39413 26.85491 -0.25027 1.000 125.96694 200 GLU B N 1
ATOM 2707 C CA . GLU B 1 200 ? 100.07891 28.25904 -0.01667 1.000 115.83819 200 GLU B CA 1
ATOM 2708 C C . GLU B 1 200 ? 99.44394 28.45971 1.35881 1.000 111.18813 200 GLU B C 1
ATOM 2709 O O . GLU B 1 200 ? 99.80464 29.39249 2.08550 1.000 113.78919 200 GLU B O 1
ATOM 2715 N N . LYS B 1 201 ? 98.52181 27.57522 1.74994 1.000 111.06760 201 LYS B N 1
ATOM 2716 C CA . LYS B 1 201 ? 97.98004 27.64345 3.10351 1.000 115.68208 201 LYS B CA 1
ATOM 2717 C C . LYS B 1 201 ? 99.05259 27.32083 4.13580 1.000 118.11016 201 LYS B C 1
ATOM 2718 O O . LYS B 1 201 ? 99.10451 27.94080 5.20537 1.000 114.39682 201 LYS B O 1
ATOM 2724 N N . GLN B 1 202 ? 99.91706 26.35215 3.83189 1.000 124.10517 202 GLN B N 1
ATOM 2725 C CA . GLN B 1 202 ? 100.93634 25.93113 4.78042 1.000 117.51104 202 GLN B CA 1
ATOM 2726 C C . GLN B 1 202 ? 101.94134 27.02866 5.07816 1.000 109.04221 202 GLN B C 1
ATOM 2727 O O . GLN B 1 202 ? 102.57161 27.00374 6.13946 1.000 117.45961 202 GLN B O 1
ATOM 2733 N N . GLN B 1 203 ? 102.11549 27.97916 4.16171 1.000 109.16056 203 GLN B N 1
ATOM 2734 C CA . GLN B 1 203 ? 102.97404 29.12329 4.45765 1.000 108.66768 203 GLN B CA 1
ATOM 2735 C C . GLN B 1 203 ? 102.45830 29.93277 5.64808 1.000 106.55918 203 GLN B C 1
ATOM 2736 O O . GLN B 1 203 ? 103.25777 30.50343 6.39851 1.000 106.15646 203 GLN B O 1
ATOM 2742 N N . TYR B 1 204 ? 101.13676 29.96223 5.85708 1.000 111.97910 204 TYR B N 1
ATOM 2743 C CA . TYR B 1 204 ? 100.48614 30.84163 6.82228 1.000 105.62614 204 TYR B CA 1
ATOM 2744 C C . TYR B 1 204 ? 100.36660 30.22942 8.21112 1.000 102.72282 204 TYR B C 1
ATOM 2745 O O . TYR B 1 204 ? 99.52295 30.67157 9.00171 1.000 101.45283 204 TYR B O 1
ATOM 2754 N N . GLN B 1 205 ? 101.16672 29.22078 8.52428 1.000 108.49821 205 GLN B N 1
ATOM 2755 C CA . GLN B 1 205 ? 101.11820 28.61717 9.84389 1.000 103.37304 205 GLN B CA 1
ATOM 2756 C C . GLN B 1 205 ? 102.29974 29.11777 10.67136 1.000 108.99843 205 GLN B C 1
ATOM 2757 O O . GLN B 1 205 ? 103.28678 29.62827 10.13647 1.000 120.45039 205 GLN B O 1
ATOM 2763 N N . ILE B 1 206 ? 102.18079 28.99088 11.99143 1.000 108.71734 206 ILE B N 1
ATOM 2764 C CA . ILE B 1 206 ? 103.20476 29.50318 12.89889 1.000 108.73980 206 ILE B CA 1
ATOM 2765 C C . ILE B 1 206 ? 104.33840 28.49878 13.03772 1.000 109.70491 206 ILE B C 1
ATOM 2766 O O . ILE B 1 206 ? 104.10812 27.29954 13.22600 1.000 109.75968 206 ILE B O 1
ATOM 2771 N N . SER B 1 207 ? 105.57222 28.99664 12.95773 1.000 117.79149 207 SER B N 1
ATOM 2772 C CA . SER B 1 207 ? 106.75783 28.15387 13.05352 1.000 124.08571 207 SER B CA 1
ATOM 2773 C C . SER B 1 207 ? 106.92830 27.61880 14.47281 1.000 134.77972 207 SER B C 1
ATOM 2774 O O . SER B 1 207 ? 106.35732 28.14279 15.43266 1.000 150.69649 207 SER B O 1
ATOM 2777 N N . LYS B 1 208 ? 107.72729 26.55098 14.59929 1.000 122.00464 208 LYS B N 1
ATOM 2778 C CA . LYS B 1 208 ? 107.99264 25.98191 15.91991 1.000 138.05216 208 LYS B CA 1
ATOM 2779 C C . LYS B 1 208 ? 108.71355 26.97640 16.82337 1.000 149.31121 208 LYS B C 1
ATOM 2780 O O . LYS B 1 208 ? 108.53522 26.94735 18.04958 1.000 144.38503 208 LYS B O 1
ATOM 2786 N N . GLU B 1 209 ? 109.50822 27.87540 16.23401 1.000 151.43949 209 GLU B N 1
ATOM 2787 C CA . GLU B 1 209 ? 110.22252 28.88145 17.01491 1.000 148.21721 209 GLU B CA 1
ATOM 2788 C C . GLU B 1 209 ? 109.25481 29.85075 17.68528 1.000 133.13098 209 GLU B C 1
ATOM 2789 O O . GLU B 1 209 ? 109.38745 30.15403 18.87849 1.000 147.43529 209 GLU B O 1
ATOM 2795 N N . ASP B 1 210 ? 108.26835 30.34329 16.93560 1.000 127.38619 210 ASP B N 1
ATOM 2796 C CA . ASP B 1 210 ? 107.29672 31.26162 17.52036 1.000 143.03205 210 ASP B CA 1
ATOM 2797 C C . ASP B 1 210 ? 106.43191 30.55733 18.55835 1.000 135.75080 210 ASP B C 1
ATOM 2798 O O . ASP B 1 210 ? 106.06723 31.15292 19.58148 1.000 135.63419 210 ASP B O 1
ATOM 2803 N N . LYS B 1 211 ? 106.11986 29.28023 18.32305 1.000 121.77035 211 LYS B N 1
ATOM 2804 C CA . LYS B 1 211 ? 105.36051 28.50942 19.29896 1.000 130.06808 211 LYS B CA 1
ATOM 2805 C C . LYS B 1 211 ? 106.12639 28.35151 20.60440 1.000 136.32090 211 LYS B C 1
ATOM 2806 O O . LYS B 1 211 ? 105.55597 28.53349 21.68166 1.000 133.57333 211 LYS B O 1
ATOM 2812 N N . GLU B 1 212 ? 107.42486 28.03871 20.53542 1.000 138.34054 212 GLU B N 1
ATOM 2813 C CA . GLU B 1 212 ? 108.19186 27.87743 21.77040 1.000 139.12824 212 GLU B CA 1
ATOM 2814 C C . GLU B 1 212 ? 108.42686 29.21192 22.47292 1.000 140.44724 212 GLU B C 1
ATOM 2815 O O . GLU B 1 212 ? 108.47131 29.26129 23.71263 1.000 148.00506 212 GLU B O 1
ATOM 2821 N N . LYS B 1 213 ? 108.57393 30.30042 21.71122 1.000 136.37798 213 LYS B N 1
ATOM 2822 C CA . LYS B 1 213 ? 108.65920 31.61712 22.33707 1.000 136.95345 213 LYS B CA 1
ATOM 2823 C C . LYS B 1 213 ? 107.37444 31.95147 23.08368 1.000 132.81891 213 LYS B C 1
ATOM 2824 O O . LYS B 1 213 ? 107.41691 32.45322 24.21433 1.000 136.74097 213 LYS B O 1
ATOM 2830 N N . TYR B 1 214 ? 106.21983 31.65782 22.48189 1.000 128.22622 214 TYR B N 1
ATOM 2831 C CA . TYR B 1 214 ? 104.96857 31.83342 23.20846 1.000 113.40176 214 TYR B CA 1
ATOM 2832 C C . TYR B 1 214 ? 104.87481 30.89843 24.40890 1.000 128.31412 214 TYR B C 1
ATOM 2833 O O . TYR B 1 214 ? 104.27584 31.26972 25.42043 1.000 149.03329 214 TYR B O 1
ATOM 2842 N N . LYS B 1 215 ? 105.43100 29.68345 24.31624 1.000 118.56540 215 LYS B N 1
ATOM 2843 C CA . LYS B 1 215 ? 105.41721 28.77561 25.46426 1.000 110.53599 215 LYS B CA 1
ATOM 2844 C C . LYS B 1 215 ? 106.16104 29.38504 26.64423 1.000 125.85456 215 LYS B C 1
ATOM 2845 O O . LYS B 1 215 ? 105.64249 29.42480 27.76906 1.000 142.59716 215 LYS B O 1
ATOM 2851 N N . LYS B 1 216 ? 107.37342 29.89773 26.39918 1.000 127.05905 216 LYS B N 1
ATOM 2852 C CA . LYS B 1 216 ? 108.12130 30.51693 27.49596 1.000 148.13472 216 LYS B CA 1
ATOM 2853 C C . LYS B 1 216 ? 107.44006 31.78989 27.99051 1.000 123.06989 216 LYS B C 1
ATOM 2854 O O . LYS B 1 216 ? 107.45686 32.07043 29.19931 1.000 132.04744 216 LYS B O 1
ATOM 2860 N N . ALA B 1 217 ? 106.82543 32.55601 27.08425 1.000 105.37348 217 ALA B N 1
ATOM 2861 C CA . ALA B 1 217 ? 106.13531 33.77337 27.49765 1.000 130.82552 217 ALA B CA 1
ATOM 2862 C C . ALA B 1 217 ? 104.94683 33.45139 28.39274 1.000 125.36506 217 ALA B C 1
ATOM 2863 O O . ALA B 1 217 ? 104.74445 34.10103 29.42853 1.000 120.08877 217 ALA B O 1
ATOM 2865 N N . LEU B 1 218 ? 104.16413 32.43332 28.02108 1.000 115.01569 218 LEU B N 1
ATOM 2866 C CA . LEU B 1 218 ? 103.02703 32.03082 28.83706 1.000 117.21646 218 LEU B CA 1
ATOM 2867 C C . LEU B 1 218 ? 103.48937 31.47233 30.17696 1.000 112.20391 218 LEU B C 1
ATOM 2868 O O . LEU B 1 218 ? 102.80957 31.65831 31.19381 1.000 98.17450 218 LEU B O 1
ATOM 2873 N N . GLU B 1 219 ? 104.65295 30.81741 30.20797 1.000 104.57974 219 GLU B N 1
ATOM 2874 C CA . GLU B 1 219 ? 105.15018 30.28999 31.47506 1.000 112.85681 219 GLU B CA 1
ATOM 2875 C C . GLU B 1 219 ? 105.54265 31.41183 32.43002 1.000 108.64216 219 GLU B C 1
ATOM 2876 O O . GLU B 1 219 ? 105.10083 31.43938 33.59112 1.000 119.73641 219 GLU B O 1
ATOM 2882 N N . LYS B 1 220 ? 106.36327 32.35480 31.95266 1.000 126.56827 220 LYS B N 1
ATOM 2883 C CA . LYS B 1 220 ? 106.72734 33.50806 32.77797 1.000 128.46938 220 LYS B CA 1
ATOM 2884 C C . LYS B 1 220 ? 105.50342 34.31259 33.20449 1.000 115.53772 220 LYS B C 1
ATOM 2885 O O . LYS B 1 220 ? 105.46346 34.82842 34.32790 1.000 128.72951 220 LYS B O 1
ATOM 2891 N N . TRP B 1 221 ? 104.47964 34.39385 32.34993 1.000 111.16289 221 TRP B N 1
ATOM 2892 C CA . TRP B 1 221 ? 103.28579 35.14614 32.71890 1.000 108.35972 221 TRP B CA 1
ATOM 2893 C C . TRP B 1 221 ? 102.46810 34.42757 33.77998 1.000 114.68214 221 TRP B C 1
ATOM 2894 O O . TRP B 1 221 ? 101.95192 35.07303 34.70431 1.000 120.76135 221 TRP B O 1
ATOM 2905 N N . LYS B 1 222 ? 102.29256 33.10453 33.63344 1.000 107.24703 222 LYS B N 1
ATOM 2906 C CA . LYS B 1 222 ? 101.59190 32.32399 34.64984 1.000 105.14566 222 LYS B CA 1
ATOM 2907 C C . LYS B 1 222 ? 102.28092 32.44691 35.99689 1.000 107.62648 222 LYS B C 1
ATOM 2908 O O . LYS B 1 222 ? 101.61744 32.49525 37.03929 1.000 104.73889 222 LYS B O 1
ATOM 2914 N N . GLU B 1 223 ? 103.61472 32.51643 35.99112 1.000 111.58800 223 GLU B N 1
ATOM 2915 C CA . GLU B 1 223 ? 104.34496 32.76950 37.22961 1.000 106.49715 223 GLU B CA 1
ATOM 2916 C C . GLU B 1 223 ? 104.02691 34.15573 37.78530 1.000 112.17142 223 GLU B C 1
ATOM 2917 O O . GLU B 1 223 ? 103.51733 34.29537 38.90400 1.000 119.18359 223 GLU B O 1
ATOM 2923 N N . LEU B 1 224 ? 104.31387 35.19844 37.00480 1.000 121.51596 224 LEU B N 1
ATOM 2924 C CA . LEU B 1 224 ? 104.27619 36.55918 37.52542 1.000 112.31128 224 LEU B CA 1
ATOM 2925 C C . LEU B 1 224 ? 102.86499 37.02611 37.86725 1.000 105.76721 224 LEU B C 1
ATOM 2926 O O . LEU B 1 224 ? 102.70632 37.95408 38.66941 1.000 101.27480 224 LEU B O 1
ATOM 2931 N N . ARG B 1 225 ? 101.83518 36.39524 37.30523 1.000 111.47204 225 ARG B N 1
ATOM 2932 C CA . ARG B 1 225 ? 100.48059 36.79298 37.65770 1.000 102.74088 225 ARG B CA 1
ATOM 2933 C C . ARG B 1 225 ? 100.14121 36.41903 39.08894 1.000 96.76226 225 ARG B C 1
ATOM 2934 O O . ARG B 1 225 ? 99.30155 37.07105 39.70950 1.000 95.72285 225 ARG B O 1
ATOM 2942 N N . LEU B 1 226 ? 100.78342 35.38727 39.63120 1.000 102.37165 226 LEU B N 1
ATOM 2943 C CA . LEU B 1 226 ? 100.59672 35.06408 41.04110 1.000 98.24101 226 LEU B CA 1
ATOM 2944 C C . LEU B 1 226 ? 101.07077 36.20479 41.92989 1.000 102.70467 226 LEU B C 1
ATOM 2945 O O . LEU B 1 226 ? 100.35301 36.63774 42.83638 1.000 111.90769 226 LEU B O 1
ATOM 2950 N N . LYS B 1 227 ? 102.28374 36.70346 41.68408 1.000 109.01337 227 LYS B N 1
ATOM 2951 C CA . LYS B 1 227 ? 102.79758 37.83185 42.45938 1.000 118.23890 227 LYS B CA 1
ATOM 2952 C C . LYS B 1 227 ? 101.96948 39.09781 42.23178 1.000 107.52842 227 LYS B C 1
ATOM 2953 O O . LYS B 1 227 ? 101.70035 39.84894 43.17920 1.000 113.78826 227 LYS B O 1
ATOM 2959 N N . GLU B 1 228 ? 101.54368 39.34322 40.98852 1.000 100.02765 228 GLU B N 1
ATOM 2960 C CA . GLU B 1 228 ? 100.67767 40.48890 40.72138 1.000 103.94810 228 GLU B CA 1
ATOM 2961 C C . GLU B 1 228 ? 99.36282 40.38039 41.48411 1.000 104.37553 228 GLU B C 1
ATOM 2962 O O . GLU B 1 228 ? 98.88248 41.36447 42.05746 1.000 109.17671 228 GLU B O 1
ATOM 2968 N N . TYR B 1 229 ? 98.77738 39.18819 41.51824 1.000 92.25970 229 TYR B N 1
ATOM 2969 C CA . TYR B 1 229 ? 97.51837 38.99934 42.21961 1.000 101.64127 229 TYR B CA 1
ATOM 2970 C C . TYR B 1 229 ? 97.70676 39.12836 43.72501 1.000 113.20671 229 TYR B C 1
ATOM 2971 O O . TYR B 1 229 ? 96.82730 39.64249 44.42677 1.000 121.00271 229 TYR B O 1
ATOM 2980 N N . SER B 1 230 ? 98.84321 38.65973 44.24042 1.000 94.61146 230 SER B N 1
ATOM 2981 C CA . SER B 1 230 ? 99.12163 38.80929 45.66395 1.000 102.38266 230 SER B CA 1
ATOM 2982 C C . SER B 1 230 ? 99.21805 40.28201 46.04480 1.000 124.08691 230 SER B C 1
ATOM 2983 O O . SER B 1 230 ? 98.62693 40.72562 47.04241 1.000 132.76089 230 SER B O 1
ATOM 2986 N N . ASP B 1 231 ? 99.94391 41.06167 45.23882 1.000 120.29455 231 ASP B N 1
ATOM 2987 C CA . ASP B 1 231 ? 100.04697 42.49266 45.49864 1.000 99.23068 231 ASP B CA 1
ATOM 2988 C C . ASP B 1 231 ? 98.69415 43.17619 45.36392 1.000 101.72892 231 ASP B C 1
ATOM 2989 O O . ASP B 1 231 ? 98.36902 44.07238 46.14795 1.000 108.97401 231 ASP B O 1
ATOM 2994 N N . TYR B 1 232 ? 97.88282 42.75703 44.38843 1.000 110.51029 232 TYR B N 1
ATOM 2995 C CA . TYR B 1 232 ? 96.55273 43.34009 44.25254 1.000 102.62626 232 TYR B CA 1
ATOM 2996 C C . TYR B 1 232 ? 95.70346 43.05052 45.47840 1.000 91.46418 232 TYR B C 1
ATOM 2997 O O . TYR B 1 232 ? 94.93253 43.90107 45.91988 1.000 93.27560 232 TYR B O 1
ATOM 3006 N N . LEU B 1 233 ? 95.78740 41.83784 46.00907 1.000 105.15996 233 LEU B N 1
ATOM 3007 C CA . LEU B 1 233 ? 94.99026 41.51762 47.18621 1.000 105.78352 233 LEU B CA 1
ATOM 3008 C C . LEU B 1 233 ? 95.45157 42.32242 48.39441 1.000 111.88288 233 LEU B C 1
ATOM 3009 O O . LEU B 1 233 ? 94.62590 42.76029 49.20537 1.000 104.26917 233 LEU B O 1
ATOM 3014 N N . LYS B 1 234 ? 96.76669 42.52719 48.52867 1.000 113.73511 234 LYS B N 1
ATOM 3015 C CA . LYS B 1 234 ? 97.26564 43.41345 49.57857 1.000 119.36987 234 LYS B CA 1
ATOM 3016 C C . LYS B 1 234 ? 96.74946 44.83214 49.37976 1.000 113.50231 234 LYS B C 1
ATOM 3017 O O . LYS B 1 234 ? 96.42925 45.53149 50.34587 1.000 127.53011 234 LYS B O 1
ATOM 3023 N N . PHE B 1 235 ? 96.66740 45.27004 48.13048 1.000 99.61845 235 PHE B N 1
ATOM 3024 C CA . PHE B 1 235 ? 96.08228 46.56662 47.82727 1.000 99.45915 235 PHE B CA 1
ATOM 3025 C C . PHE B 1 235 ? 94.61209 46.61503 48.22015 1.000 98.62202 235 PHE B C 1
ATOM 3026 O O . PHE B 1 235 ? 94.13722 47.61184 48.77283 1.000 115.88691 235 PHE B O 1
ATOM 3034 N N . LYS B 1 236 ? 93.87595 45.54861 47.93911 1.000 94.45897 236 LYS B N 1
ATOM 3035 C CA . LYS B 1 236 ? 92.43688 45.57940 48.15017 1.000 97.89094 236 LYS B CA 1
ATOM 3036 C C . LYS B 1 236 ? 92.08945 45.47886 49.62594 1.000 118.23394 236 LYS B C 1
ATOM 3037 O O . LYS B 1 236 ? 91.07738 46.03964 50.06145 1.000 127.92497 236 LYS B O 1
ATOM 3043 N N . GLU B 1 237 ? 92.90886 44.77133 50.40793 1.000 127.06671 237 GLU B N 1
ATOM 3044 C CA . GLU B 1 237 ? 92.65687 44.67533 51.84384 1.000 122.43694 237 GLU B CA 1
ATOM 3045 C C . GLU B 1 237 ? 92.99815 45.98426 52.54758 1.000 122.97630 237 GLU B C 1
ATOM 3046 O O . GLU B 1 237 ? 92.27667 46.41308 53.45413 1.000 123.43483 237 GLU B O 1
ATOM 3052 N N . ASN B 1 238 ? 94.06898 46.65443 52.11121 1.000 130.15895 238 ASN B N 1
ATOM 3053 C CA . ASN B 1 238 ? 94.59337 47.84809 52.76403 1.000 123.22877 238 ASN B CA 1
ATOM 3054 C C . ASN B 1 238 ? 94.17678 49.12566 52.05302 1.000 124.15897 238 ASN B C 1
ATOM 3055 O O . ASN B 1 238 ? 94.83912 50.15625 52.21037 1.000 123.08947 238 ASN B O 1
ATOM 3060 N N . TYR B 1 239 ? 93.09637 49.08623 51.28109 1.000 116.48842 239 TYR B N 1
ATOM 3061 C CA . TYR B 1 239 ? 92.65284 50.24032 50.51606 1.000 113.66361 239 TYR B CA 1
ATOM 3062 C C . TYR B 1 239 ? 91.55187 50.94464 51.29686 1.000 127.22749 239 TYR B C 1
ATOM 3063 O O . TYR B 1 239 ? 90.46227 50.38575 51.47987 1.000 113.43206 239 TYR B O 1
ATOM 3072 N N . LYS B 1 240 ? 91.82272 52.17793 51.72495 1.000 118.60009 240 LYS B N 1
ATOM 3073 C CA . LYS B 1 240 ? 90.78957 52.99768 52.33658 1.000 119.87039 240 LYS B CA 1
ATOM 3074 C C . LYS B 1 240 ? 90.09081 53.75627 51.22654 1.000 115.88368 240 LYS B C 1
ATOM 3075 O O . LYS B 1 240 ? 90.71525 54.11527 50.22353 1.000 112.45074 240 LYS B O 1
ATOM 3081 N N . VAL B 1 241 ? 88.79004 54.00054 51.42374 1.000 115.14204 241 VAL B N 1
ATOM 3082 C CA . VAL B 1 241 ? 87.95148 54.55457 50.36134 1.000 110.64836 241 VAL B CA 1
ATOM 3083 C C . VAL B 1 241 ? 88.48212 55.91186 49.92130 1.000 123.31962 241 VAL B C 1
ATOM 3084 O O . VAL B 1 241 ? 88.85524 56.09313 48.75659 1.000 143.50514 241 VAL B O 1
ATOM 3088 N N . GLU B 1 242 ? 88.55456 56.87302 50.85017 1.000 131.44524 242 GLU B N 1
ATOM 3089 C CA . GLU B 1 242 ? 89.27020 58.13743 50.65296 1.000 135.30001 242 GLU B CA 1
ATOM 3090 C C . GLU B 1 242 ? 88.75904 58.94296 49.44517 1.000 151.65113 242 GLU B C 1
ATOM 3091 O O . GLU B 1 242 ? 89.49252 59.76976 48.88464 1.000 147.92838 242 GLU B O 1
ATOM 3097 N N . ASP B 1 243 ? 87.50744 58.72536 49.03926 1.000 150.71531 243 ASP B N 1
ATOM 3098 C CA . ASP B 1 243 ? 86.98823 59.24130 47.77569 1.000 137.15892 243 ASP B CA 1
ATOM 3099 C C . ASP B 1 243 ? 85.53251 58.78666 47.56984 1.000 130.80470 243 ASP B C 1
ATOM 3100 O O . ASP B 1 243 ? 84.57262 59.45956 47.96778 1.000 106.88901 243 ASP B O 1
#

Nearest PDB structures (foldseek):
  7zie-assembly1_B  TM=9.810E-01  e=3.930E-25  Candida albicans
  8ji5-assembly1_A  TM=3.072E-01  e=9.298E+00  Aetokthonos hydrillicola Thurmond2011
  7zie-assembly1_B  TM=1.005E+00  e=1.124E-26  Candida albicans
  8ji5-assembly1_A  TM=1.876E-01  e=4.957E+00  Aetokthonos hydrillicola Thurmond2011
  5ux1-assembly1_A  TM=1.918E-01  e=6.209E+00  Synechococcus sp. CC9605

Solvent-accessible surface area: 28944 Å² total; per-residue (Å²): 109,161,76,104,142,109,83,123,147,69,62,117,59,109,57,62,107,136,90,104,106,94,102,96,128,70,105,36,73,113,123,128,79,100,31,149,75,147,128,65,48,113,128,0,62,55,157,61,136,121,48,50,36,5,74,0,18,13,71,53,68,211,139,174,56,55,69,3,55,53,91,11,177,134,51,92,100,140,74,28,53,138,32,64,66,19,25,60,48,2,35,90,86,3,96,83,76,33,62,108,111,34,189,92,40,31,63,12,54,58,57,17,23,128,95,66,66,116,224,64,55,69,104,110,117,18,91,134,118,8,24,72,60,28,101,89,34,37,54,105,73,39,95,127,43,65,24,65,178,95,75,80,73,93,36,126,111,44,25,108,112,12,70,78,83,3,37,129,32,28,42,75,34,52,139,33,63,130,108,27,142,57,180,151,100,164,64,109,150,110,91,134,143,74,60,103,62,147,66,57,134,153,88,106,95,93,105,96,120,60,108,37,77,119,131,127,76,94,46,149,85,144,128,71,43,93,126,0,56,56,158,72,128,109,51,47,34,6,71,0,33,21,69,65,48,215,91,180,63,55,56,0,60,64,57,14,145,112,38,86,82,134,75,11,51,113,38,61,57,0,25,58,32,4,47,90,90,6,92,86,76,28,61,105,106,35,192,81,41,23,61,14,58,54,54,14,24,126,113,58,75,139,223,27,140,46,74,110,93,15,80,118,122,8,24,72,82,32,98,89,40,44,79,106,83,41,108,146,48,72,18,63,177,93,72,78,76,114,37,120,123,44,30,113,102,12,62,79,84,4,37,129,32,29,42,74,35,46,144,30,67,133,118,28,168,53,150,73

Secondary structure (DSSP, 8-state):
-HHHHHHHHHHHHHHHHHHHHHHHHHHHHHHHHHHHHHHHHHHHHSPP-PPPHHHHHHHH-SS-HHHHHHHHHT--HHHHHHHHHHHHHHHHHHHTTPPPPPPPPP-THHHHHHHH--SS--HHHHHHHHHHHHHTS-HHHHHTTS--HHHHHHHHHHHHHHHHHHHHHHHHHHHHHHT----/-HHHHHHHHHHHHHHHHHHHHHHHHHHHHHHHHHHHHHHHHHHHTTSPP-PPPHHHHHHHTSSS-HHHHHHHHHT--HHHHHHHHHHHHHHHHHHHTTPPPPPPPPP-THHHHHHHH----S-HHHHHHHHHHHHHTS-HHHHHHTSPPHHHHHHHHHHHHHHHHHHHHHHHHHHHHHHT-----

InterPro domains:
  IPR009071 High mobility group box domain [PS50118] (161-222)
  IPR009071 High mobility group box domain [SM00398] (160-223)
  IPR036910 High mobility group box domain superfamily [G3DSA:1.10.30.10] (159-234)
  IPR036910 High mobility group box domain superfamily [SSF47095] (154-223)

GO terms:
  GO:0005739 mitochondrion (C, IDA)
  GO:0003677 DNA binding (F, IDA)
  GO:0090139 mitochondrial chromosome packaging (P, IDA)
  GO:0110166 DNA synthesis involved in mitochondrial DNA replication (P, IMP)

B-factor: mean 124.98, std 28.22, range [68.81, 222.43]

Foldseek 3Di:
DVVVVVVVVVVVVVVVVVVVVVVVVVVVVVVVVVVVVVVLLDVLQDDDDQDDLLQQQLLPDPPHSVVSSVVLVVDDPPVVVVSVVLSVVVRVVLCVLADHADDADQAFLRLLCVVPPDPPDDPVVSSVVSVVVSVPDDPVVSVVRGDDPVSVVVSVVRNVVRSVVSSVSVVVSVVCSVPDDSD/DVVVVVVVVVVVVVVVVVVVVVVVVVVVVVVVVVVVVVVVLLVVLQDDDDQDDLLQVQLLPDPDDSVVSSVVLVPDDPVVVVVSVVLSVVVRVVLVVLADHADDQDQAQLRLLCVVPPDDDPDVVVSSVVSVVVSVPDDPVRSVVRGDDPVSVVVSVVSNVVRSVVSSVSVVVSVVCSVPPDSPD

Organism: Candida albicans (strain SC5314 / ATCC MYA-2876) (NCBI:txid237561)